Protein 6GG7 (pdb70)

Nearest PDB structures (foldseek):
  6gfq-assembly1_C  TM=9.672E-01  e=6.760E-03  Thermosynechococcus vestitus BP-1
  6gfo-assembly1_E  TM=9.287E-01  e=7.912E-03  Thermosynechococcus vestitus BP-1
  6ghr-assembly1_F  TM=9.544E-01  e=1.269E-02  Thermosynechococcus vestitus BP-1
  6ghl-assembly1_F  TM=9.229E-01  e=1.002E-02  Thermosynechococcus vestitus BP-1
  3rvd-assembly3_K  TM=7.220E-01  e=5.124E-01  Arabidopsis thaliana

Sequence (720 aa):
SMVRVAINGFGRIGRNFMMRCWLQRKANSKLEIVGINDTSSDPRTNAHLLKYDSMLGIFQDAEITADDDCIYAGGHAVKCVSSDRRNPENLPWSAWGIDLVIEATGVFTSREGASKKHLSAGAKKVLITAPGKGNIPTYVVGVNHHTYDPSEDIVSNASCTTNCLAPIVKVLHEAFGIQQGMMTTTHSSYTGDQRLLDASSHRDLRRARAAAMMNIVPTSTGAAKAVGLVIPELQGKLNGIALRVPTPNVSVVDFVAQVEKPTIAEQVNQVVIKEASETTMKGIIHYSELELVSSSDYRGHNASSSILDASSLTMVLGGNLVKVVAWYDNEWGYSQRVLDLAEHMAAHWAKTSFQQYCDDNPDAAECRRIYDDSMVRVAINGFGRIGRNFMMRCWLQRKANSKLEIVGINDTSDPRRTNAHLLKYDSMLGIFQDAEITADDDCIYAGGHAVKCVSSDRNPENLPWSAWGIDLVIEATGVFTSREGASKHLSAGAKKVLITAPGKGNIPTYVVGVNHHTYDPSEDIVSNASCTTNCLAPIVKVLHEAFGIQQGMMMTTTHSSYTGDQRLLDASSHRDLRRARAAAMMNIVPTSTGAAKAVGLVIPEELQGKLNGIALRVPTPNVSVVDFVAQVEKKPTIAEQVNQVVIKEASETTMKGIIHYSELELVSSSDYRGHNASSSILDASSLTMVLGGNLVKVVAWYDNEWGYSQRVLDLAEHMAAHWAKTSFQQYCDDNPDAAECRIYDD

Radius of gyration: 28.3 Å; Cα contacts (8 Å, |Δi|>4): 1845; chains: 4; bounding box: 78×69×73 Å

B-factor: mean 21.25, std 10.41, range [8.41, 71.53]

Structure (mmCIF, N/CA/C/O backbone):
data_6GG7
#
_entry.id   6GG7
#
_cell.length_a   141.052
_cell.length_b   141.052
_cell.length_c   75.931
_cell.angle_alpha   90.00
_cell.angle_beta   90.00
_cell.angle_gamma   90.00
#
_symmetry.space_group_name_H-M   'P 43 21 2'
#
loop_
_entity.id
_entity.type
_entity.pdbx_description
1 polymer 'Glyceraldehyde-3-phosphate dehydrogenase'
2 polymer 'CP12 polypeptide'
3 non-polymer NICOTINAMIDE-ADENINE-DINUCLEOTIDE
4 water water
#
loop_
_atom_site.group_PDB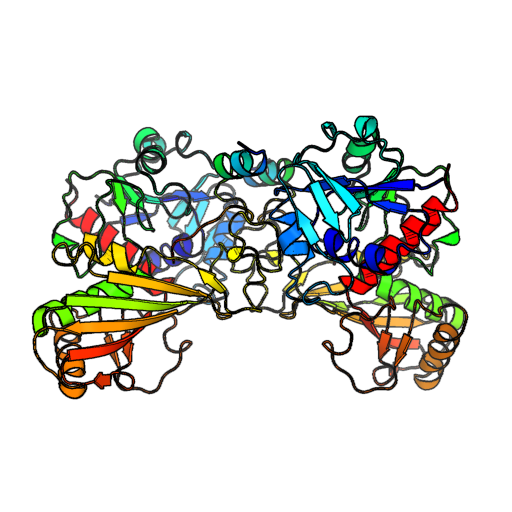
_atom_site.id
_atom_site.type_symbol
_atom_site.label_atom_id
_atom_site.label_alt_id
_atom_site.label_comp_id
_atom_site.label_asym_id
_atom_site.label_entity_id
_atom_site.label_seq_id
_atom_site.pdbx_PDB_ins_code
_atom_site.Cartn_x
_atom_site.Cartn_y
_atom_site.Cartn_z
_atom_site.occupancy
_atom_site.B_iso_or_equiv
_atom_site.auth_seq_id
_atom_site.auth_comp_id
_atom_site.auth_asym_id
_atom_site.auth_atom_id
_atom_site.pdbx_PDB_model_num
ATOM 1 N N . SER A 1 2 ? 32.457 -10.076 -24.613 1.00 35.12 0 SER B N 1
ATOM 2 C CA . SER A 1 2 ? 33.669 -10.206 -23.814 1.00 35.72 0 SER B CA 1
ATOM 3 C C . SER A 1 2 ? 33.329 -10.575 -22.372 1.00 31.77 0 SER B C 1
ATOM 4 O O . SER A 1 2 ? 32.419 -9.999 -21.783 1.00 32.01 0 SER B O 1
ATOM 7 N N . MET A 1 3 ? 34.058 -11.532 -21.800 1.00 29.05 1 MET B N 1
ATOM 8 C CA . MET A 1 3 ? 33.822 -11.902 -20.412 1.00 26.00 1 MET B CA 1
ATOM 9 C C . MET A 1 3 ? 34.316 -10.805 -19.477 1.00 23.44 1 MET B C 1
ATOM 10 O O . MET A 1 3 ? 35.296 -10.108 -19.757 1.00 23.84 1 MET B O 1
ATOM 15 N N . VAL A 1 4 ? 33.612 -10.643 -18.362 1.00 19.83 2 VAL B N 1
ATOM 16 C CA . VAL A 1 4 ? 34.088 -9.798 -17.272 1.00 17.95 2 VAL B CA 1
ATOM 17 C C . VAL A 1 4 ? 35.137 -10.589 -16.497 1.00 16.20 2 VAL B C 1
ATOM 18 O O . VAL A 1 4 ? 34.855 -11.679 -15.989 1.00 16.51 2 VAL B O 1
ATOM 22 N N . ARG A 1 5 ? 36.351 -10.047 -16.406 1.00 15.53 3 ARG B N 1
ATOM 23 C CA . ARG A 1 5 ? 37.469 -10.741 -15.769 1.00 14.60 3 ARG B CA 1
ATOM 24 C C . ARG A 1 5 ? 37.453 -10.489 -14.263 1.00 14.10 3 ARG B C 1
ATOM 25 O O . ARG A 1 5 ? 37.504 -9.334 -13.816 1.00 15.37 3 ARG B O 1
ATOM 33 N N . VAL A 1 6 ? 37.407 -11.570 -13.486 1.00 13.83 4 VAL B N 1
ATOM 34 C CA . VAL A 1 6 ? 37.189 -11.505 -12.045 1.00 13.99 4 VAL B CA 1
ATOM 35 C C . VAL A 1 6 ? 38.443 -11.974 -11.316 1.00 14.18 4 VAL B C 1
ATOM 36 O O . VAL A 1 6 ? 39.057 -12.984 -11.689 1.00 15.27 4 VAL B O 1
ATOM 40 N N . ALA A 1 7 ? 38.803 -11.259 -10.254 1.00 13.18 5 ALA B N 1
ATOM 41 C CA . ALA A 1 7 ? 39.793 -11.731 -9.299 1.00 13.73 5 ALA B CA 1
ATOM 42 C C . ALA A 1 7 ? 39.121 -11.855 -7.938 1.00 13.17 5 ALA B C 1
ATOM 43 O O . ALA A 1 7 ? 38.284 -11.024 -7.577 1.00 14.86 5 ALA B O 1
ATOM 45 N N . ILE A 1 8 ? 39.468 -12.905 -7.193 1.00 13.05 6 ILE B N 1
ATOM 46 C CA . ILE A 1 8 ? 38.981 -13.096 -5.832 1.00 12.93 6 ILE B CA 1
ATOM 47 C C . ILE A 1 8 ? 40.079 -12.643 -4.885 1.00 12.71 6 ILE B C 1
ATOM 48 O O . ILE A 1 8 ? 41.213 -13.140 -4.957 1.00 14.39 6 ILE B O 1
ATOM 53 N N . ASN A 1 9 ? 39.757 -11.703 -4.003 1.00 12.60 7 ASN B N 1
ATOM 54 C CA . ASN A 1 9 ? 40.684 -11.287 -2.958 1.00 13.07 7 ASN B CA 1
ATOM 55 C C . ASN A 1 9 ? 40.230 -11.921 -1.654 1.00 13.01 7 ASN B C 1
ATOM 56 O O . ASN A 1 9 ? 39.197 -11.536 -1.092 1.00 13.50 7 ASN B O 1
ATOM 61 N N . GLY A 1 10 ? 40.998 -12.892 -1.176 1.00 13.29 8 GLY B N 1
ATOM 62 C CA . GLY A 1 10 ? 40.631 -13.618 0.021 1.00 12.95 8 GLY B CA 1
ATOM 63 C C . GLY A 1 10 ? 39.952 -14.926 -0.338 1.00 13.39 8 GLY B C 1
ATOM 64 O O . GLY A 1 10 ? 38.749 -14.960 -0.622 1.00 15.63 8 GLY B O 1
ATOM 65 N N . PHE A 1 11 ? 40.718 -16.013 -0.338 1.00 12.41 9 PHE B N 1
ATOM 66 C CA . PHE A 1 11 ? 40.236 -17.319 -0.786 1.00 12.71 9 PHE B CA 1
ATOM 67 C C . PHE A 1 11 ? 39.821 -18.161 0.419 1.00 12.96 9 PHE B C 1
ATOM 68 O O . PHE A 1 11 ? 40.326 -19.256 0.648 1.00 12.83 9 PHE B O 1
ATOM 76 N N . GLY A 1 12 ? 38.902 -17.613 1.207 1.00 12.42 10 GLY B N 1
ATOM 77 C CA . GLY A 1 12 ? 38.432 -18.214 2.441 1.00 12.09 10 GLY B CA 1
ATOM 78 C C . GLY A 1 12 ? 37.140 -18.971 2.233 1.00 11.24 10 GLY B C 1
ATOM 79 O O . GLY A 1 12 ? 36.867 -19.486 1.143 1.00 12.15 10 GLY B O 1
ATOM 80 N N . ARG A 1 13 ? 36.321 -19.046 3.286 1.00 11.88 11 ARG B N 1
ATOM 81 C CA . ARG A 1 13 ? 35.048 -19.755 3.140 1.00 10.82 11 ARG B CA 1
ATOM 82 C C . ARG A 1 13 ? 34.197 -19.147 2.030 1.00 10.60 11 ARG B C 1
ATOM 83 O O . ARG A 1 13 ? 33.687 -19.866 1.164 1.00 11.09 11 ARG B O 1
ATOM 91 N N . ILE A 1 14 ? 34.052 -17.821 2.013 1.00 11.59 12 ILE B N 1
ATOM 92 C CA . ILE A 1 14 ? 33.243 -17.213 0.960 1.00 11.65 12 ILE B CA 1
ATOM 93 C C . ILE A 1 14 ? 33.972 -17.241 -0.381 1.00 12.30 12 ILE B C 1
ATOM 94 O O . ILE A 1 14 ? 33.370 -17.560 -1.412 1.00 12.70 12 ILE B O 1
ATOM 99 N N . GLY A 1 15 ? 35.272 -16.926 -0.398 1.00 11.59 13 GLY B N 1
ATOM 100 C CA . GLY A 1 15 ? 35.995 -16.971 -1.657 1.00 12.28 13 GLY B CA 1
ATOM 101 C C . GLY A 1 15 ? 35.917 -18.336 -2.327 1.00 11.53 13 GLY B C 1
ATOM 102 O O . GLY A 1 15 ? 35.700 -18.432 -3.541 1.00 12.39 13 GLY B O 1
ATOM 103 N N . ARG A 1 16 ? 36.066 -19.412 -1.542 1.00 11.88 14 ARG B N 1
ATOM 104 C CA . ARG A 1 16 ? 36.050 -20.755 -2.116 1.00 11.56 14 ARG B CA 1
ATOM 105 C C . ARG A 1 16 ? 34.639 -21.249 -2.407 1.00 10.96 14 ARG B C 1
ATOM 106 O O . ARG A 1 16 ? 34.427 -21.935 -3.415 1.00 12.26 14 ARG B O 1
ATOM 114 N N . ASN A 1 17 ? 33.658 -20.922 -1.555 1.00 11.15 15 ASN B N 1
ATOM 115 C CA . ASN A 1 17 ? 32.270 -21.220 -1.912 1.00 11.75 15 ASN B CA 1
ATOM 116 C C . ASN A 1 17 ? 31.892 -20.518 -3.211 1.00 10.91 15 ASN B C 1
ATOM 117 O O . ASN A 1 17 ? 31.281 -21.123 -4.102 1.00 12.67 15 ASN B O 1
ATOM 122 N N . PHE A 1 18 ? 32.257 -19.236 -3.334 1.00 11.74 16 PHE B N 1
ATOM 123 C CA . PHE A 1 18 ? 31.988 -18.478 -4.552 1.00 10.86 16 PHE B CA 1
ATOM 124 C C . PHE A 1 18 ? 32.632 -19.142 -5.763 1.00 11.07 16 PHE B C 1
ATOM 125 O O . PHE A 1 18 ? 31.997 -19.300 -6.810 1.00 11.99 16 PHE B O 1
ATOM 133 N N . MET A 1 19 ? 33.898 -19.546 -5.640 1.00 12.46 17 MET B N 1
ATOM 134 C CA A MET A 1 19 ? 34.568 -20.219 -6.748 0.72 12.80 17 MET B CA 1
ATOM 135 C CA B MET A 1 19 ? 34.555 -20.209 -6.762 0.28 12.81 17 MET B CA 1
ATOM 136 C C . MET A 1 19 ? 33.819 -21.482 -7.164 1.00 12.61 17 MET B C 1
ATOM 137 O O . MET A 1 19 ? 33.621 -21.738 -8.357 1.00 13.95 17 MET B O 1
ATOM 146 N N . ARG A 1 20 ? 33.395 -22.291 -6.186 1.00 12.73 18 ARG B N 1
ATOM 147 C CA . ARG A 1 20 ? 32.638 -23.500 -6.508 1.00 13.41 18 ARG B CA 1
ATOM 148 C C . ARG A 1 20 ? 31.288 -23.174 -7.133 1.00 13.42 18 ARG B C 1
ATOM 149 O O . ARG A 1 20 ? 30.852 -23.863 -8.062 1.00 14.84 18 ARG B O 1
ATOM 157 N N . CYS A 1 21 ? 30.605 -22.140 -6.626 1.00 12.94 19 CYS B N 1
ATOM 158 C CA . CYS A 1 21 ? 29.342 -21.726 -7.233 1.00 13.23 19 CYS B CA 1
ATOM 159 C C . CYS A 1 21 ? 29.545 -21.372 -8.703 1.00 13.56 19 CYS B C 1
ATOM 160 O O . CYS A 1 21 ? 28.758 -21.776 -9.568 1.00 14.87 19 CYS B O 1
ATOM 163 N N . TRP A 1 22 ? 30.587 -20.584 -8.999 1.00 13.06 20 TRP B N 1
ATOM 164 C CA . TRP A 1 22 ? 30.866 -20.196 -10.376 1.00 13.42 20 TRP B CA 1
ATOM 165 C C . TRP A 1 22 ? 31.250 -21.399 -11.229 1.00 14.33 20 TRP B C 1
ATOM 166 O O . TRP A 1 22 ? 30.796 -21.519 -12.371 1.00 16.22 20 TRP B O 1
ATOM 177 N N . LEU A 1 23 ? 32.074 -22.309 -10.697 1.00 14.73 21 LEU B N 1
ATOM 178 C CA . LEU A 1 23 ? 32.463 -23.477 -11.486 1.00 15.15 21 LEU B CA 1
ATOM 179 C C . LEU A 1 23 ? 31.248 -24.306 -11.890 1.00 17.09 21 LEU B C 1
ATOM 180 O O . LEU A 1 23 ? 31.200 -24.852 -12.994 1.00 19.86 21 LEU B O 1
ATOM 185 N N . GLN A 1 24 ? 30.250 -24.400 -11.016 1.00 16.52 22 GLN B N 1
ATOM 186 C CA . GLN A 1 24 ? 29.050 -25.148 -11.370 1.00 19.23 22 GLN B CA 1
ATOM 187 C C . GLN A 1 24 ? 28.176 -24.397 -12.363 1.00 20.77 22 GLN B C 1
ATOM 188 O O . GLN A 1 24 ? 27.469 -25.029 -13.158 1.00 23.96 22 GLN B O 1
ATOM 194 N N . ARG A 1 25 ? 28.198 -23.062 -12.324 1.00 18.52 23 ARG B N 1
ATOM 195 C CA . ARG A 1 25 ? 27.367 -22.214 -13.169 1.00 19.39 23 ARG B CA 1
ATOM 196 C C . ARG A 1 25 ? 28.141 -21.616 -14.338 1.00 21.26 23 ARG B C 1
ATOM 197 O O . ARG A 1 25 ? 27.660 -20.672 -14.975 1.00 23.40 23 ARG B O 1
ATOM 205 N N . LYS A 1 26 ? 29.314 -22.172 -14.654 1.00 21.64 24 LYS B N 1
ATOM 206 C CA . LYS A 1 26 ? 30.238 -21.518 -15.577 1.00 23.07 24 LYS B CA 1
ATOM 207 C C . LYS A 1 26 ? 29.679 -21.413 -16.993 1.00 23.64 24 LYS B C 1
ATOM 208 O O . LYS A 1 26 ? 29.957 -20.432 -17.695 1.00 24.61 24 LYS B O 1
ATOM 214 N N . ALA A 1 27 ? 28.899 -22.402 -17.436 1.00 24.29 25 ALA B N 1
ATOM 215 C CA . ALA A 1 27 ? 28.443 -22.406 -18.825 1.00 25.53 25 ALA B CA 1
ATOM 216 C C . ALA A 1 27 ? 27.542 -21.218 -19.145 1.00 26.23 25 ALA B C 1
ATOM 217 O O . ALA A 1 27 ? 27.543 -20.735 -20.283 1.00 28.26 25 ALA B O 1
ATOM 219 N N . ASN A 1 28 ? 26.768 -20.741 -18.174 1.00 24.87 26 ASN B N 1
ATOM 220 C CA . ASN A 1 28 ? 25.842 -19.636 -18.388 1.00 26.06 26 ASN B CA 1
ATOM 221 C C . ASN A 1 28 ? 26.411 -18.300 -17.948 1.00 24.79 26 ASN B C 1
ATOM 222 O O . ASN A 1 28 ? 25.683 -17.303 -17.941 1.00 26.38 26 ASN B O 1
ATOM 227 N N . SER A 1 29 ? 27.686 -18.254 -17.583 1.00 22.45 27 SER B N 1
ATOM 228 C CA . SER A 1 29 ? 28.248 -17.095 -16.908 1.00 20.08 27 SER B CA 1
ATOM 229 C C . SER A 1 29 ? 28.780 -16.067 -17.904 1.00 20.46 27 SER B C 1
ATOM 230 O O . SER A 1 29 ? 29.295 -16.412 -18.968 1.00 21.89 27 SER B O 1
ATOM 233 N N . LYS A 1 30 ? 28.655 -14.792 -17.534 1.00 19.43 28 LYS B N 1
ATOM 234 C CA . LYS A 1 30 ? 29.340 -13.695 -18.205 1.00 19.37 28 LYS B CA 1
ATOM 235 C C . LYS A 1 30 ? 30.641 -13.330 -17.507 1.00 18.14 28 LYS B C 1
ATOM 236 O O . LYS A 1 30 ? 31.282 -12.339 -17.875 1.00 19.07 28 LYS B O 1
ATOM 242 N N . LEU A 1 31 ? 31.037 -14.110 -16.508 1.00 17.00 29 LEU B N 1
ATOM 243 C CA . LEU A 1 31 ? 32.237 -13.879 -15.723 1.00 16.05 29 LEU B CA 1
ATOM 244 C C . LEU A 1 31 ? 33.276 -14.946 -16.022 1.00 15.92 29 LEU B C 1
ATOM 245 O O . LEU A 1 31 ? 32.951 -16.110 -16.279 1.00 17.05 29 LEU B O 1
ATOM 250 N N . GLU A 1 32 ? 34.539 -14.542 -15.943 1.00 16.54 30 GLU B N 1
ATOM 251 C CA . GLU A 1 32 ? 35.656 -15.477 -16.007 1.00 16.36 30 GLU B CA 1
ATOM 252 C C . GLU A 1 32 ? 36.547 -15.195 -14.806 1.00 15.41 30 GLU B C 1
ATOM 253 O O . GLU A 1 32 ? 37.091 -14.093 -14.686 1.00 16.34 30 GLU B O 1
ATOM 259 N N . ILE A 1 33 ? 36.665 -16.156 -13.894 1.00 15.74 31 ILE B N 1
ATOM 260 C CA . ILE A 1 33 ? 37.563 -15.986 -12.755 1.00 16.81 31 ILE B CA 1
ATOM 261 C C . ILE A 1 33 ? 38.975 -16.289 -13.232 1.00 17.75 31 ILE B C 1
ATOM 262 O O . ILE A 1 33 ? 39.271 -17.411 -13.656 1.00 18.76 31 ILE B O 1
ATOM 267 N N . VAL A 1 34 ? 39.838 -15.277 -13.201 1.00 16.80 32 VAL B N 1
ATOM 268 C CA . VAL A 1 34 ? 41.184 -15.394 -13.751 1.00 17.71 32 VAL B CA 1
ATOM 269 C C . VAL A 1 34 ? 42.284 -15.219 -12.719 1.00 17.11 32 VAL B C 1
ATOM 270 O O . VAL A 1 34 ? 43.454 -15.497 -13.036 1.00 17.95 32 VAL B O 1
ATOM 274 N N . GLY A 1 35 ? 41.974 -14.776 -11.510 1.00 16.39 33 GLY B N 1
ATOM 275 C CA . GLY A 1 35 ? 43.012 -14.544 -10.521 1.00 15.99 33 GLY B CA 1
ATOM 276 C C . GLY A 1 35 ? 42.510 -14.706 -9.106 1.00 15.29 33 GLY B C 1
ATOM 277 O O . GLY A 1 35 ? 41.324 -14.510 -8.819 1.00 15.23 33 GLY B O 1
ATOM 278 N N . ILE A 1 36 ? 43.433 -15.059 -8.212 1.00 14.43 34 ILE B N 1
ATOM 279 C CA . ILE A 1 36 ? 43.186 -15.156 -6.780 1.00 15.71 34 ILE B CA 1
ATOM 280 C C . ILE A 1 36 ? 44.337 -14.482 -6.055 1.00 14.89 34 ILE B C 1
ATOM 281 O O . ILE A 1 36 ? 45.506 -14.748 -6.355 1.00 16.84 34 ILE B O 1
ATOM 286 N N . ASN A 1 37 ? 44.019 -13.634 -5.083 1.00 15.77 35 ASN B N 1
ATOM 287 C CA . ASN A 1 37 ? 45.008 -13.199 -4.106 1.00 16.61 35 ASN B CA 1
ATOM 288 C C . ASN A 1 37 ? 44.620 -13.759 -2.748 1.00 17.46 35 ASN B C 1
ATOM 289 O O . ASN A 1 37 ? 43.452 -13.686 -2.352 1.00 17.37 35 ASN B O 1
ATOM 294 N N . ASP A 1 38 ? 45.592 -14.328 -2.044 1.00 17.06 36 ASP B N 1
ATOM 295 C CA . ASP A 1 38 ? 45.318 -14.886 -0.728 1.00 16.90 36 ASP B CA 1
ATOM 296 C C . ASP A 1 38 ? 46.628 -14.981 0.034 1.00 18.89 36 ASP B C 1
ATOM 297 O O . ASP A 1 38 ? 47.704 -14.934 -0.555 1.00 20.50 36 ASP B O 1
ATOM 302 N N . THR A 1 39 ? 46.525 -15.136 1.353 1.00 19.56 37 THR B N 1
ATOM 303 C CA . THR A 1 39 ? 47.730 -15.246 2.169 1.00 21.96 37 THR B CA 1
ATOM 304 C C . THR A 1 39 ? 48.533 -16.503 1.846 1.00 23.97 37 THR B C 1
ATOM 305 O O . THR A 1 39 ? 49.759 -16.505 2.008 1.00 28.31 37 THR B O 1
ATOM 309 N N A SER A 1 40 ? 47.874 -17.554 1.364 0.44 22.99 38 SER B N 1
ATOM 310 N N B SER A 1 40 ? 47.881 -17.567 1.384 0.56 22.85 38 SER B N 1
ATOM 311 C CA A SER A 1 40 ? 48.509 -18.840 1.130 0.44 23.40 38 SER B CA 1
ATOM 312 C CA B SER A 1 40 ? 48.553 -18.835 1.144 0.56 23.61 38 SER B CA 1
ATOM 313 C C A SER A 1 40 ? 48.988 -18.965 -0.318 0.44 23.38 38 SER B C 1
ATOM 314 C C B SER A 1 40 ? 48.912 -19.000 -0.334 0.56 23.44 38 SER B C 1
ATOM 315 O O A SER A 1 40 ? 48.859 -18.046 -1.129 0.44 25.11 38 SER B O 1
ATOM 316 O O B SER A 1 40 ? 48.620 -18.150 -1.177 0.56 24.90 38 SER B O 1
ATOM 321 N N . ASP A 1 41 ? 49.536 -20.126 -0.642 1.00 21.32 39 ASP B N 1
ATOM 322 C CA . ASP A 1 41 ? 50.119 -20.432 -1.940 1.00 20.87 39 ASP B CA 1
ATOM 323 C C . ASP A 1 41 ? 49.150 -21.247 -2.792 1.00 19.19 39 ASP B C 1
ATOM 324 O O . ASP A 1 41 ? 48.142 -21.765 -2.296 1.00 18.43 39 ASP B O 1
ATOM 329 N N . PRO A 1 42 ? 49.438 -21.400 -4.096 1.00 18.19 40 PRO B N 1
ATOM 330 C CA . PRO A 1 42 ? 48.493 -22.126 -4.965 1.00 17.83 40 PRO B CA 1
ATOM 331 C C . PRO A 1 42 ? 48.233 -23.560 -4.552 1.00 17.84 40 PRO B C 1
ATOM 332 O O . PRO A 1 42 ? 47.092 -24.023 -4.651 1.00 17.28 40 PRO B O 1
ATOM 336 N N . ARG A 1 43 ? 49.257 -24.296 -4.120 1.00 18.64 41 ARG B N 1
ATOM 337 C CA . ARG A 1 43 ? 49.023 -25.692 -3.770 1.00 20.10 41 ARG B CA 1
ATOM 338 C C . ARG A 1 43 ? 48.071 -25.821 -2.578 1.00 18.58 41 ARG B C 1
ATOM 339 O O . ARG A 1 43 ? 47.192 -26.693 -2.563 1.00 18.23 41 ARG B O 1
ATOM 347 N N . THR A 1 44 ? 48.198 -24.934 -1.589 1.00 18.41 42 THR B N 1
ATOM 348 C CA . THR A 1 44 ? 47.259 -24.932 -0.472 1.00 18.56 42 THR B CA 1
ATOM 349 C C . THR A 1 44 ? 45.858 -24.526 -0.924 1.00 18.24 42 THR B C 1
ATOM 350 O O . THR A 1 44 ? 44.865 -25.147 -0.516 1.00 18.37 42 THR B O 1
ATOM 354 N N . ASN A 1 45 ? 45.762 -23.496 -1.775 1.00 17.20 43 ASN B N 1
ATOM 355 C CA . ASN A 1 45 ? 44.464 -23.052 -2.281 1.00 18.03 43 ASN B CA 1
ATOM 356 C C . ASN A 1 45 ? 43.776 -24.161 -3.061 1.00 15.62 43 ASN B C 1
ATOM 357 O O . ASN A 1 45 ? 42.564 -24.365 -2.926 1.00 15.68 43 ASN B O 1
ATOM 362 N N . ALA A 1 46 ? 44.527 -24.872 -3.911 1.00 14.80 44 ALA B N 1
ATOM 363 C CA . ALA A 1 46 ? 43.923 -25.953 -4.684 1.00 13.99 44 ALA B CA 1
ATOM 364 C C . ALA A 1 46 ? 43.450 -27.078 -3.775 1.00 13.43 44 ALA B C 1
ATOM 365 O O . ALA A 1 46 ? 42.378 -27.652 -3.990 1.00 15.41 44 ALA B O 1
ATOM 367 N N . HIS A 1 47 ? 44.243 -27.408 -2.754 1.00 12.62 45 HIS B N 1
ATOM 368 C CA . HIS A 1 47 ? 43.856 -28.456 -1.822 1.00 12.67 45 HIS B CA 1
ATOM 369 C C . HIS A 1 47 ? 42.564 -28.092 -1.102 1.00 12.18 45 HIS B C 1
ATOM 370 O O . HIS A 1 47 ? 41.639 -28.906 -1.005 1.00 12.31 45 HIS B O 1
ATOM 377 N N . LEU A 1 48 ? 42.479 -26.860 -0.598 1.00 12.58 46 LEU B N 1
ATOM 378 C CA . LEU A 1 48 ? 41.289 -26.460 0.141 1.00 12.56 46 LEU B CA 1
ATOM 379 C C . LEU A 1 48 ? 40.082 -26.267 -0.763 1.00 12.63 46 LEU B C 1
ATOM 380 O O . LEU A 1 48 ? 38.948 -26.475 -0.317 1.00 14.01 46 LEU B O 1
ATOM 385 N N . LEU A 1 49 ? 40.289 -25.863 -2.021 1.00 11.87 47 LEU B N 1
ATOM 386 C CA . LEU A 1 49 ? 39.170 -25.793 -2.955 1.00 11.43 47 LEU B CA 1
ATOM 387 C C . LEU A 1 49 ? 38.593 -27.177 -3.215 1.00 12.08 47 LEU B C 1
ATOM 388 O O . LEU A 1 49 ? 37.371 -27.346 -3.304 1.00 12.63 47 LEU B O 1
ATOM 393 N N . LYS A 1 50 ? 39.457 -28.183 -3.317 1.00 11.59 48 LYS B N 1
ATOM 394 C CA . LYS A 1 50 ? 39.001 -29.534 -3.629 1.00 12.04 48 LYS B CA 1
ATOM 395 C C . LYS A 1 50 ? 38.405 -30.233 -2.412 1.00 12.20 48 LYS B C 1
ATOM 396 O O . LYS A 1 50 ? 37.349 -30.873 -2.513 1.00 13.80 48 LYS B O 1
ATOM 402 N N . TYR A 1 51 ? 39.080 -30.145 -1.264 1.00 10.99 49 TYR B N 1
ATOM 403 C CA . TYR A 1 51 ? 38.703 -30.887 -0.063 1.00 11.27 49 TYR B CA 1
ATOM 404 C C . TYR A 1 51 ? 38.090 -29.927 0.942 1.00 12.46 49 TYR B C 1
ATOM 405 O O . TYR A 1 51 ? 38.800 -29.127 1.558 1.00 16.75 49 TYR B O 1
ATOM 414 N N . ASP A 1 52 ? 36.782 -30.033 1.132 1.00 10.31 50 ASP B N 1
ATOM 415 C CA . ASP A 1 52 ? 36.035 -29.093 1.951 1.00 10.52 50 ASP B CA 1
ATOM 416 C C . ASP A 1 52 ? 35.244 -29.874 2.995 1.00 10.26 50 ASP B C 1
ATOM 417 O O . ASP A 1 52 ? 34.458 -30.764 2.647 1.00 11.08 50 ASP B O 1
ATOM 422 N N . SER A 1 53 ? 35.438 -29.533 4.273 1.00 10.70 51 SER B N 1
ATOM 423 C CA . SER A 1 53 ? 34.744 -30.244 5.350 1.00 10.84 51 SER B CA 1
ATOM 424 C C . SER A 1 53 ? 33.231 -30.083 5.276 1.00 10.78 51 SER B C 1
ATOM 425 O O . SER A 1 53 ? 32.498 -30.938 5.778 1.00 12.86 51 SER B O 1
ATOM 428 N N . MET A 1 54 ? 32.744 -28.988 4.695 1.00 9.94 52 MET B N 1
ATOM 429 C CA . MET A 1 54 ? 31.316 -28.723 4.612 1.00 10.79 52 MET B CA 1
ATOM 430 C C . MET A 1 54 ? 30.716 -29.155 3.281 1.00 11.59 52 MET B C 1
ATOM 431 O O . MET A 1 54 ? 29.654 -29.794 3.260 1.00 12.92 52 MET B O 1
ATOM 436 N N . LEU A 1 55 ? 31.400 -28.875 2.172 1.00 12.92 53 LEU B N 1
ATOM 437 C CA . LEU A 1 55 ? 30.863 -29.131 0.841 1.00 12.07 53 LEU B CA 1
ATOM 438 C C . LEU A 1 55 ? 31.241 -30.492 0.282 1.00 12.79 53 LEU B C 1
ATOM 439 O O . LEU A 1 55 ? 30.649 -30.909 -0.718 1.00 15.86 53 LEU B O 1
ATOM 444 N N . GLY A 1 56 ? 32.205 -31.189 0.883 1.00 11.91 54 GLY B N 1
ATOM 445 C CA . GLY A 1 56 ? 32.679 -32.433 0.315 1.00 12.08 54 GLY B CA 1
ATOM 446 C C . GLY A 1 56 ? 33.714 -32.204 -0.765 1.00 13.11 54 GLY B C 1
ATOM 447 O O . GLY A 1 56 ? 34.117 -31.080 -1.066 1.00 13.83 54 GLY B O 1
ATOM 448 N N . ILE A 1 57 ? 34.153 -33.311 -1.359 1.00 13.36 55 ILE B N 1
ATOM 449 C CA . ILE A 1 57 ? 35.164 -33.260 -2.407 1.00 12.97 55 ILE B CA 1
ATOM 450 C C . ILE A 1 57 ? 34.530 -32.699 -3.669 1.00 13.71 55 ILE B C 1
ATOM 451 O O . ILE A 1 57 ? 33.446 -33.133 -4.080 1.00 17.15 55 ILE B O 1
ATOM 456 N N . PHE A 1 58 ? 35.197 -31.728 -4.293 1.00 14.37 56 PHE B N 1
ATOM 457 C CA . PHE A 1 58 ? 34.631 -31.125 -5.491 1.00 18.39 56 PHE B CA 1
ATOM 458 C C . PHE A 1 58 ? 34.549 -32.163 -6.602 1.00 23.46 56 PHE B C 1
ATOM 459 O O . PHE A 1 58 ? 35.551 -32.787 -6.955 1.00 23.27 56 PHE B O 1
ATOM 467 N N . GLN A 1 59 ? 33.350 -32.331 -7.167 1.00 28.22 57 GLN B N 1
ATOM 468 C CA . GLN A 1 59 ? 33.065 -33.432 -8.079 1.00 32.94 57 GLN B CA 1
ATOM 469 C C . GLN A 1 59 ? 33.146 -33.059 -9.552 1.00 35.74 57 GLN B C 1
ATOM 470 O O . GLN A 1 59 ? 33.338 -33.949 -10.388 1.00 37.43 57 GLN B O 1
ATOM 476 N N . ASP A 1 60 ? 32.992 -31.785 -9.896 1.00 36.10 58 ASP B N 1
ATOM 477 C CA . ASP A 1 60 ? 32.653 -31.457 -11.277 1.00 39.18 58 ASP B CA 1
ATOM 478 C C . ASP A 1 60 ? 33.865 -31.397 -12.199 1.00 39.49 58 ASP B C 1
ATOM 479 O O . ASP A 1 60 ? 33.737 -31.689 -13.395 1.00 40.58 58 ASP B O 1
ATOM 484 N N . ALA A 1 61 ? 35.035 -31.032 -11.683 1.00 38.23 59 ALA B N 1
ATOM 485 C CA . ALA A 1 61 ? 36.220 -30.923 -12.520 1.00 37.48 59 ALA B CA 1
ATOM 486 C C . ALA A 1 61 ? 37.458 -31.211 -11.686 1.00 34.75 59 ALA B C 1
ATOM 487 O O . ALA A 1 61 ? 37.440 -31.123 -10.455 1.00 33.81 59 ALA B O 1
ATOM 489 N N . GLU A 1 62 ? 38.536 -31.562 -12.380 1.00 33.48 60 GLU B N 1
ATOM 490 C CA . GLU A 1 62 ? 39.810 -31.795 -11.721 1.00 32.82 60 GLU B CA 1
ATOM 491 C C . GLU A 1 62 ? 40.405 -30.472 -11.264 1.00 27.08 60 GLU B C 1
ATOM 492 O O . GLU A 1 62 ? 40.347 -29.465 -11.976 1.00 27.96 60 GLU B O 1
ATOM 498 N N . ILE A 1 63 ? 40.972 -30.476 -10.063 1.00 22.46 61 ILE B N 1
ATOM 499 C CA . ILE A 1 63 ? 41.627 -29.306 -9.489 1.00 20.85 61 ILE B CA 1
ATOM 500 C C . ILE A 1 63 ? 43.085 -29.662 -9.260 1.00 21.63 61 ILE B C 1
ATOM 501 O O . ILE A 1 63 ? 43.385 -30.641 -8.562 1.00 23.34 61 ILE B O 1
ATOM 506 N N . THR A 1 64 ? 43.986 -28.881 -9.860 1.00 21.57 62 THR B N 1
ATOM 507 C CA . THR A 1 64 ? 45.420 -29.070 -9.711 1.00 21.10 62 THR B CA 1
ATOM 508 C C . THR A 1 64 ? 46.068 -27.705 -9.513 1.00 20.08 62 THR B C 1
ATOM 509 O O . THR A 1 64 ? 45.405 -26.660 -9.564 1.00 18.89 62 THR B O 1
ATOM 513 N N . ALA A 1 65 ? 47.378 -27.712 -9.283 1.00 21.14 63 ALA B N 1
ATOM 514 C CA . ALA A 1 65 ? 48.097 -26.474 -9.029 1.00 21.11 63 ALA B CA 1
ATOM 515 C C . ALA A 1 65 ? 49.555 -26.639 -9.419 1.00 21.00 63 ALA B C 1
ATOM 516 O O . ALA A 1 65 ? 50.082 -27.754 -9.480 1.00 23.13 63 ALA B O 1
ATOM 518 N N . ASP A 1 66 ? 50.197 -25.507 -9.694 1.00 22.55 64 ASP B N 1
ATOM 519 C CA . ASP A 1 66 ? 51.648 -25.444 -9.830 1.00 25.14 64 ASP B CA 1
ATOM 520 C C . ASP A 1 66 ? 52.136 -24.264 -8.991 1.00 26.54 64 ASP B C 1
ATOM 521 O O . ASP A 1 66 ? 51.442 -23.771 -8.094 1.00 27.06 64 ASP B O 1
ATOM 526 N N . ASP A 1 67 ? 53.348 -23.783 -9.271 1.00 29.08 65 ASP B N 1
ATOM 527 C CA . ASP A 1 67 ? 53.885 -22.687 -8.471 1.00 32.40 65 ASP B CA 1
ATOM 528 C C . ASP A 1 67 ? 53.117 -21.388 -8.671 1.00 31.84 65 ASP B C 1
ATOM 529 O O . ASP A 1 67 ? 53.126 -20.533 -7.779 1.00 32.56 65 ASP B O 1
ATOM 534 N N . ASP A 1 68 ? 52.449 -21.223 -9.812 1.00 30.49 66 ASP B N 1
ATOM 535 C CA . ASP A 1 68 ? 51.907 -19.931 -10.201 1.00 31.96 66 ASP B CA 1
ATOM 536 C C . ASP A 1 68 ? 50.391 -19.892 -10.274 1.00 27.19 66 ASP B C 1
ATOM 537 O O . ASP A 1 68 ? 49.818 -18.805 -10.167 1.00 27.39 66 ASP B O 1
ATOM 542 N N . CYS A 1 69 ? 49.731 -21.033 -10.455 1.00 24.07 67 CYS B N 1
ATOM 543 C CA . CYS A 1 69 ? 48.313 -21.049 -10.771 1.00 22.45 67 CYS B CA 1
ATOM 544 C C . CYS A 1 69 ? 47.647 -22.241 -10.109 1.00 20.29 67 CYS B C 1
ATOM 545 O O . CYS A 1 69 ? 48.296 -23.226 -9.748 1.00 20.95 67 CYS B O 1
ATOM 548 N N . ILE A 1 70 ? 46.332 -22.145 -9.976 1.00 18.65 68 ILE B N 1
ATOM 549 C CA . ILE A 1 70 ? 45.493 -23.323 -9.806 1.00 18.63 68 ILE B CA 1
ATOM 550 C C . ILE A 1 70 ? 44.743 -23.553 -11.108 1.00 18.56 68 ILE B C 1
ATOM 551 O O . ILE A 1 70 ? 44.515 -22.626 -11.893 1.00 19.42 68 ILE B O 1
ATOM 556 N N . TYR A 1 71 ? 44.396 -24.810 -11.361 1.00 18.55 69 TYR B N 1
ATOM 557 C CA . TYR A 1 71 ? 43.682 -25.185 -12.572 1.00 19.45 69 TYR B CA 1
ATOM 558 C C . TYR A 1 71 ? 42.406 -25.910 -12.181 1.00 20.13 69 TYR B C 1
ATOM 559 O O . TYR A 1 71 ? 42.442 -26.838 -11.369 1.00 20.80 69 TYR B O 1
ATOM 568 N N . ALA A 1 72 ? 41.284 -25.482 -12.751 1.00 22.36 70 ALA B N 1
ATOM 569 C CA . ALA A 1 72 ? 39.999 -26.143 -12.554 1.00 26.63 70 ALA B CA 1
ATOM 570 C C . ALA A 1 72 ? 39.516 -26.589 -13.926 1.00 30.45 70 ALA B C 1
ATOM 571 O O . ALA A 1 72 ? 39.102 -25.759 -14.744 1.00 32.74 70 ALA B O 1
ATOM 573 N N . GLY A 1 73 ? 39.588 -27.891 -14.184 1.00 32.74 71 GLY B N 1
ATOM 574 C CA . GLY A 1 73 ? 39.297 -28.400 -15.515 1.00 35.55 71 GLY B CA 1
ATOM 575 C C . GLY A 1 73 ? 40.215 -27.831 -16.575 1.00 37.90 71 GLY B C 1
ATOM 576 O O . GLY A 1 73 ? 39.750 -27.447 -17.655 1.00 40.29 71 GLY B O 1
ATOM 577 N N . GLY A 1 74 ? 41.514 -27.753 -16.285 1.00 37.61 72 GLY B N 1
ATOM 578 C CA . GLY A 1 74 ? 42.474 -27.180 -17.207 1.00 38.83 72 GLY B CA 1
ATOM 579 C C . GLY A 1 74 ? 42.413 -25.676 -17.363 1.00 38.69 72 GLY B C 1
ATOM 580 O O . GLY A 1 74 ? 43.296 -25.104 -18.016 1.00 39.13 72 GLY B O 1
ATOM 581 N N . HIS A 1 75 ? 41.407 -25.013 -16.794 1.00 36.93 73 HIS B N 1
ATOM 582 C CA . HIS A 1 75 ? 41.296 -23.562 -16.862 1.00 36.75 73 HIS B CA 1
ATOM 583 C C . HIS A 1 75 ? 42.140 -22.938 -15.755 1.00 30.43 73 HIS B C 1
ATOM 584 O O . HIS A 1 75 ? 41.947 -23.236 -14.571 1.00 27.90 73 HIS B O 1
ATOM 591 N N . ALA A 1 76 ? 43.065 -22.065 -16.143 1.00 28.21 74 ALA B N 1
ATOM 592 C CA . ALA A 1 76 ? 44.078 -21.532 -15.244 1.00 25.97 74 ALA B CA 1
ATOM 593 C C . ALA A 1 76 ? 43.566 -20.305 -14.499 1.00 23.25 74 ALA B C 1
ATOM 594 O O . ALA A 1 76 ? 42.939 -19.415 -15.085 1.00 24.47 74 ALA B O 1
ATOM 596 N N . VAL A 1 77 ? 43.853 -20.263 -13.202 1.00 19.53 75 VAL B N 1
ATOM 597 C CA . VAL A 1 77 ? 43.569 -19.116 -12.350 1.00 17.70 75 VAL B CA 1
ATOM 598 C C . VAL A 1 77 ? 44.895 -18.698 -11.738 1.00 17.32 75 VAL B C 1
ATOM 599 O O . VAL A 1 77 ? 45.478 -19.449 -10.944 1.00 18.44 75 VAL B O 1
ATOM 603 N N . LYS A 1 78 ? 45.388 -17.522 -12.124 1.00 18.06 76 LYS B N 1
ATOM 604 C CA . LYS A 1 78 ? 46.675 -17.054 -11.624 1.00 18.57 76 LYS B CA 1
ATOM 605 C C . LYS A 1 78 ? 46.558 -16.692 -10.151 1.00 17.90 76 LYS B C 1
ATOM 606 O O . LYS A 1 78 ? 45.537 -16.167 -9.708 1.00 18.46 76 LYS B O 1
ATOM 612 N N . CYS A 1 79 ? 47.615 -16.956 -9.389 1.00 18.05 77 CYS B N 1
ATOM 613 C CA . CYS A 1 79 ? 47.612 -16.723 -7.953 1.00 18.53 77 CYS B CA 1
ATOM 614 C C . CYS A 1 79 ? 48.723 -15.761 -7.561 1.00 19.23 77 CYS B C 1
ATOM 615 O O . CYS A 1 79 ? 49.818 -15.785 -8.134 1.00 22.38 77 CYS B O 1
ATOM 618 N N . VAL A 1 80 ? 48.432 -14.928 -6.563 1.00 18.43 78 VAL B N 1
ATOM 619 C CA . VAL A 1 80 ? 49.403 -14.023 -5.961 1.00 19.64 78 VAL B CA 1
ATOM 620 C C . VAL A 1 80 ? 49.126 -14.017 -4.460 1.00 18.62 78 VAL B C 1
ATOM 621 O O . VAL A 1 80 ? 48.071 -14.467 -4.000 1.00 17.97 78 VAL B O 1
ATOM 625 N N . SER A 1 81 ? 50.090 -13.520 -3.681 1.00 19.15 79 SER B N 1
ATOM 626 C CA A SER A 1 81 ? 49.974 -13.506 -2.220 0.53 20.19 79 SER B CA 1
ATOM 627 C CA B SER A 1 81 ? 49.985 -13.513 -2.217 0.47 20.08 79 SER B CA 1
ATOM 628 C C . SER A 1 81 ? 50.562 -12.203 -1.681 1.00 20.94 79 SER B C 1
ATOM 629 O O . SER A 1 81 ? 51.750 -12.129 -1.356 1.00 23.44 79 SER B O 1
ATOM 634 N N . ASP A 1 82 ? 49.715 -11.182 -1.565 1.00 19.85 80 ASP B N 1
ATOM 635 C CA . ASP A 1 82 ? 50.140 -9.900 -1.007 1.00 21.20 80 ASP B CA 1
ATOM 636 C C . ASP A 1 82 ? 48.989 -9.312 -0.207 1.00 20.54 80 ASP B C 1
ATOM 637 O O . ASP A 1 82 ? 47.909 -9.070 -0.757 1.00 19.15 80 ASP B O 1
ATOM 642 N N A ARG A 1 83 ? 49.228 -9.072 1.085 0.45 21.67 81 ARG B N 1
ATOM 643 N N B ARG A 1 83 ? 49.220 -9.073 1.085 0.55 20.99 81 ARG B N 1
ATOM 644 C CA A ARG A 1 83 ? 48.185 -8.556 1.963 0.45 22.13 81 ARG B CA 1
ATOM 645 C CA B ARG A 1 83 ? 48.164 -8.569 1.954 0.55 20.66 81 ARG B CA 1
ATOM 646 C C A ARG A 1 83 ? 47.806 -7.118 1.640 0.45 20.94 81 ARG B C 1
ATOM 647 C C B ARG A 1 83 ? 47.879 -7.085 1.755 0.55 20.54 81 ARG B C 1
ATOM 648 O O A ARG A 1 83 ? 46.731 -6.669 2.049 0.45 20.95 81 ARG B O 1
ATOM 649 O O B ARG A 1 83 ? 46.934 -6.571 2.362 0.55 21.72 81 ARG B O 1
ATOM 664 N N . ASN A 1 84 ? 48.656 -6.393 0.918 1.00 20.28 82 ASN B N 1
ATOM 665 C CA . ASN A 1 84 ? 48.403 -4.992 0.610 1.00 21.39 82 ASN B CA 1
ATOM 666 C C . ASN A 1 84 ? 47.791 -4.885 -0.780 1.00 20.89 82 ASN B C 1
ATOM 667 O O . ASN A 1 84 ? 48.512 -5.041 -1.777 1.00 20.21 82 ASN B O 1
ATOM 672 N N . PRO A 1 85 ? 46.494 -4.597 -0.905 1.00 20.48 83 PRO B N 1
ATOM 673 C CA . PRO A 1 85 ? 45.876 -4.578 -2.241 1.00 20.88 83 PRO B CA 1
ATOM 674 C C . PRO A 1 85 ? 46.479 -3.578 -3.202 1.00 20.12 83 PRO B C 1
ATOM 675 O O . PRO A 1 85 ? 46.378 -3.782 -4.418 1.00 20.05 83 PRO B O 1
ATOM 679 N N . GLU A 1 86 ? 47.091 -2.499 -2.706 1.00 20.83 84 GLU B N 1
ATOM 680 C CA . GLU A 1 86 ? 47.684 -1.524 -3.614 1.00 23.56 84 GLU B CA 1
ATOM 681 C C . GLU A 1 86 ? 48.780 -2.134 -4.480 1.00 23.36 84 GLU B C 1
ATOM 682 O O . GLU A 1 86 ? 49.074 -1.596 -5.553 1.00 23.79 84 GLU B O 1
ATOM 688 N N . ASN A 1 87 ? 49.373 -3.247 -4.051 1.00 22.51 85 ASN B N 1
ATOM 689 C CA . ASN A 1 87 ? 50.448 -3.901 -4.788 1.00 23.10 85 ASN B CA 1
ATOM 690 C C . ASN A 1 87 ? 49.948 -4.944 -5.779 1.00 21.07 85 ASN B C 1
ATOM 691 O O . ASN A 1 87 ? 50.767 -5.556 -6.474 1.00 22.73 85 ASN B O 1
ATOM 696 N N . LEU A 1 88 ? 48.644 -5.178 -5.855 1.00 17.94 86 LEU B N 1
ATOM 697 C CA . LEU A 1 88 ? 48.166 -6.335 -6.600 1.00 17.28 86 LEU B CA 1
ATOM 698 C C . LEU A 1 88 ? 48.212 -6.090 -8.112 1.00 17.89 86 LEU B C 1
ATOM 699 O O . LEU A 1 88 ? 48.115 -4.951 -8.572 1.00 19.41 86 LEU B O 1
ATOM 704 N N . PRO A 1 89 ? 48.363 -7.156 -8.908 1.00 18.33 87 PRO B N 1
ATOM 705 C CA . PRO A 1 89 ? 48.610 -6.992 -10.349 1.00 18.26 87 PRO B CA 1
ATOM 706 C C . PRO A 1 89 ? 47.332 -6.817 -11.157 1.00 18.50 87 PRO B C 1
ATOM 707 O O . PRO A 1 89 ? 47.176 -7.436 -12.212 1.00 18.78 87 PRO B O 1
ATOM 711 N N . TRP A 1 90 ? 46.410 -5.972 -10.694 1.00 17.34 88 TRP B N 1
ATOM 712 C CA . TRP A 1 90 ? 45.094 -5.940 -11.324 1.00 16.55 88 TRP B CA 1
ATOM 713 C C . TRP A 1 90 ? 45.140 -5.365 -12.739 1.00 17.15 88 TRP B C 1
ATOM 714 O O . TRP A 1 90 ? 44.466 -5.883 -13.637 1.00 17.99 88 TRP B O 1
ATOM 725 N N . SER A 1 91 ? 45.915 -4.297 -12.966 1.00 17.09 89 SER B N 1
ATOM 726 C CA . SER A 1 91 ? 46.066 -3.808 -14.335 1.00 18.31 89 SER B CA 1
ATOM 727 C C . SER A 1 91 ? 46.802 -4.819 -15.200 1.00 17.62 89 SER B C 1
ATOM 728 O O . SER A 1 91 ? 46.430 -5.043 -16.358 1.00 19.15 89 SER B O 1
ATOM 731 N N . ALA A 1 92 ? 47.849 -5.443 -14.652 1.00 18.52 90 ALA B N 1
ATOM 732 C CA . ALA A 1 92 ? 48.623 -6.402 -15.429 1.00 19.66 90 ALA B CA 1
ATOM 733 C C . ALA A 1 92 ? 47.783 -7.601 -15.839 1.00 19.83 90 ALA B C 1
ATOM 734 O O . ALA A 1 92 ? 48.019 -8.191 -16.900 1.00 20.82 90 ALA B O 1
ATOM 736 N N . TRP A 1 93 ? 46.802 -7.975 -15.023 1.00 18.61 91 TRP B N 1
ATOM 737 C CA . TRP A 1 93 ? 45.934 -9.103 -15.324 1.00 18.71 91 TRP B CA 1
ATOM 738 C C . TRP A 1 93 ? 44.628 -8.678 -15.982 1.00 18.45 91 TRP B C 1
ATOM 739 O O . TRP A 1 93 ? 43.772 -9.530 -16.243 1.00 18.99 91 TRP B O 1
ATOM 750 N N . GLY A 1 94 ? 44.451 -7.387 -16.247 1.00 17.86 92 GLY B N 1
ATOM 751 C CA . GLY A 1 94 ? 43.227 -6.910 -16.872 1.00 18.33 92 GLY B CA 1
ATOM 752 C C . GLY A 1 94 ? 41.970 -7.183 -16.073 1.00 18.25 92 GLY B C 1
ATOM 753 O O . GLY A 1 94 ? 40.938 -7.543 -16.652 1.00 19.76 92 GLY B O 1
ATOM 754 N N . ILE A 1 95 ? 42.028 -7.012 -14.755 1.00 17.38 93 ILE B N 1
ATOM 755 C CA . ILE A 1 95 ? 40.906 -7.359 -13.886 1.00 16.18 93 ILE B CA 1
ATOM 756 C C . ILE A 1 95 ? 39.814 -6.305 -14.003 1.00 16.46 93 ILE B C 1
ATOM 757 O O . ILE A 1 95 ? 40.063 -5.104 -13.826 1.00 18.01 93 ILE B O 1
ATOM 762 N N . ASP A 1 96 ? 38.589 -6.759 -14.283 1.00 15.35 94 ASP B N 1
ATOM 763 C CA . ASP A 1 96 ? 37.419 -5.889 -14.297 1.00 16.49 94 ASP B CA 1
ATOM 764 C C . ASP A 1 96 ? 36.773 -5.785 -12.920 1.00 15.71 94 ASP B C 1
ATOM 765 O O . ASP A 1 96 ? 36.463 -4.680 -12.464 1.00 17.23 94 ASP B O 1
ATOM 770 N N . LEU A 1 97 ? 36.570 -6.919 -12.248 1.00 14.37 95 LEU B N 1
ATOM 771 C CA . LEU A 1 97 ? 35.817 -6.970 -11.002 1.00 13.82 95 LEU B CA 1
ATOM 772 C C . LEU A 1 97 ? 36.600 -7.756 -9.963 1.00 13.56 95 LEU B C 1
ATOM 773 O O . LEU A 1 97 ? 37.035 -8.883 -10.232 1.00 13.93 95 LEU B O 1
ATOM 778 N N . VAL A 1 98 ? 36.778 -7.170 -8.778 1.00 14.00 96 VAL B N 1
ATOM 779 C CA . VAL A 1 98 ? 37.360 -7.870 -7.632 1.00 13.51 96 VAL B CA 1
ATOM 780 C C . VAL A 1 98 ? 36.236 -8.280 -6.694 1.00 13.38 96 VAL B C 1
ATOM 781 O O . VAL A 1 98 ? 35.396 -7.448 -6.314 1.00 14.54 96 VAL B O 1
ATOM 785 N N . ILE A 1 99 ? 36.206 -9.562 -6.334 1.00 12.64 97 ILE B N 1
ATOM 786 C CA . ILE A 1 99 ? 35.353 -10.059 -5.262 1.00 12.86 97 ILE B CA 1
ATOM 787 C C . ILE A 1 99 ? 36.165 -9.919 -3.980 1.00 13.52 97 ILE B C 1
ATOM 788 O O . ILE A 1 99 ? 37.127 -10.661 -3.762 1.00 14.39 97 ILE B O 1
ATOM 793 N N . GLU A 1 100 ? 35.793 -8.956 -3.141 1.00 13.28 98 GLU B N 1
ATOM 794 C CA . GLU A 1 100 ? 36.567 -8.610 -1.953 1.00 13.96 98 GLU B CA 1
ATOM 795 C C . GLU A 1 100 ? 36.018 -9.424 -0.785 1.00 13.63 98 GLU B C 1
ATOM 796 O O . GLU A 1 100 ? 35.014 -9.058 -0.165 1.00 14.54 98 GLU B O 1
ATOM 802 N N . ALA A 1 101 ? 36.693 -10.541 -0.490 1.00 12.43 99 ALA B N 1
ATOM 803 C CA . ALA A 1 101 ? 36.213 -11.561 0.435 1.00 13.15 99 ALA B CA 1
ATOM 804 C C . ALA A 1 101 ? 37.178 -11.785 1.592 1.00 13.29 99 ALA B C 1
ATOM 805 O O . ALA A 1 101 ? 37.173 -12.860 2.196 1.00 14.02 99 ALA B O 1
ATOM 807 N N . THR A 1 102 ? 38.021 -10.800 1.913 1.00 13.78 100 THR B N 1
ATOM 808 C CA . THR A 1 102 ? 38.965 -10.962 3.017 1.00 14.47 100 THR B CA 1
ATOM 809 C C . THR A 1 102 ? 38.372 -10.617 4.369 1.00 15.98 100 THR B C 1
ATOM 810 O O . THR A 1 102 ? 38.952 -10.990 5.395 1.00 17.83 100 THR B O 1
ATOM 814 N N . GLY A 1 103 ? 37.271 -9.868 4.400 1.00 15.83 101 GLY B N 1
ATOM 815 C CA . GLY A 1 103 ? 36.742 -9.346 5.638 1.00 16.76 101 GLY B CA 1
ATOM 816 C C . GLY A 1 103 ? 37.384 -8.074 6.145 1.00 18.96 101 GLY B C 1
ATOM 817 O O . GLY A 1 103 ? 36.911 -7.524 7.148 1.00 21.41 101 GLY B O 1
ATOM 818 N N . VAL A 1 104 ? 38.430 -7.566 5.497 1.00 18.67 102 VAL B N 1
ATOM 819 C CA . VAL A 1 104 ? 39.183 -6.446 6.054 1.00 20.31 102 VAL B CA 1
ATOM 820 C C . VAL A 1 104 ? 39.214 -5.205 5.174 1.00 20.18 102 VAL B C 1
ATOM 821 O O . VAL A 1 104 ? 39.731 -4.174 5.622 1.00 23.25 102 VAL B O 1
ATO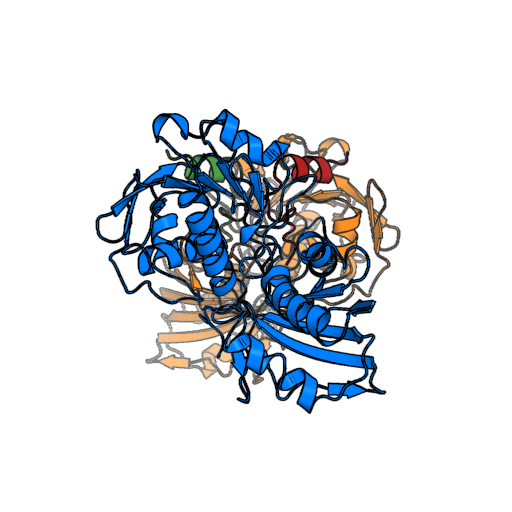M 825 N N . PHE A 1 105 ? 38.694 -5.249 3.948 1.00 18.87 103 PHE B N 1
ATOM 826 C CA . PHE A 1 105 ? 38.657 -4.042 3.121 1.00 18.20 103 PHE B CA 1
ATOM 827 C C . PHE A 1 105 ? 37.221 -3.643 2.828 1.00 19.41 103 PHE B C 1
ATOM 828 O O . PHE A 1 105 ? 36.814 -3.552 1.665 1.00 19.98 103 PHE B O 1
ATOM 836 N N . THR A 1 106 ? 36.449 -3.403 3.884 1.00 20.47 104 THR B N 1
ATOM 837 C CA . THR A 1 106 ? 35.019 -3.159 3.762 1.00 20.98 104 THR B CA 1
ATOM 838 C C . THR A 1 106 ? 34.661 -1.680 3.784 1.00 21.55 104 THR B C 1
ATOM 839 O O . THR A 1 106 ? 33.485 -1.343 3.630 1.00 21.76 104 THR B O 1
ATOM 843 N N . SER A 1 107 ? 35.633 -0.794 3.978 1.00 20.96 105 SER B N 1
ATOM 844 C CA . SER A 1 107 ? 35.400 0.639 3.868 1.00 22.22 105 SER B CA 1
ATOM 845 C C . SER A 1 107 ? 35.725 1.102 2.453 1.00 21.26 105 SER B C 1
ATOM 846 O O . SER A 1 107 ? 36.394 0.407 1.689 1.00 20.16 105 SER B O 1
ATOM 849 N N . ARG A 1 108 ? 35.247 2.299 2.103 1.00 22.56 106 ARG B N 1
ATOM 850 C CA . ARG A 1 108 ? 35.559 2.813 0.774 1.00 23.59 106 ARG B CA 1
ATOM 851 C C . ARG A 1 108 ? 37.060 3.002 0.605 1.00 23.80 106 ARG B C 1
ATOM 852 O O . ARG A 1 108 ? 37.620 2.682 -0.449 1.00 23.07 106 ARG B O 1
ATOM 860 N N . GLU A 1 109 ? 37.733 3.503 1.642 1.00 25.34 107 GLU B N 1
ATOM 861 C CA . GLU A 1 109 ? 39.178 3.686 1.568 1.00 29.13 107 GLU B CA 1
ATOM 862 C C . GLU A 1 109 ? 39.889 2.352 1.369 1.00 25.96 107 GLU B C 1
ATOM 863 O O . GLU A 1 109 ? 40.814 2.247 0.554 1.00 25.86 107 GLU B O 1
ATOM 869 N N . GLY A 1 110 ? 39.460 1.317 2.096 1.00 21.89 108 GLY B N 1
ATOM 870 C CA . GLY A 1 110 ? 40.094 0.017 1.952 1.00 19.99 108 GLY B CA 1
ATOM 871 C C . GLY A 1 110 ? 39.814 -0.614 0.602 1.00 18.90 108 GLY B C 1
ATOM 872 O O . GLY A 1 110 ? 40.734 -1.047 -0.096 1.00 20.30 108 GLY B O 1
ATOM 873 N N . ALA A 1 111 ? 38.536 -0.684 0.219 1.00 17.80 109 ALA B N 1
ATOM 874 C CA . ALA A 1 111 ? 38.186 -1.312 -1.053 1.00 17.50 109 ALA B CA 1
ATOM 875 C C . ALA A 1 111 ? 38.783 -0.559 -2.238 1.00 19.00 109 ALA B C 1
ATOM 876 O O . ALA A 1 111 ? 39.131 -1.175 -3.254 1.00 19.62 109 ALA B O 1
ATOM 878 N N . SER A 1 112 ? 38.931 0.767 -2.118 1.00 19.34 110 SER B N 1
ATOM 879 C CA . SER A 1 112 ? 39.483 1.566 -3.209 1.00 20.02 110 SER B CA 1
ATOM 880 C C . SER A 1 112 ? 40.933 1.224 -3.509 1.00 19.42 110 SER B C 1
ATOM 881 O O . SER A 1 112 ? 41.419 1.569 -4.589 1.00 20.00 110 SER B O 1
ATOM 884 N N A LYS A 1 113 ? 41.636 0.563 -2.585 0.38 19.42 111 LYS B N 1
ATOM 885 N N B LYS A 1 113 ? 41.637 0.566 -2.583 0.62 19.37 111 LYS B N 1
ATOM 886 C CA A LYS A 1 113 ? 42.993 0.119 -2.884 0.38 19.12 111 LYS B CA 1
ATOM 887 C CA B LYS A 1 113 ? 42.992 0.122 -2.886 0.62 18.82 111 LYS B CA 1
ATOM 888 C C A LYS A 1 113 ? 43.017 -0.819 -4.085 0.38 18.57 111 LYS B C 1
ATOM 889 C C B LYS A 1 113 ? 43.015 -0.814 -4.087 0.62 18.70 111 LYS B C 1
ATOM 890 O O A LYS A 1 113 ? 43.997 -0.835 -4.840 0.38 19.12 111 LYS B O 1
ATOM 891 O O B LYS A 1 113 ? 43.990 -0.821 -4.849 0.62 19.32 111 LYS B O 1
ATOM 902 N N . HIS A 1 114 ? 41.947 -1.594 -4.285 1.00 16.81 112 HIS B N 1
ATOM 903 C CA . HIS A 1 114 ? 41.852 -2.436 -5.473 1.00 15.51 112 HIS B CA 1
ATOM 904 C C . HIS A 1 114 ? 41.709 -1.599 -6.733 1.00 16.69 112 HIS B C 1
ATOM 905 O O . HIS A 1 114 ? 42.236 -1.964 -7.790 1.00 16.87 112 HIS B O 1
ATOM 912 N N . LEU A 1 115 ? 40.968 -0.489 -6.649 1.00 17.10 113 LEU B N 1
ATOM 913 C CA . LEU A 1 115 ? 40.855 0.405 -7.793 1.00 16.78 113 LEU B CA 1
ATOM 914 C C . LEU A 1 115 ? 42.201 1.034 -8.119 1.00 18.21 113 LEU B C 1
ATOM 915 O O . LEU A 1 115 ? 42.573 1.141 -9.294 1.00 19.21 113 LEU B O 1
ATOM 920 N N . SER A 1 116 ? 42.952 1.435 -7.087 1.00 18.31 114 SER B N 1
ATOM 921 C CA . SER A 1 116 ? 44.286 1.985 -7.301 1.00 20.78 114 SER B CA 1
ATOM 922 C C . SER A 1 116 ? 45.180 0.983 -8.011 1.00 19.66 114 SER B C 1
ATOM 923 O O . SER A 1 116 ? 45.966 1.353 -8.892 1.00 21.31 114 SER B O 1
ATOM 926 N N . ALA A 1 117 ? 45.069 -0.294 -7.643 1.00 19.10 115 ALA B N 1
ATOM 927 C CA . ALA A 1 117 ? 45.870 -1.339 -8.263 1.00 19.17 115 ALA B CA 1
ATOM 928 C C . ALA A 1 117 ? 45.413 -1.669 -9.676 1.00 19.10 115 ALA B C 1
ATOM 929 O O . ALA A 1 117 ? 46.110 -2.421 -10.367 1.00 19.92 115 ALA B O 1
ATOM 931 N N . GLY A 1 118 ? 44.264 -1.151 -10.115 1.00 18.45 116 GLY B N 1
ATOM 932 C CA . GLY A 1 118 ? 43.864 -1.224 -11.511 1.00 18.56 116 GLY B CA 1
ATOM 933 C C . GLY A 1 118 ? 42.522 -1.867 -11.778 1.00 17.97 116 GLY B C 1
ATOM 934 O O . GLY A 1 118 ? 42.049 -1.818 -12.925 1.00 19.26 116 GLY B O 1
ATOM 935 N N . ALA A 1 119 ? 41.877 -2.471 -10.788 1.00 17.30 117 ALA B N 1
ATOM 936 C CA . ALA A 1 119 ? 40.573 -3.067 -11.036 1.00 16.93 117 ALA B CA 1
ATOM 937 C C . ALA A 1 119 ? 39.548 -1.978 -11.324 1.00 16.67 117 ALA B C 1
ATOM 938 O O . ALA A 1 119 ? 39.672 -0.839 -10.869 1.00 18.01 117 ALA B O 1
ATOM 940 N N . LYS A 1 120 ? 38.521 -2.336 -12.092 1.00 16.12 118 LYS B N 1
ATOM 941 C CA . LYS A 1 120 ? 37.502 -1.362 -12.460 1.00 16.24 118 LYS B CA 1
ATOM 942 C C . LYS A 1 120 ? 36.386 -1.257 -11.431 1.00 16.55 118 LYS B C 1
ATOM 943 O O . LYS A 1 120 ? 35.828 -0.168 -11.242 1.00 17.97 118 LYS B O 1
ATOM 949 N N . LYS A 1 121 ? 36.059 -2.352 -10.746 1.00 16.31 119 LYS B N 1
ATOM 950 C CA . LYS A 1 121 ? 34.979 -2.364 -9.770 1.00 16.00 119 LYS B CA 1
ATOM 951 C C . LYS A 1 121 ? 35.321 -3.350 -8.658 1.00 15.88 119 LYS B C 1
ATOM 952 O O . LYS A 1 121 ? 36.090 -4.298 -8.857 1.00 15.53 119 LYS B O 1
ATOM 958 N N . VAL A 1 122 ? 34.715 -3.139 -7.486 1.00 15.28 120 VAL B N 1
ATOM 959 C CA . VAL A 1 122 ? 34.877 -4.025 -6.333 1.00 14.42 120 VAL B CA 1
ATOM 960 C C . VAL A 1 122 ? 33.500 -4.382 -5.794 1.00 14.03 120 VAL B C 1
ATOM 961 O O . VAL A 1 122 ? 32.658 -3.494 -5.602 1.00 15.19 120 VAL B O 1
ATOM 965 N N . LEU A 1 123 ? 33.281 -5.676 -5.541 1.00 13.55 121 LEU B N 1
ATOM 966 C CA . LEU A 1 123 ? 32.086 -6.186 -4.877 1.00 12.87 121 LEU B CA 1
ATOM 967 C C . LEU A 1 123 ? 32.544 -6.740 -3.536 1.00 12.75 121 LEU B C 1
ATOM 968 O O . LEU A 1 123 ? 33.266 -7.741 -3.492 1.00 13.80 121 LEU B O 1
ATOM 973 N N . ILE A 1 124 ? 32.120 -6.095 -2.447 1.00 12.91 122 ILE B N 1
ATOM 974 C CA . ILE A 1 124 ? 32.513 -6.492 -1.097 1.00 12.63 122 ILE B CA 1
ATOM 975 C C . ILE A 1 124 ? 31.531 -7.546 -0.603 1.00 12.35 122 ILE B C 1
ATOM 976 O O . ILE A 1 124 ? 30.312 -7.317 -0.618 1.00 13.39 122 ILE B O 1
ATOM 981 N N . THR A 1 125 ? 32.049 -8.694 -0.164 1.00 12.80 123 THR B N 1
ATOM 982 C CA . THR A 1 125 ? 31.189 -9.789 0.302 1.00 13.00 123 THR B CA 1
ATOM 983 C C . THR A 1 125 ? 30.840 -9.633 1.775 1.00 13.51 123 THR B C 1
ATOM 984 O O . THR A 1 125 ? 30.953 -10.573 2.561 1.00 14.91 123 THR B O 1
ATOM 988 N N . ALA A 1 126 ? 30.384 -8.445 2.149 1.00 15.29 124 ALA B N 1
ATOM 989 C CA . ALA A 1 126 ? 30.150 -8.083 3.539 1.00 15.10 124 ALA B CA 1
ATOM 990 C C . ALA A 1 126 ? 29.477 -6.720 3.554 1.00 16.08 124 ALA B C 1
ATOM 991 O O . ALA A 1 126 ? 29.528 -6.002 2.552 1.00 15.23 124 ALA B O 1
ATOM 993 N N . PRO A 1 127 ? 28.863 -6.340 4.673 1.00 17.14 125 PRO B N 1
ATOM 994 C CA . PRO A 1 127 ? 28.372 -4.965 4.800 1.00 18.10 125 PRO B CA 1
ATOM 995 C C . PRO A 1 127 ? 29.503 -3.978 4.553 1.00 19.24 125 PRO B C 1
ATOM 996 O O . PRO A 1 127 ? 30.642 -4.189 4.979 1.00 19.95 125 PRO B O 1
ATOM 1000 N N . GLY A 1 128 ? 29.186 -2.901 3.842 1.00 19.79 126 GLY B N 1
ATOM 1001 C CA . GLY A 1 128 ? 30.141 -1.829 3.678 1.00 21.64 126 GLY B CA 1
ATOM 1002 C C . GLY A 1 128 ? 30.173 -0.929 4.898 1.00 25.03 126 GLY B C 1
ATOM 1003 O O . GLY A 1 128 ? 29.215 -0.838 5.664 1.00 26.64 126 GLY B O 1
ATOM 1004 N N . LYS A 1 129 ? 31.308 -0.275 5.094 1.00 26.97 127 LYS B N 1
ATOM 1005 C CA . LYS A 1 129 ? 31.439 0.767 6.100 1.00 32.98 127 LYS B CA 1
ATOM 1006 C C . LYS A 1 129 ? 31.378 2.106 5.383 1.00 37.37 127 LYS B C 1
ATOM 1007 O O . LYS A 1 129 ? 32.181 2.367 4.481 1.00 38.96 127 LYS B O 1
ATOM 1013 N N . GLY A 1 130 ? 30.413 2.938 5.764 1.00 39.12 128 GLY B N 1
ATOM 1014 C CA . GLY A 1 130 ? 30.302 4.260 5.182 1.00 39.76 128 GLY B CA 1
ATOM 1015 C C . GLY A 1 130 ? 29.304 4.363 4.047 1.00 41.12 128 GLY B C 1
ATOM 1016 O O . GLY A 1 130 ? 28.231 3.755 4.096 1.00 42.87 128 GLY B O 1
ATOM 1017 N N . ASN A 1 131 ? 29.651 5.128 3.017 1.00 41.02 129 ASN B N 1
ATOM 1018 C CA . ASN A 1 131 ? 28.738 5.414 1.912 1.00 40.27 129 ASN B CA 1
ATOM 1019 C C . ASN A 1 131 ? 29.000 4.479 0.733 1.00 35.78 129 ASN B C 1
ATOM 1020 O O . ASN A 1 131 ? 29.383 4.882 -0.366 1.00 37.34 129 ASN B O 1
ATOM 1025 N N . ILE A 1 132 ? 28.789 3.196 0.977 1.00 28.85 130 ILE B N 1
ATOM 1026 C CA . ILE A 1 132 ? 28.936 2.185 -0.063 1.00 24.11 130 ILE B CA 1
ATOM 1027 C C . ILE A 1 132 ? 27.550 1.680 -0.426 1.00 21.72 130 ILE B C 1
ATOM 1028 O O . ILE A 1 132 ? 26.803 1.233 0.461 1.00 22.52 130 ILE B O 1
ATOM 1033 N N . PRO A 1 133 ? 27.155 1.737 -1.696 1.00 20.24 131 PRO B N 1
ATOM 1034 C CA . PRO A 1 133 ? 25.849 1.211 -2.097 1.00 20.34 131 PRO B CA 1
ATOM 1035 C C . PRO A 1 133 ? 25.755 -0.269 -1.765 1.00 18.02 131 PRO B C 1
ATOM 1036 O O . PRO A 1 133 ? 26.684 -1.042 -2.005 1.00 18.06 131 PRO B O 1
ATOM 1040 N N . THR A 1 134 ? 24.614 -0.660 -1.216 1.00 17.11 132 THR B N 1
ATOM 1041 C CA . THR A 1 134 ? 24.418 -2.006 -0.702 1.00 17.22 132 THR B CA 1
ATOM 1042 C C . THR A 1 134 ? 23.230 -2.645 -1.402 1.00 17.15 132 THR B C 1
ATOM 1043 O O . THR A 1 134 ? 22.181 -2.010 -1.557 1.00 17.24 132 THR B O 1
ATOM 1047 N N . TYR A 1 135 ? 23.396 -3.901 -1.822 1.00 15.79 133 TYR B N 1
ATOM 1048 C CA . TYR A 1 135 ? 22.384 -4.599 -2.598 1.00 16.21 133 TYR B CA 1
ATOM 1049 C C . TYR A 1 135 ? 22.063 -5.952 -1.987 1.00 16.38 133 TYR B C 1
ATOM 1050 O O . TYR A 1 135 ? 22.950 -6.664 -1.497 1.00 18.99 133 TYR B O 1
ATOM 1059 N N . VAL A 1 136 ? 20.782 -6.293 -2.018 1.00 15.97 134 VAL B N 1
ATOM 1060 C CA . VAL A 1 136 ? 20.311 -7.645 -1.751 1.00 15.82 134 VAL B CA 1
ATOM 1061 C C . VAL A 1 136 ? 19.562 -8.106 -2.993 1.00 14.80 134 VAL B C 1
ATOM 1062 O O . VAL A 1 136 ? 18.555 -7.495 -3.381 1.00 15.61 134 VAL B O 1
ATOM 1066 N N . VAL A 1 137 ? 20.071 -9.162 -3.635 1.00 14.21 135 VAL B N 1
ATOM 1067 C CA . VAL A 1 137 ? 19.434 -9.679 -4.838 1.00 14.35 135 VAL B CA 1
ATOM 1068 C C . VAL A 1 137 ? 18.021 -10.135 -4.501 1.00 15.09 135 VAL B C 1
ATOM 1069 O O . VAL A 1 137 ? 17.794 -10.865 -3.527 1.00 15.82 135 VAL B O 1
ATOM 1073 N N . GLY A 1 138 ? 17.057 -9.678 -5.296 1.00 16.16 136 GLY B N 1
ATOM 1074 C CA . GLY A 1 138 ? 15.662 -9.960 -5.054 1.00 17.22 136 GLY B CA 1
ATOM 1075 C C . GLY A 1 138 ? 14.944 -8.910 -4.244 1.00 17.23 136 GLY B C 1
ATOM 1076 O O . GLY A 1 138 ? 13.710 -8.960 -4.147 1.00 18.32 136 GLY B O 1
ATOM 1077 N N . VAL A 1 139 ? 15.670 -7.966 -3.658 1.00 15.81 137 VAL B N 1
ATOM 1078 C CA . VAL A 1 139 ? 15.087 -6.873 -2.897 1.00 16.69 137 VAL B CA 1
ATOM 1079 C C . VAL A 1 139 ? 15.315 -5.532 -3.585 1.00 17.10 137 VAL B C 1
ATOM 1080 O O . VAL A 1 139 ? 14.365 -4.794 -3.843 1.00 19.96 137 VAL B O 1
ATOM 1084 N N . ASN A 1 140 ? 16.574 -5.202 -3.903 1.00 15.99 138 ASN B N 1
ATOM 1085 C CA . ASN A 1 140 ? 16.855 -3.913 -4.527 1.00 16.34 138 ASN B CA 1
ATOM 1086 C C . ASN A 1 140 ? 17.954 -3.973 -5.589 1.00 17.00 138 ASN B C 1
ATOM 1087 O O . ASN A 1 140 ? 18.466 -2.918 -5.978 1.00 17.84 138 ASN B O 1
ATOM 1092 N N . HIS A 1 141 ? 18.332 -5.156 -6.084 1.00 16.28 139 HIS B N 1
ATOM 1093 C CA . HIS A 1 141 ? 19.477 -5.210 -6.996 1.00 17.12 139 HIS B CA 1
ATOM 1094 C C . HIS A 1 141 ? 19.192 -4.533 -8.330 1.00 19.48 139 HIS B C 1
ATOM 1095 O O . HIS A 1 141 ? 20.136 -4.145 -9.028 1.00 19.76 139 HIS B O 1
ATOM 1102 N N . HIS A 1 142 ? 17.920 -4.355 -8.691 1.00 20.51 140 HIS B N 1
ATOM 1103 C CA . HIS A 1 142 ? 17.608 -3.622 -9.912 1.00 21.60 140 HIS B CA 1
ATOM 1104 C C . HIS A 1 142 ? 17.863 -2.125 -9.790 1.00 22.36 140 HIS B C 1
ATOM 1105 O O . HIS A 1 142 ? 17.806 -1.425 -10.806 1.00 23.74 140 HIS B O 1
ATOM 1112 N N . THR A 1 143 ? 18.154 -1.622 -8.591 1.00 21.74 141 THR B N 1
ATOM 1113 C CA . THR A 1 143 ? 18.551 -0.228 -8.428 1.00 22.05 141 THR B CA 1
ATOM 1114 C C . THR A 1 143 ? 20.044 -0.023 -8.645 1.00 22.13 141 THR B C 1
ATOM 1115 O O . THR A 1 143 ? 20.515 1.122 -8.597 1.00 23.20 141 THR B O 1
ATOM 1119 N N . TYR A 1 144 ? 20.787 -1.102 -8.887 1.00 20.99 142 TYR B N 1
ATOM 1120 C CA . TYR A 1 144 ? 22.218 -0.995 -9.135 1.00 20.30 142 TYR B CA 1
ATOM 1121 C C . TYR A 1 144 ? 22.491 -0.045 -10.291 1.00 20.12 142 TYR B C 1
ATOM 1122 O O . TYR A 1 144 ? 21.845 -0.111 -11.340 1.00 21.34 142 TYR B O 1
ATOM 1131 N N . ASP A 1 145 ? 23.456 0.839 -10.087 1.00 21.45 143 ASP B N 1
ATOM 1132 C CA . ASP A 1 145 ? 23.862 1.808 -11.086 1.00 22.50 143 ASP B CA 1
ATOM 1133 C C . ASP A 1 145 ? 25.206 1.377 -11.653 1.00 22.06 143 ASP B C 1
ATOM 1134 O O . ASP A 1 145 ? 26.187 1.297 -10.896 1.00 21.73 143 ASP B O 1
ATOM 1139 N N . PRO A 1 146 ? 25.304 1.096 -12.957 1.00 23.05 144 PRO B N 1
ATOM 1140 C CA . PRO A 1 146 ? 26.567 0.581 -13.518 1.00 23.78 144 PRO B CA 1
ATOM 1141 C C . PRO A 1 146 ? 27.742 1.546 -13.429 1.00 24.39 144 PRO B C 1
ATOM 1142 O O . PRO A 1 146 ? 28.869 1.147 -13.756 1.00 26.04 144 PRO B O 1
ATOM 1146 N N . SER A 1 147 ? 27.523 2.794 -13.014 1.00 23.34 145 SER B N 1
ATOM 1147 C CA . SER A 1 147 ? 28.633 3.712 -12.789 1.00 24.15 145 SER B CA 1
ATOM 1148 C C . SER A 1 147 ? 29.273 3.545 -11.416 1.00 24.13 145 SER B C 1
ATOM 1149 O O . SER A 1 147 ? 30.331 4.134 -11.170 1.00 25.94 145 SER B O 1
ATOM 1152 N N . GLU A 1 148 ? 28.664 2.772 -10.519 1.00 22.13 146 GLU B N 1
ATOM 1153 C CA . GLU A 1 148 ? 29.220 2.603 -9.182 1.00 21.40 146 GLU B CA 1
ATOM 1154 C C . GLU A 1 148 ? 30.471 1.737 -9.240 1.00 21.22 146 GLU B C 1
ATOM 1155 O O . GLU A 1 148 ? 30.487 0.697 -9.905 1.00 23.51 146 GLU B O 1
ATOM 1161 N N . ASP A 1 149 ? 31.526 2.163 -8.543 1.00 18.90 147 ASP B N 1
ATOM 1162 C CA . ASP A 1 149 ? 32.778 1.416 -8.577 1.00 19.49 147 ASP B CA 1
ATOM 1163 C C . ASP A 1 149 ? 32.987 0.498 -7.380 1.00 17.41 147 ASP B C 1
ATOM 1164 O O . ASP A 1 149 ? 33.808 -0.421 -7.465 1.00 17.77 147 ASP B O 1
ATOM 1169 N N . ILE A 1 150 ? 32.286 0.725 -6.274 1.00 16.88 148 ILE B N 1
ATOM 1170 C CA . ILE A 1 150 ? 32.372 -0.130 -5.096 1.00 16.36 148 ILE B CA 1
ATOM 1171 C C . ILE A 1 150 ? 30.958 -0.419 -4.624 1.00 15.93 148 ILE B C 1
ATOM 1172 O O . ILE A 1 150 ? 30.177 0.509 -4.395 1.00 16.30 148 ILE B O 1
ATOM 1177 N N . VAL A 1 151 ? 30.625 -1.699 -4.480 1.00 14.74 149 VAL B N 1
ATOM 1178 C CA . VAL A 1 151 ? 29.315 -2.098 -3.982 1.00 14.92 149 VAL B CA 1
ATOM 1179 C C . VAL A 1 151 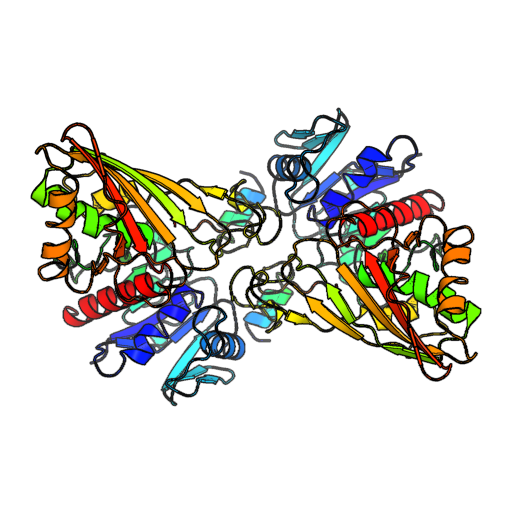? 29.496 -3.143 -2.892 1.00 15.05 149 VAL B C 1
ATOM 1180 O O . VAL A 1 151 ? 30.540 -3.788 -2.781 1.00 14.66 149 VAL B O 1
ATOM 1184 N N . SER A 1 152 ? 28.450 -3.305 -2.087 1.00 14.29 150 SER B N 1
ATOM 1185 C CA . SER A 1 152 ? 28.388 -4.315 -1.038 1.00 13.97 150 SER B CA 1
ATOM 1186 C C . SER A 1 152 ? 27.203 -5.237 -1.287 1.00 13.64 150 SER B C 1
ATOM 1187 O O . SER A 1 152 ? 26.120 -4.778 -1.668 1.00 14.53 150 SER B O 1
ATOM 1190 N N . ASN A 1 153 ? 27.417 -6.537 -1.083 1.00 12.75 151 ASN B N 1
ATOM 1191 C CA . ASN A 1 153 ? 26.343 -7.524 -1.132 1.00 12.63 151 ASN B CA 1
ATOM 1192 C C . ASN A 1 153 ? 25.741 -7.806 0.243 1.00 13.57 151 ASN B C 1
ATOM 1193 O O . ASN A 1 153 ? 25.060 -8.827 0.416 1.00 15.22 151 ASN B O 1
ATOM 1198 N N . ALA A 1 154 ? 26.002 -6.937 1.222 1.00 14.27 152 ALA B N 1
ATOM 1199 C CA . ALA A 1 154 ? 25.508 -7.082 2.590 1.00 15.47 152 ALA B CA 1
ATOM 1200 C C . ALA A 1 154 ? 26.025 -8.368 3.224 1.00 15.42 152 ALA B C 1
ATOM 1201 O O . ALA A 1 154 ? 27.019 -8.933 2.770 1.00 16.49 152 ALA B O 1
ATOM 1203 N N . SER A 1 155 ? 25.367 -8.832 4.272 1.00 16.16 153 SER B N 1
ATOM 1204 C CA . SER A 1 155 ? 25.775 -10.036 4.976 1.00 15.89 153 SER B CA 1
ATOM 1205 C C . SER A 1 155 ? 24.828 -11.180 4.637 1.00 15.38 153 SER B C 1
ATOM 1206 O O . SER A 1 155 ? 23.772 -10.992 4.032 1.00 15.49 153 SER B O 1
ATOM 1209 N N . CYS A 1 156 ? 25.222 -12.386 5.049 1.00 14.36 154 CYS B N 1
ATOM 1210 C CA . CYS A 1 156 ? 24.336 -13.542 4.932 1.00 14.57 154 CYS B CA 1
ATOM 1211 C C . CYS A 1 156 ? 23.011 -13.275 5.640 1.00 13.24 154 CYS B C 1
ATOM 1212 O O . CYS A 1 156 ? 21.929 -13.503 5.081 1.00 14.08 154 CYS B O 1
ATOM 1215 N N . THR A 1 157 ? 23.082 -12.745 6.861 1.00 13.65 155 THR B N 1
ATOM 1216 C CA . THR A 1 157 ? 21.872 -12.503 7.637 1.00 13.62 155 THR B CA 1
ATOM 1217 C C . THR A 1 157 ? 20.978 -11.459 6.982 1.00 14.03 155 THR B C 1
ATOM 1218 O O . THR A 1 157 ? 19.756 -11.619 6.948 1.00 14.76 155 THR B O 1
ATOM 1222 N N . THR A 1 158 ? 21.562 -10.384 6.447 1.00 13.82 156 THR B N 1
ATOM 1223 C CA . THR A 1 158 ? 20.734 -9.390 5.774 1.00 14.18 156 THR B CA 1
ATOM 1224 C C . THR A 1 158 ? 20.077 -9.985 4.529 1.00 13.16 156 THR B C 1
ATOM 1225 O O . THR A 1 158 ? 18.920 -9.672 4.213 1.00 14.52 156 THR B O 1
ATOM 1229 N N . ASN A 1 159 ? 20.791 -10.864 3.822 1.00 13.62 157 ASN B N 1
ATOM 1230 C CA . ASN A 1 159 ? 20.214 -11.507 2.648 1.00 13.00 157 ASN B CA 1
ATOM 1231 C C . ASN A 1 159 ? 19.087 -12.458 3.010 1.00 14.11 157 ASN B C 1
ATOM 1232 O O . ASN A 1 159 ? 18.168 -12.644 2.209 1.00 14.68 157 ASN B O 1
ATOM 1237 N N . CYS A 1 160 ? 19.129 -13.062 4.202 1.00 13.45 158 CYS B N 1
ATOM 1238 C CA . CYS A 1 160 ? 18.013 -13.890 4.651 1.00 13.49 158 CYS B CA 1
ATOM 1239 C C . CYS A 1 160 ? 16.834 -13.033 5.102 1.00 13.87 158 CYS B C 1
ATOM 1240 O O . CYS A 1 160 ? 15.675 -13.308 4.750 1.00 14.62 158 CYS B O 1
ATOM 1243 N N . LEU A 1 161 ? 17.111 -11.992 5.881 1.00 13.50 159 LEU B N 1
ATOM 1244 C CA . LEU A 1 161 ? 16.049 -11.204 6.497 1.00 13.89 159 LEU B CA 1
ATOM 1245 C C . LEU A 1 161 ? 15.355 -10.276 5.502 1.00 14.93 159 LEU B C 1
ATOM 1246 O O . LEU A 1 161 ? 14.127 -10.163 5.517 1.00 14.77 159 LEU B O 1
ATOM 1251 N N . ALA A 1 162 ? 16.112 -9.599 4.638 1.00 13.76 160 ALA B N 1
ATOM 1252 C CA . ALA A 1 162 ? 15.518 -8.547 3.811 1.00 13.47 160 ALA B CA 1
ATOM 1253 C C . ALA A 1 162 ? 14.411 -9.036 2.885 1.00 13.53 160 ALA B C 1
ATOM 1254 O O . ALA A 1 162 ? 13.391 -8.334 2.768 1.00 14.56 160 ALA B O 1
ATOM 1256 N N . PRO A 1 163 ? 14.530 -10.180 2.203 1.00 13.45 161 PRO B N 1
ATOM 1257 C CA . PRO A 1 163 ? 13.405 -10.637 1.370 1.00 14.82 161 PRO B CA 1
ATOM 1258 C C . PRO A 1 163 ? 12.143 -10.884 2.167 1.00 15.14 161 PRO B C 1
ATOM 1259 O O . PRO A 1 163 ? 11.047 -10.526 1.716 1.00 15.34 161 PRO B O 1
ATOM 1263 N N . ILE A 1 164 ? 12.274 -11.486 3.351 1.00 15.97 162 ILE B N 1
ATOM 1264 C CA . ILE A 1 164 ? 11.123 -11.721 4.215 1.00 15.79 162 ILE B CA 1
ATOM 1265 C C . ILE A 1 164 ? 10.509 -10.397 4.646 1.00 14.31 162 ILE B C 1
ATOM 1266 O O . ILE A 1 164 ? 9.284 -10.221 4.626 1.00 15.18 162 ILE B O 1
ATOM 1271 N N . VAL A 1 165 ? 11.355 -9.457 5.079 1.00 14.71 163 VAL B N 1
ATOM 1272 C CA . VAL A 1 165 ? 10.861 -8.149 5.503 1.00 15.04 163 VAL B CA 1
ATOM 1273 C C . VAL A 1 165 ? 10.135 -7.447 4.363 1.00 15.54 163 VAL B C 1
ATOM 1274 O O . VAL A 1 165 ? 9.076 -6.842 4.570 1.00 16.48 163 VAL B O 1
ATOM 1278 N N . LYS A 1 166 ? 10.683 -7.511 3.145 1.00 15.38 164 LYS B N 1
ATOM 1279 C CA . LYS A 1 166 ? 10.025 -6.849 2.021 1.00 16.19 164 LYS B CA 1
ATOM 1280 C C . LYS A 1 166 ? 8.627 -7.409 1.796 1.00 15.86 164 LYS B C 1
ATOM 1281 O O . LYS A 1 166 ? 7.667 -6.654 1.611 1.00 17.26 164 LYS B O 1
ATOM 1287 N N . VAL A 1 167 ? 8.490 -8.735 1.829 1.00 16.22 165 VAL B N 1
ATOM 1288 C CA . VAL A 1 167 ? 7.185 -9.350 1.605 1.00 16.24 165 VAL B CA 1
ATOM 1289 C C . VAL A 1 167 ? 6.215 -8.972 2.722 1.00 15.68 165 VAL B C 1
ATOM 1290 O O . VAL A 1 167 ? 5.063 -8.607 2.466 1.00 16.99 165 VAL B O 1
ATOM 1294 N N . LEU A 1 168 ? 6.670 -9.050 3.980 1.00 15.39 166 LEU B N 1
ATOM 1295 C CA . LEU A 1 168 ? 5.791 -8.733 5.104 1.00 15.52 166 LEU B CA 1
ATOM 1296 C C . LEU A 1 168 ? 5.422 -7.258 5.120 1.00 15.22 166 LEU B C 1
ATOM 1297 O O . LEU A 1 168 ? 4.292 -6.896 5.477 1.00 15.22 166 LEU B O 1
ATOM 1302 N N . HIS A 1 169 ? 6.366 -6.389 4.761 1.00 15.11 167 HIS B N 1
ATOM 1303 C CA . HIS A 1 169 ? 6.080 -4.961 4.765 1.00 15.78 167 HIS B CA 1
ATOM 1304 C C . HIS A 1 169 ? 5.046 -4.614 3.706 1.00 17.02 167 HIS B C 1
ATOM 1305 O O . HIS A 1 169 ? 4.115 -3.841 3.964 1.00 18.18 167 HIS B O 1
ATOM 1312 N N . GLU A 1 170 ? 5.177 -5.192 2.514 1.00 18.89 168 GLU B N 1
ATOM 1313 C CA . GLU A 1 170 ? 4.237 -4.875 1.446 1.00 19.58 168 GLU B CA 1
ATOM 1314 C C . GLU A 1 170 ? 2.851 -5.445 1.726 1.00 18.48 168 GLU B C 1
ATOM 1315 O O . GLU A 1 170 ? 1.843 -4.860 1.307 1.00 21.89 168 GLU B O 1
ATOM 1321 N N . ALA A 1 171 ? 2.773 -6.547 2.475 1.00 17.47 169 ALA B N 1
ATOM 1322 C CA . ALA A 1 171 ? 1.481 -7.152 2.781 1.00 17.94 169 ALA B CA 1
ATOM 1323 C C . ALA A 1 171 ? 0.816 -6.546 4.016 1.00 17.35 169 ALA B C 1
ATOM 1324 O O . ALA A 1 171 ? -0.409 -6.356 4.022 1.00 18.79 169 ALA B O 1
ATOM 1326 N N . PHE A 1 172 ? 1.593 -6.236 5.060 1.00 17.25 170 PHE B N 1
ATOM 1327 C CA . PHE A 1 172 ? 1.037 -5.860 6.358 1.00 16.21 170 PHE B CA 1
ATOM 1328 C C . PHE A 1 172 ? 1.516 -4.519 6.899 1.00 16.76 170 PHE B C 1
ATOM 1329 O O . PHE A 1 172 ? 0.890 -4.000 7.833 1.00 17.70 170 PHE B O 1
ATOM 1337 N N . GLY A 1 173 ? 2.592 -3.947 6.364 1.00 17.07 171 GLY B N 1
ATOM 1338 C CA . GLY A 1 173 ? 3.132 -2.700 6.871 1.00 18.83 171 GLY B CA 1
ATOM 1339 C C . GLY A 1 173 ? 3.937 -2.897 8.141 1.00 19.08 171 GLY B C 1
ATOM 1340 O O . GLY A 1 173 ? 3.378 -2.957 9.240 1.00 19.96 171 GLY B O 1
ATOM 1341 N N . ILE A 1 174 ? 5.250 -3.008 8.017 1.00 17.62 172 ILE B N 1
ATOM 1342 C CA . ILE A 1 174 ? 6.083 -3.183 9.198 1.00 17.44 172 ILE B CA 1
ATOM 1343 C C . ILE A 1 174 ? 6.295 -1.829 9.856 1.00 17.32 172 ILE B C 1
ATOM 1344 O O . ILE A 1 174 ? 6.728 -0.868 9.209 1.00 19.63 172 ILE B O 1
ATOM 1349 N N . GLN A 1 175 ? 5.977 -1.750 11.144 1.00 16.76 173 GLN B N 1
ATOM 1350 C CA . GLN A 1 175 ? 6.209 -0.544 11.926 1.00 17.37 173 GLN B CA 1
ATOM 1351 C C . GLN A 1 175 ? 7.552 -0.576 12.657 1.00 18.01 173 GLN B C 1
ATOM 1352 O O . GLN A 1 175 ? 8.288 0.417 12.647 1.00 19.37 173 GLN B O 1
ATOM 1358 N N . GLN A 1 176 ? 7.862 -1.691 13.318 1.00 17.59 174 GLN B N 1
ATOM 1359 C CA . GLN A 1 176 ? 9.145 -1.913 13.979 1.00 17.55 174 GLN B CA 1
ATOM 1360 C C . GLN A 1 176 ? 9.401 -3.406 13.951 1.00 15.15 174 GLN B C 1
ATOM 1361 O O . GLN A 1 176 ? 8.465 -4.199 13.863 1.00 16.85 174 GLN B O 1
ATOM 1367 N N . GLY A 1 177 ? 10.669 -3.800 14.037 1.00 13.75 175 GLY B N 1
ATOM 1368 C CA . GLY A 1 177 ? 10.966 -5.221 14.074 1.00 14.10 175 GLY B CA 1
ATOM 1369 C C . GLY A 1 177 ? 12.283 -5.528 14.748 1.00 12.75 175 GLY B C 1
ATOM 1370 O O . GLY A 1 177 ? 13.253 -4.775 14.622 1.00 14.67 175 GLY B O 1
ATOM 1371 N N . MET A 1 178 ? 12.321 -6.664 15.452 1.00 12.27 176 MET B N 1
ATOM 1372 C CA . MET A 1 178 ? 13.506 -7.151 16.152 1.00 12.01 176 MET B CA 1
ATOM 1373 C C . MET A 1 178 ? 13.898 -8.511 15.593 1.00 12.00 176 MET B C 1
ATOM 1374 O O . MET A 1 178 ? 13.038 -9.352 15.323 1.00 14.39 176 MET B O 1
ATOM 1379 N N . MET A 1 179 ? 15.205 -8.752 15.481 1.00 12.24 177 MET B N 1
ATOM 1380 C CA . MET A 1 179 ? 15.731 -9.997 14.938 1.00 12.55 177 MET B CA 1
ATOM 1381 C C . MET A 1 179 ? 16.734 -10.619 15.900 1.00 11.80 177 MET B C 1
ATOM 1382 O O . MET A 1 179 ? 17.486 -9.918 16.578 1.00 12.80 177 MET B O 1
ATOM 1387 N N . THR A 1 180 ? 16.760 -11.950 15.946 1.00 11.47 178 THR B N 1
ATOM 1388 C CA . THR A 1 180 ? 17.920 -12.665 16.461 1.00 12.12 178 THR B CA 1
ATOM 1389 C C . THR A 1 180 ? 18.298 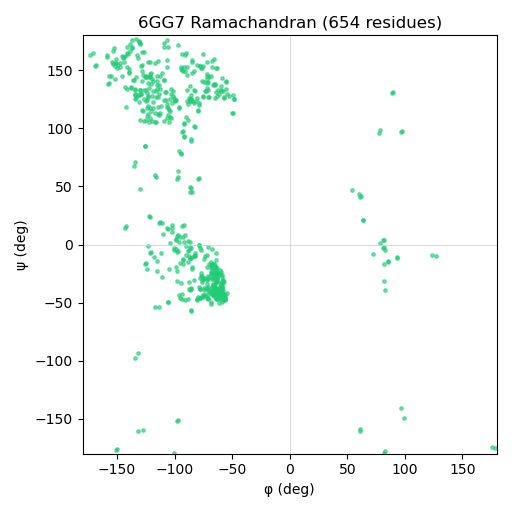-13.710 15.435 1.00 11.87 178 THR B C 1
ATOM 1390 O O . THR A 1 180 ? 17.439 -14.475 14.992 1.00 14.40 178 THR B O 1
ATOM 1394 N N . THR A 1 181 ? 19.570 -13.754 15.058 1.00 11.07 179 THR B N 1
ATOM 1395 C CA . THR A 1 181 ? 20.061 -14.862 14.257 1.00 11.98 179 THR B CA 1
ATOM 1396 C C . THR A 1 181 ? 20.778 -15.848 15.165 1.00 11.75 179 THR B C 1
ATOM 1397 O O . THR A 1 181 ? 21.674 -15.461 15.922 1.00 12.47 179 THR B O 1
ATOM 1401 N N . THR A 1 182 ? 20.336 -17.104 15.132 1.00 11.46 180 THR B N 1
ATOM 1402 C CA . THR A 1 182 ? 21.062 -18.214 15.751 1.00 11.21 180 THR B CA 1
ATOM 1403 C C . THR A 1 182 ? 21.948 -18.754 14.644 1.00 11.01 180 THR B C 1
ATOM 1404 O O . THR A 1 182 ? 21.474 -19.404 13.710 1.00 11.91 180 THR B O 1
ATOM 1408 N N . HIS A 1 183 ? 23.241 -18.437 14.733 1.00 10.62 181 HIS B N 1
ATOM 1409 C CA . HIS A 1 183 ? 24.141 -18.479 13.590 1.00 10.79 181 HIS B CA 1
ATOM 1410 C C . HIS A 1 183 ? 25.256 -19.477 13.845 1.00 9.61 181 HIS B C 1
ATOM 1411 O O . HIS A 1 183 ? 25.783 -19.563 14.955 1.00 10.93 181 HIS B O 1
ATOM 1418 N N A SER A 1 184 ? 25.630 -20.217 12.804 0.81 9.51 182 SER B N 1
ATOM 1419 N N B SER A 1 184 ? 25.630 -20.218 12.807 0.19 9.87 182 SER B N 1
ATOM 1420 C CA A SER A 1 184 ? 26.799 -21.079 12.922 0.81 9.36 182 SER B CA 1
ATOM 1421 C CA B SER A 1 184 ? 26.803 -21.074 12.904 0.19 10.10 182 SER B CA 1
ATOM 1422 C C A SER A 1 184 ? 28.036 -20.239 13.225 0.81 8.79 182 SER B C 1
ATOM 1423 C C B SER A 1 184 ? 28.032 -20.233 13.229 0.19 9.81 182 SER B C 1
ATOM 1424 O O A SER A 1 184 ? 28.117 -19.058 12.869 0.81 10.32 182 SER B O 1
ATOM 1425 O O B SER A 1 184 ? 28.103 -19.046 12.897 0.19 10.19 182 SER B O 1
ATOM 1430 N N . TYR A 1 185 ? 29.011 -20.850 13.889 1.00 9.88 183 TYR B N 1
ATOM 1431 C CA . TYR A 1 185 ? 30.233 -20.117 14.171 1.00 9.55 183 TYR B CA 1
ATOM 1432 C C . TYR A 1 185 ? 30.958 -19.804 12.871 1.00 9.82 183 TYR B C 1
ATOM 1433 O O . TYR A 1 185 ? 30.793 -20.493 11.857 1.00 10.10 183 TYR B O 1
ATOM 1442 N N . THR A 1 186 ? 31.735 -18.718 12.892 1.00 10.00 184 THR B N 1
ATOM 1443 C CA . THR A 1 186 ? 32.493 -18.307 11.721 1.00 10.22 184 THR B CA 1
ATOM 1444 C C . THR A 1 186 ? 33.944 -18.049 12.117 1.00 10.54 184 THR B C 1
ATOM 1445 O O . THR A 1 186 ? 34.312 -18.070 13.304 1.00 10.82 184 THR B O 1
ATOM 1449 N N . GLY A 1 187 ? 34.775 -17.804 11.100 1.00 10.79 185 GLY B N 1
ATOM 1450 C CA . GLY A 1 187 ? 36.218 -17.767 11.265 1.00 11.93 185 GLY B CA 1
ATOM 1451 C C . GLY A 1 187 ? 36.764 -16.584 12.029 1.00 11.83 185 GLY B C 1
ATOM 1452 O O . GLY A 1 187 ? 37.984 -16.510 12.211 1.00 14.78 185 GLY B O 1
ATOM 1453 N N . ASP A 1 188 ? 35.915 -15.651 12.463 1.00 11.72 186 ASP B N 1
ATOM 1454 C CA . ASP A 1 188 ? 36.350 -14.575 13.343 1.00 12.53 186 ASP B CA 1
ATOM 1455 C C . ASP A 1 188 ? 36.378 -14.984 14.814 1.00 10.80 186 ASP B C 1
ATOM 1456 O O . ASP A 1 188 ? 36.908 -14.231 15.641 1.00 13.36 186 ASP B O 1
ATOM 1461 N N . GLN A 1 189 ? 35.840 -16.152 15.160 1.00 10.03 187 GLN B N 1
ATOM 1462 C CA . GLN A 1 189 ? 35.861 -16.639 16.534 1.00 9.62 187 GLN B CA 1
ATOM 1463 C C . GLN A 1 189 ? 37.060 -17.551 16.760 1.00 9.82 187 GLN B C 1
ATOM 1464 O O . GLN A 1 189 ? 37.513 -18.249 15.850 1.00 11.42 187 GLN B O 1
ATOM 1470 N N . ARG A 1 190 ? 37.542 -17.580 17.997 1.00 10.31 188 ARG B N 1
ATOM 1471 C CA . ARG A 1 190 ? 38.682 -18.423 18.338 1.00 9.98 188 ARG B CA 1
ATOM 1472 C C . ARG A 1 190 ? 38.234 -19.857 18.615 1.00 9.47 188 ARG B C 1
ATOM 1473 O O . ARG A 1 190 ? 37.126 -20.104 19.099 1.00 10.48 188 ARG B O 1
ATOM 1481 N N . LEU A 1 191 ? 39.121 -20.814 18.310 1.00 9.97 189 LEU B N 1
ATOM 1482 C CA . LEU A 1 191 ? 38.825 -22.233 18.532 1.00 9.49 189 LEU B CA 1
ATOM 1483 C C . LEU A 1 191 ? 38.834 -22.571 20.021 1.00 9.48 189 LEU B C 1
ATOM 1484 O O . LEU A 1 191 ? 37.936 -23.264 20.519 1.00 10.98 189 LEU B O 1
ATOM 1489 N N . LEU A 1 192 ? 39.850 -22.111 20.745 1.00 10.18 190 LEU B N 1
ATOM 1490 C CA . LEU A 1 192 ? 39.894 -22.178 22.201 1.00 8.98 190 LEU B CA 1
ATOM 1491 C C . LEU A 1 192 ? 40.031 -20.753 22.718 1.00 8.73 190 LEU B C 1
ATOM 1492 O O . LEU A 1 192 ? 40.484 -19.871 21.985 1.00 11.06 190 LEU B O 1
ATOM 1497 N N . ASP A 1 193 ? 39.630 -20.522 23.973 1.00 9.35 191 ASP B N 1
ATOM 1498 C CA . ASP A 1 193 ? 39.667 -19.164 24.517 1.00 9.15 191 ASP B CA 1
ATOM 1499 C C . ASP A 1 193 ? 41.025 -18.543 24.233 1.00 8.54 191 ASP B C 1
ATOM 1500 O O . ASP A 1 193 ? 42.062 -19.092 24.627 1.00 10.08 191 ASP B O 1
ATOM 1505 N N . ALA A 1 194 ? 41.026 -17.373 23.598 1.00 9.59 192 ALA B N 1
ATOM 1506 C CA . ALA A 1 194 ? 42.289 -16.767 23.195 1.00 10.39 192 ALA B CA 1
ATOM 1507 C C . ALA A 1 194 ? 42.079 -15.286 22.923 1.00 11.99 192 ALA B C 1
ATOM 1508 O O . ALA A 1 194 ? 40.957 -14.828 22.706 1.00 11.99 192 ALA B O 1
ATOM 1510 N N A SER A 1 195 ? 43.194 -14.555 22.912 0.32 12.68 193 SER B N 1
ATOM 1511 N N B SER A 1 195 ? 43.185 -14.549 22.932 0.68 13.31 193 SER B N 1
ATOM 1512 C CA A SER A 1 195 ? 43.197 -13.107 22.730 0.32 13.88 193 SER B CA 1
ATOM 1513 C CA B SER A 1 195 ? 43.135 -13.100 22.811 0.68 16.11 193 SER B CA 1
ATOM 1514 C C A SER A 1 195 ? 42.288 -12.670 21.585 0.32 13.85 193 SER B C 1
ATOM 1515 C C B SER A 1 195 ? 42.299 -12.662 21.616 0.68 14.93 193 SER B C 1
ATOM 1516 O O A SER A 1 195 ? 42.328 -13.235 20.489 0.32 13.35 193 SER B O 1
ATOM 1517 O O B SER A 1 195 ? 42.401 -13.209 20.516 0.68 14.59 193 SER B O 1
ATOM 1522 N N . HIS A 1 196 ? 41.465 -11.655 21.849 1.00 14.08 194 HIS B N 1
ATOM 1523 C CA . HIS A 1 196 ? 40.650 -11.055 20.804 1.00 13.60 194 HIS B CA 1
ATOM 1524 C C . HIS A 1 196 ? 40.209 -9.696 21.311 1.00 14.86 194 HIS B C 1
ATOM 1525 O O . HIS A 1 196 ? 39.947 -9.541 22.504 1.00 16.06 194 HIS B O 1
ATOM 1532 N N . ARG A 1 197 ? 40.153 -8.713 20.412 1.00 15.22 195 ARG B N 1
ATOM 1533 C CA . ARG A 1 197 ? 39.686 -7.393 20.826 1.00 15.66 195 ARG B CA 1
ATOM 1534 C C . ARG A 1 197 ? 38.207 -7.398 21.187 1.00 16.32 195 ARG B C 1
ATOM 1535 O O . ARG A 1 197 ? 37.748 -6.474 21.864 1.00 20.65 195 ARG B O 1
ATOM 1543 N N . ASP A 1 198 ? 37.457 -8.403 20.737 1.00 14.67 196 ASP B N 1
ATOM 1544 C CA . ASP A 1 198 ? 36.071 -8.619 21.135 1.00 14.95 196 ASP B CA 1
ATOM 1545 C C . ASP A 1 198 ? 36.054 -9.783 22.124 1.00 13.01 196 ASP B C 1
ATOM 1546 O O . ASP A 1 198 ? 36.394 -10.920 21.764 1.00 13.24 196 ASP B O 1
ATOM 1551 N N . LEU A 1 199 ? 35.667 -9.497 23.372 1.00 12.47 197 LEU B N 1
ATOM 1552 C CA . LEU A 1 199 ? 35.780 -10.493 24.436 1.00 12.30 197 LEU B CA 1
ATOM 1553 C C . LEU A 1 199 ? 34.877 -11.703 24.225 1.00 12.07 197 LEU B C 1
ATOM 1554 O O . LEU A 1 199 ? 35.128 -12.763 24.819 1.00 13.63 197 LEU B O 1
ATOM 1559 N N . ARG A 1 200 ? 33.827 -11.575 23.422 1.00 12.76 198 ARG B N 1
ATOM 1560 C CA . ARG A 1 200 ? 33.010 -12.754 23.161 1.00 13.07 198 ARG B CA 1
ATOM 1561 C C . ARG A 1 200 ? 33.549 -13.606 22.018 1.00 11.15 198 ARG B C 1
ATOM 1562 O O . ARG A 1 200 ? 33.534 -14.843 22.113 1.00 11.28 198 ARG B O 1
ATOM 1570 N N . ARG A 1 201 ? 34.067 -12.977 20.955 1.00 11.31 199 ARG B N 1
ATOM 1571 C CA . ARG A 1 201 ? 34.742 -13.721 19.893 1.00 11.51 199 ARG B CA 1
ATOM 1572 C C . ARG A 1 201 ? 36.007 -14.405 20.393 1.00 10.37 199 ARG B C 1
ATOM 1573 O O . ARG A 1 201 ? 36.500 -15.334 19.737 1.00 11.25 199 ARG B O 1
ATOM 1581 N N . ALA A 1 202 ? 36.543 -13.957 21.533 1.00 10.65 200 ALA B N 1
ATOM 1582 C CA . ALA A 1 202 ? 37.691 -14.604 22.159 1.00 10.54 200 ALA B CA 1
ATOM 1583 C C . ALA A 1 202 ? 37.394 -16.026 22.610 1.00 9.79 200 ALA B C 1
ATOM 1584 O O . ALA A 1 202 ? 38.331 -16.800 22.827 1.00 11.00 200 ALA B O 1
ATOM 1586 N N . ARG A 1 203 ? 36.130 -16.376 22.813 1.00 9.27 201 ARG B N 1
ATOM 1587 C CA . ARG A 1 203 ? 35.789 -17.600 23.532 1.00 9.35 201 ARG B CA 1
ATOM 1588 C C . ARG A 1 203 ? 35.634 -18.806 22.604 1.00 10.21 201 ARG B C 1
ATOM 1589 O O . ARG A 1 203 ? 35.237 -18.685 21.438 1.00 11.40 201 ARG B O 1
ATOM 1597 N N . ALA A 1 204 ? 35.955 -19.983 23.141 1.00 10.31 202 ALA B N 1
ATOM 1598 C CA . ALA A 1 204 ? 35.962 -21.237 22.392 1.00 10.37 202 ALA B CA 1
ATOM 1599 C C . ALA A 1 204 ? 34.664 -21.439 21.610 1.00 9.80 202 ALA B C 1
ATOM 1600 O O . ALA A 1 204 ? 33.599 -21.633 22.206 1.00 11.26 202 ALA B O 1
ATOM 1602 N N . ALA A 1 205 ? 34.747 -21.413 20.277 1.00 9.08 203 ALA B N 1
ATOM 1603 C CA . ALA A 1 205 ? 33.545 -21.275 19.454 1.00 10.03 203 ALA B CA 1
ATOM 1604 C C . ALA A 1 205 ? 32.670 -22.525 19.469 1.00 9.06 203 ALA B C 1
ATOM 1605 O O . ALA A 1 205 ? 31.437 -22.419 19.397 1.00 10.89 203 ALA B O 1
ATOM 1607 N N . ALA A 1 206 ? 33.279 -23.715 19.509 1.00 9.59 204 ALA B N 1
ATOM 1608 C CA . ALA A 1 206 ? 32.512 -24.958 19.434 1.00 10.51 204 ALA B CA 1
ATOM 1609 C C . ALA A 1 206 ? 32.016 -25.433 20.795 1.00 11.01 204 ALA B C 1
ATOM 1610 O O . ALA A 1 206 ? 31.360 -26.487 20.878 1.00 12.86 204 ALA B O 1
ATOM 1612 N N . MET A 1 207 ? 32.287 -24.663 21.848 1.00 9.79 205 MET B N 1
ATOM 1613 C CA A MET A 1 207 ? 31.874 -25.017 23.196 0.48 11.22 205 MET B CA 1
ATOM 1614 C CA B MET A 1 207 ? 31.912 -24.981 23.218 0.52 11.56 205 MET B CA 1
ATOM 1615 C C . MET A 1 207 ? 30.840 -24.065 23.777 1.00 11.70 205 MET B C 1
ATOM 1616 O O . MET A 1 207 ? 30.389 -24.284 24.910 1.00 13.98 205 MET B O 1
ATOM 1625 N N . ASN A 1 208 ? 30.457 -23.023 23.050 1.00 9.73 206 ASN B N 1
ATOM 1626 C CA . ASN A 1 208 ? 29.679 -21.957 23.661 1.00 10.04 206 ASN B CA 1
ATOM 1627 C C . ASN A 1 208 ? 28.605 -21.428 22.728 1.00 10.06 206 ASN B C 1
ATOM 1628 O O . ASN A 1 208 ? 28.755 -21.449 21.507 1.00 10.22 206 ASN B O 1
ATOM 1633 N N . ILE A 1 209 ? 27.543 -20.904 23.344 1.00 10.56 207 ILE B N 1
ATOM 1634 C CA . ILE A 1 209 ? 26.639 -19.947 22.713 1.00 9.73 207 ILE B CA 1
ATOM 1635 C C . ILE A 1 209 ? 27.254 -18.576 22.960 1.00 8.65 207 ILE B C 1
ATOM 1636 O O . ILE A 1 209 ? 27.535 -18.222 24.111 1.00 10.09 207 ILE B O 1
ATOM 1641 N N . VAL A 1 210 ? 27.513 -17.835 21.883 1.00 9.88 208 VAL B N 1
ATOM 1642 C CA . VAL A 1 210 ? 28.310 -16.607 21.924 1.00 10.42 208 VAL B CA 1
ATOM 1643 C C . VAL A 1 210 ? 27.513 -15.447 21.333 1.00 10.60 208 VAL B C 1
ATOM 1644 O O . VAL A 1 210 ? 27.345 -15.373 20.108 1.00 10.56 208 VAL B O 1
ATOM 1648 N N . PRO A 1 211 ? 27.034 -14.507 22.141 1.00 11.03 209 PRO B N 1
ATOM 1649 C CA . PRO A 1 211 ? 26.350 -13.338 21.571 1.00 11.73 209 PRO B CA 1
ATOM 1650 C C . PRO A 1 211 ? 27.326 -12.403 20.879 1.00 13.18 209 PRO B C 1
ATOM 1651 O O . PRO A 1 211 ? 28.463 -12.228 21.320 1.00 14.72 209 PRO B O 1
ATOM 1655 N N . THR A 1 212 ? 26.862 -11.785 19.793 1.00 14.53 210 THR B N 1
ATOM 1656 C CA . THR A 1 212 ? 27.578 -10.675 19.172 1.00 16.96 210 THR B CA 1
ATOM 1657 C C . THR A 1 212 ? 26.567 -9.618 18.745 1.00 17.43 210 THR B C 1
ATOM 1658 O O . THR A 1 212 ? 25.419 -9.931 18.425 1.00 17.88 210 THR B O 1
ATOM 1662 N N . SER A 1 213 ? 26.980 -8.353 18.783 1.00 20.14 211 SER B N 1
ATOM 1663 C CA . SER A 1 213 ? 26.177 -7.342 18.118 1.00 22.23 211 SER B CA 1
ATOM 1664 C C . SER A 1 213 ? 26.200 -7.604 16.615 1.00 21.72 211 SER B C 1
ATOM 1665 O O . SER A 1 213 ? 27.073 -8.310 16.096 1.00 23.84 211 SER B O 1
ATOM 1668 N N . THR A 1 214 ? 25.212 -7.060 15.914 1.00 19.42 212 THR B N 1
ATOM 1669 C CA . THR A 1 214 ? 25.179 -7.191 14.466 1.00 20.21 212 THR B CA 1
ATOM 1670 C C . THR A 1 214 ? 24.457 -5.994 13.876 1.00 20.26 212 THR B C 1
ATOM 1671 O O . THR A 1 214 ? 23.480 -5.504 14.445 1.00 20.35 212 THR B O 1
ATOM 1675 N N . GLY A 1 215 ? 24.946 -5.531 12.739 1.00 20.69 213 GLY B N 1
ATOM 1676 C CA . GLY A 1 215 ? 24.242 -4.510 12.001 1.00 19.12 213 GLY B CA 1
ATOM 1677 C C . GLY A 1 215 ? 23.264 -5.052 10.983 1.00 16.77 213 GLY B C 1
ATOM 1678 O O . GLY A 1 215 ? 22.701 -4.267 10.213 1.00 17.36 213 GLY B O 1
ATOM 1679 N N . ALA A 1 216 ? 23.025 -6.369 10.975 1.00 17.34 214 ALA B N 1
ATOM 1680 C CA . ALA A 1 216 ? 22.281 -6.994 9.886 1.00 17.68 214 ALA B CA 1
ATOM 1681 C C . ALA A 1 216 ? 20.846 -6.484 9.797 1.00 16.84 214 ALA B C 1
ATOM 1682 O O . ALA A 1 216 ? 20.310 -6.332 8.695 1.00 18.69 214 ALA B O 1
ATOM 1684 N N . ALA A 1 217 ? 20.193 -6.253 10.943 1.00 17.45 215 ALA B N 1
ATOM 1685 C CA . ALA A 1 217 ? 18.808 -5.787 10.913 1.00 18.32 215 ALA B CA 1
ATOM 1686 C C . ALA A 1 217 ? 18.733 -4.321 10.508 1.00 19.31 215 ALA B C 1
ATOM 1687 O O . ALA A 1 217 ? 17.902 -3.939 9.673 1.00 19.39 215 ALA B O 1
ATOM 1689 N N . LYS A 1 218 ? 19.614 -3.486 11.064 1.00 19.61 216 LYS B N 1
ATOM 1690 C CA . LYS A 1 218 ? 19.653 -2.088 10.643 1.00 20.00 216 LYS B CA 1
ATOM 1691 C C . LYS A 1 218 ? 19.930 -1.981 9.148 1.00 20.49 216 LYS B C 1
ATOM 1692 O O . LYS A 1 218 ? 19.383 -1.104 8.465 1.00 21.48 216 LYS B O 1
ATOM 1698 N N . ALA A 1 219 ? 20.771 -2.879 8.623 1.00 20.31 217 ALA B N 1
ATOM 1699 C CA . ALA A 1 219 ? 21.140 -2.850 7.213 1.00 19.77 217 ALA B CA 1
ATOM 1700 C C . ALA A 1 219 ? 19.958 -3.117 6.295 1.00 19.22 217 ALA B C 1
ATOM 1701 O O . ALA A 1 219 ? 19.986 -2.694 5.137 1.00 20.75 217 ALA B O 1
ATOM 1703 N N . VAL A 1 220 ? 18.926 -3.815 6.774 1.00 17.38 218 VAL B N 1
ATOM 1704 C CA . VAL A 1 220 ? 17.738 -3.997 5.945 1.00 18.05 218 VAL B CA 1
ATOM 1705 C C . VAL A 1 220 ? 17.153 -2.647 5.560 1.00 20.39 218 VAL B C 1
ATOM 1706 O O . VAL A 1 220 ? 16.562 -2.502 4.485 1.00 20.71 218 VAL B O 1
ATOM 1710 N N . GLY A 1 221 ? 17.353 -1.628 6.403 1.00 21.04 219 GLY B N 1
ATOM 1711 C CA . GLY A 1 221 ? 16.926 -0.278 6.071 1.00 23.29 219 GLY B CA 1
ATOM 1712 C C . GLY A 1 221 ? 17.707 0.371 4.944 1.00 25.20 219 GLY B C 1
ATOM 1713 O O . GLY A 1 221 ? 17.237 1.360 4.373 1.00 28.08 219 GLY B O 1
ATOM 1714 N N . LEU A 1 222 ? 18.887 -0.155 4.608 1.00 25.38 220 LEU B N 1
ATOM 1715 C CA . LEU A 1 222 ? 19.605 0.348 3.438 1.00 24.91 220 LEU B CA 1
ATOM 1716 C C . LEU A 1 222 ? 18.960 -0.146 2.150 1.00 24.94 220 LEU B C 1
ATOM 1717 O O . LEU A 1 222 ? 18.908 0.584 1.151 1.00 26.74 220 LEU B O 1
ATOM 1722 N N . VAL A 1 223 ? 18.473 -1.387 2.152 1.00 23.27 221 VAL B N 1
ATOM 1723 C CA . VAL A 1 223 ? 17.906 -1.984 0.947 1.00 21.97 221 VAL B CA 1
ATOM 1724 C C . VAL A 1 223 ? 16.390 -1.841 0.868 1.00 21.89 221 VAL B C 1
ATOM 1725 O O . VAL A 1 223 ? 15.818 -2.047 -0.212 1.00 22.41 221 VAL B O 1
ATOM 1729 N N . ILE A 1 224 ? 15.729 -1.519 1.978 1.00 20.12 222 ILE B N 1
ATOM 1730 C CA . ILE A 1 224 ? 14.315 -1.141 2.007 1.00 19.49 222 ILE B CA 1
ATOM 1731 C C . ILE A 1 224 ? 14.268 0.206 2.718 1.00 20.54 222 ILE B C 1
ATOM 1732 O O . ILE A 1 224 ? 14.057 0.256 3.940 1.00 19.70 222 ILE B O 1
ATOM 1737 N N . PRO A 1 225 ? 14.480 1.313 2.001 1.00 22.74 223 PRO B N 1
ATOM 1738 C CA . PRO A 1 225 ? 14.684 2.606 2.678 1.00 24.36 223 PRO B CA 1
ATOM 1739 C C . PRO A 1 225 ? 13.521 3.063 3.547 1.00 24.76 223 PRO B C 1
ATOM 1740 O O . PRO A 1 225 ? 13.748 3.828 4.493 1.00 25.33 223 PRO B O 1
ATOM 1744 N N . GLU A 1 226 ? 12.294 2.613 3.271 1.00 24.48 224 GLU B N 1
ATOM 1745 C CA . GLU A 1 226 ? 11.155 2.961 4.116 1.00 26.65 224 GLU B CA 1
ATOM 1746 C C . GLU A 1 226 ? 11.347 2.518 5.560 1.00 23.78 224 GLU B C 1
ATOM 1747 O O . GLU A 1 226 ? 10.762 3.117 6.469 1.00 24.36 224 GLU B O 1
ATOM 1753 N N . LEU A 1 227 ? 12.150 1.486 5.793 1.00 20.93 225 LEU B N 1
ATOM 1754 C CA . LEU A 1 227 ? 12.316 0.915 7.120 1.00 19.46 225 LEU B CA 1
ATOM 1755 C C . LEU A 1 227 ? 13.606 1.343 7.803 1.00 19.76 225 LEU B C 1
ATOM 1756 O O . LEU A 1 227 ? 13.996 0.731 8.803 1.00 19.39 225 LEU B O 1
ATOM 1761 N N . GLN A 1 228 ? 14.272 2.374 7.290 1.00 21.59 226 GLN B N 1
ATOM 1762 C CA . GLN A 1 228 ? 15.448 2.925 7.949 1.00 23.21 226 GLN B CA 1
ATOM 1763 C C . GLN A 1 228 ? 15.135 3.252 9.403 1.00 21.47 226 GLN B C 1
ATOM 1764 O O . GLN A 1 228 ? 14.149 3.930 9.703 1.00 21.45 226 GLN B O 1
ATOM 1770 N N . GLY A 1 229 ? 15.963 2.742 10.312 1.00 19.09 227 GLY B N 1
ATOM 1771 C CA . GLY A 1 229 ? 15.789 3.030 11.722 1.00 18.79 227 GLY B CA 1
ATOM 1772 C C . GLY A 1 229 ? 14.700 2.247 12.429 1.00 19.10 227 GLY B C 1
ATOM 1773 O O . GLY A 1 229 ? 14.503 2.451 13.633 1.00 20.48 227 GLY B O 1
ATOM 1774 N N . LYS A 1 230 ? 13.999 1.347 11.737 1.00 17.12 228 LYS B N 1
ATOM 1775 C CA . LYS A 1 230 ? 12.859 0.645 12.314 1.00 16.89 228 LYS B CA 1
ATOM 1776 C C . LYS A 1 230 ? 13.160 -0.796 12.702 1.00 15.48 228 LYS B C 1
ATOM 1777 O O . LYS A 1 230 ? 12.255 -1.492 13.187 1.00 16.69 228 LYS B O 1
ATOM 1783 N N . LEU A 1 231 ? 14.398 -1.255 12.518 1.00 14.14 229 LEU B N 1
ATOM 1784 C CA . LEU A 1 231 ? 14.765 -2.649 12.733 1.00 14.42 229 LEU B CA 1
ATOM 1785 C C . LEU A 1 231 ? 16.053 -2.720 13.540 1.00 13.13 229 LEU B C 1
ATOM 1786 O O . LEU A 1 231 ? 16.958 -1.903 13.347 1.00 14.90 229 LEU B O 1
ATOM 1791 N N . ASN A 1 232 ? 16.149 -3.715 14.422 1.00 12.79 230 ASN B N 1
ATOM 1792 C CA . ASN A 1 232 ? 17.383 -3.941 15.163 1.00 12.68 230 ASN B CA 1
ATOM 1793 C C . ASN A 1 232 ? 17.450 -5.416 15.515 1.00 11.98 230 ASN B C 1
ATOM 1794 O O . ASN A 1 232 ? 16.479 -6.149 15.334 1.00 13.36 230 ASN B O 1
ATOM 1799 N N . GLY A 1 233 ? 18.606 -5.863 15.996 1.00 11.68 231 GLY B N 1
ATOM 1800 C CA . GLY A 1 233 ? 18.702 -7.251 16.405 1.00 12.49 231 GLY B CA 1
ATOM 1801 C C . GLY A 1 233 ? 20.092 -7.601 16.884 1.00 12.37 231 GLY B C 1
ATOM 1802 O O . GLY A 1 233 ? 20.976 -6.746 16.996 1.00 13.67 231 GLY B O 1
ATOM 1803 N N . ILE A 1 234 ? 20.261 -8.893 17.180 1.00 12.47 232 ILE B N 1
ATOM 1804 C CA . ILE A 1 234 ? 21.498 -9.451 17.716 1.00 13.13 232 ILE B CA 1
ATOM 1805 C C . ILE A 1 234 ? 21.775 -10.790 17.043 1.00 12.16 232 ILE B C 1
ATOM 1806 O O . ILE A 1 234 ? 20.941 -11.336 16.319 1.00 12.81 232 ILE B O 1
ATOM 1811 N N . ALA A 1 235 ? 22.954 -11.334 17.337 1.00 12.80 233 ALA B N 1
ATOM 1812 C CA . ALA A 1 235 ? 23.377 -12.644 16.863 1.00 11.98 233 ALA B CA 1
ATOM 1813 C C . ALA A 1 235 ? 23.765 -13.507 18.055 1.00 11.90 233 ALA B C 1
ATOM 1814 O O . ALA A 1 235 ? 24.338 -13.011 19.032 1.00 12.53 233 ALA B O 1
ATOM 1816 N N . LEU A 1 236 ? 23.458 -14.799 17.963 1.00 11.12 234 LEU B N 1
ATOM 1817 C CA . LEU A 1 236 ? 23.944 -15.802 18.906 1.00 10.96 234 LEU B CA 1
ATOM 1818 C C . LEU A 1 236 ? 24.665 -16.851 18.072 1.00 10.92 234 LEU B C 1
ATOM 1819 O O . LEU A 1 236 ? 24.023 -17.583 17.305 1.00 12.81 234 LEU B O 1
ATOM 1824 N N . ARG A 1 237 ? 25.994 -16.910 18.198 1.00 10.35 235 ARG B N 1
ATOM 1825 C CA . ARG A 1 237 ? 26.769 -17.920 17.490 1.00 9.90 235 ARG B CA 1
ATOM 1826 C C . ARG A 1 237 ? 26.738 -19.214 18.284 1.00 9.66 235 ARG B C 1
ATOM 1827 O O . ARG A 1 237 ? 26.957 -19.202 19.495 1.00 10.61 235 ARG B O 1
ATOM 1835 N N . VAL A 1 238 ? 26.475 -20.328 17.602 1.00 9.37 236 VAL B N 1
ATOM 1836 C CA . VAL A 1 238 ? 26.309 -21.616 18.283 1.00 9.75 236 VAL B CA 1
ATOM 1837 C C . VAL A 1 238 ? 27.207 -22.677 17.654 1.00 9.20 236 VAL B C 1
ATOM 1838 O O . VAL A 1 238 ? 27.714 -22.473 16.546 1.00 10.12 236 VAL B O 1
ATOM 1842 N N . PRO A 1 239 ? 27.419 -23.836 18.308 1.00 10.02 237 PRO B N 1
ATOM 1843 C CA . PRO A 1 239 ? 28.429 -24.804 17.818 1.00 9.56 237 PRO B CA 1
ATOM 1844 C C . PRO A 1 239 ? 27.971 -25.685 16.659 1.00 10.06 237 PRO B C 1
ATOM 1845 O O . PRO A 1 239 ? 28.030 -26.919 16.725 1.00 12.42 237 PRO B O 1
ATOM 1849 N N . THR A 1 240 ? 27.545 -25.057 15.566 1.00 10.12 238 THR B N 1
ATOM 1850 C CA . THR A 1 240 ? 27.438 -25.729 14.285 1.00 9.85 238 THR B CA 1
ATOM 1851 C C . THR A 1 240 ? 28.334 -25.004 13.294 1.00 9.38 238 THR B C 1
ATOM 1852 O O . THR A 1 240 ? 28.508 -23.792 13.401 1.00 10.16 238 THR B O 1
ATOM 1856 N N . PRO A 1 241 ? 28.921 -25.710 12.325 1.00 9.74 239 PRO B N 1
ATOM 1857 C CA . PRO A 1 241 ? 29.903 -25.082 11.432 1.00 10.65 239 PRO B CA 1
ATOM 1858 C C . PRO A 1 241 ? 29.319 -24.369 10.225 1.00 9.69 239 PRO B C 1
ATOM 1859 O O . PRO A 1 241 ? 30.062 -23.642 9.553 1.00 10.88 239 PRO B O 1
ATOM 1863 N N . ASN A 1 242 ? 28.036 -24.555 9.921 1.00 9.56 240 ASN B N 1
ATOM 1864 C CA . ASN A 1 242 ? 27.388 -23.879 8.804 1.00 9.38 240 ASN B CA 1
ATOM 1865 C C . ASN A 1 242 ? 25.892 -24.112 8.922 1.00 10.49 240 ASN B C 1
ATOM 1866 O O . ASN A 1 242 ? 25.450 -25.130 9.480 1.00 10.68 240 ASN B O 1
ATOM 1871 N N . VAL A 1 243 ? 25.137 -23.167 8.356 1.00 9.09 241 VAL B N 1
ATOM 1872 C CA . VAL A 1 243 ? 23.674 -23.073 8.347 1.00 10.04 241 VAL B CA 1
ATOM 1873 C C . VAL A 1 243 ? 23.202 -22.294 9.566 1.00 9.73 241 VAL B C 1
ATOM 1874 O O . VAL A 1 243 ? 23.634 -22.553 10.693 1.00 10.38 241 VAL B O 1
ATOM 1878 N N . SER A 1 244 ? 22.331 -21.319 9.337 1.00 9.17 242 SER B N 1
ATOM 1879 C CA . SER A 1 244 ? 21.915 -20.389 10.366 1.00 9.01 242 SER B CA 1
ATOM 1880 C C . SER A 1 244 ? 20.408 -20.185 10.270 1.00 9.49 242 SER B C 1
ATOM 1881 O O . SER A 1 244 ? 19.762 -20.610 9.309 1.00 10.37 242 SER B O 1
ATOM 1884 N N . VAL A 1 245 ? 19.839 -19.517 11.270 1.00 9.52 243 VAL B N 1
ATOM 1885 C CA . VAL A 1 245 ? 18.399 -19.275 11.263 1.00 11.29 243 VAL B CA 1
ATOM 1886 C C . VAL A 1 245 ? 18.110 -17.893 11.832 1.00 12.29 243 VAL B C 1
ATOM 1887 O O . VAL A 1 245 ? 18.698 -17.493 12.841 1.00 16.18 243 VAL B O 1
ATOM 1891 N N . VAL A 1 246 ? 17.216 -17.158 11.162 1.00 11.78 244 VAL B N 1
ATOM 1892 C CA . VAL A 1 246 ? 16.767 -15.827 11.578 1.00 13.18 244 VAL B CA 1
ATOM 1893 C C . VAL A 1 246 ? 15.401 -15.968 12.234 1.00 12.59 244 VAL B C 1
ATOM 1894 O O . VAL A 1 246 ? 14.502 -16.609 11.679 1.00 13.53 244 VAL B O 1
ATOM 1898 N N . ASP A 1 247 ? 15.236 -15.349 13.396 1.00 11.88 245 ASP B N 1
ATOM 1899 C CA . ASP A 1 247 ? 13.961 -15.243 14.096 1.00 12.75 245 ASP B CA 1
ATOM 1900 C C . ASP A 1 247 ? 13.605 -13.762 14.094 1.00 12.15 245 ASP B C 1
ATOM 1901 O O . ASP A 1 247 ? 14.364 -12.944 14.620 1.00 14.90 245 ASP B O 1
ATOM 1906 N N . PHE A 1 248 ? 12.484 -13.405 13.465 1.00 11.52 246 PHE B N 1
ATOM 1907 C CA . PHE A 1 248 ? 12.115 -12.008 13.280 1.00 11.98 246 PHE B CA 1
ATOM 1908 C C . PHE A 1 248 ? 10.747 -11.774 13.899 1.00 11.63 246 PHE B C 1
ATOM 1909 O O . PHE A 1 248 ? 9.788 -12.478 13.561 1.00 12.91 246 PHE B O 1
ATOM 1917 N N . VAL A 1 249 ? 10.656 -10.770 14.777 1.00 11.30 247 VAL B N 1
ATOM 1918 C CA . VAL A 1 249 ? 9.417 -10.393 15.456 1.00 11.80 247 VAL B CA 1
ATOM 1919 C C . VAL A 1 249 ? 9.088 -8.957 15.065 1.00 12.93 247 VAL B C 1
ATOM 1920 O O . VAL A 1 249 ? 9.859 -8.033 15.362 1.00 14.66 247 VAL B O 1
ATOM 1924 N N . ALA A 1 250 ? 7.948 -8.764 14.406 1.00 13.46 248 ALA B N 1
ATOM 1925 C CA . ALA A 1 250 ? 7.586 -7.456 13.881 1.00 14.13 248 ALA B CA 1
ATOM 1926 C C . ALA A 1 250 ? 6.240 -6.991 14.417 1.00 14.32 248 ALA B C 1
ATOM 1927 O O . ALA A 1 250 ? 5.313 -7.791 14.596 1.00 14.30 248 ALA B O 1
ATOM 1929 N N . GLN A 1 251 ? 6.139 -5.686 14.649 1.00 14.74 249 GLN B N 1
ATOM 1930 C CA . GLN A 1 251 ? 4.858 -5.017 14.839 1.00 16.40 249 GLN B CA 1
ATOM 1931 C C . GLN A 1 251 ? 4.375 -4.570 13.465 1.00 15.73 249 GLN B C 1
ATOM 1932 O O . GLN A 1 251 ? 5.089 -3.839 12.769 1.00 16.67 249 GLN B O 1
ATOM 1938 N N . VAL A 1 252 ? 3.173 -5.007 13.074 1.00 15.31 250 VAL B N 1
ATOM 1939 C CA . VAL A 1 252 ? 2.622 -4.704 11.760 1.00 16.01 250 VAL B CA 1
ATOM 1940 C C . VAL A 1 252 ? 1.351 -3.871 11.896 1.00 16.68 250 VAL B C 1
ATOM 1941 O O . VAL A 1 252 ? 0.656 -3.897 12.915 1.00 17.94 250 VAL B O 1
ATOM 1945 N N . GLU A 1 253 ? 1.046 -3.132 10.832 1.00 17.73 251 GLU B N 1
ATOM 1946 C CA . GLU A 1 253 ? -0.109 -2.238 10.852 1.00 19.08 251 GLU B CA 1
ATOM 1947 C C . GLU A 1 253 ? -1.412 -2.997 10.610 1.00 19.21 251 GLU B C 1
ATOM 1948 O O . GLU A 1 253 ? -2.406 -2.779 11.313 1.00 20.83 251 GLU B O 1
ATOM 1954 N N . LYS A 1 254 ? -1.427 -3.887 9.620 1.00 18.56 252 LYS B N 1
ATOM 1955 C CA . LYS A 1 254 ? -2.647 -4.583 9.228 1.00 18.39 252 LYS B CA 1
ATOM 1956 C C . LYS A 1 254 ? -2.796 -5.850 10.060 1.00 18.69 252 LYS B C 1
ATOM 1957 O O . LYS A 1 254 ? -1.902 -6.710 10.019 1.00 18.50 252 LYS B O 1
ATOM 1963 N N . PRO A 1 255 ? -3.880 -6.009 10.822 1.00 18.69 253 PRO B N 1
ATOM 1964 C CA . PRO A 1 255 ? -4.034 -7.226 11.637 1.00 19.48 253 PRO B CA 1
ATOM 1965 C C . PRO A 1 255 ? -4.016 -8.481 10.780 1.00 18.37 253 PRO B C 1
ATOM 1966 O O . PRO A 1 255 ? -4.553 -8.508 9.669 1.00 19.11 253 PRO B O 1
ATOM 1970 N N . THR A 1 256 ? -3.412 -9.535 11.319 1.00 16.10 254 THR B N 1
ATOM 1971 C CA . THR A 1 256 ? -3.274 -10.770 10.568 1.00 14.67 254 THR B CA 1
ATOM 1972 C C . THR A 1 256 ? -3.249 -11.947 11.538 1.00 15.11 254 THR B C 1
ATOM 1973 O O . THR A 1 256 ? -3.427 -11.789 12.749 1.00 17.56 254 THR B O 1
ATOM 1977 N N . ILE A 1 257 ? -3.059 -13.142 10.980 1.00 14.15 255 ILE B N 1
ATOM 1978 C CA . ILE A 1 257 ? -2.956 -14.389 11.730 1.00 15.11 255 ILE B CA 1
ATOM 1979 C C . ILE A 1 257 ? -1.888 -15.235 11.052 1.00 14.28 255 ILE B C 1
ATOM 1980 O O . ILE A 1 257 ? -1.499 -14.975 9.911 1.00 15.22 255 ILE B O 1
ATOM 1985 N N . ALA A 1 258 ? -1.422 -16.270 11.765 1.00 13.71 256 ALA B N 1
ATOM 1986 C CA . ALA A 1 258 ? -0.305 -17.077 11.268 1.00 13.99 256 ALA B CA 1
ATOM 1987 C C . ALA A 1 258 ? -0.583 -17.628 9.875 1.00 14.98 256 ALA B C 1
ATOM 1988 O O . ALA A 1 258 ? 0.302 -17.619 9.011 1.00 15.95 256 ALA B O 1
ATOM 1990 N N . GLU A 1 259 ? -1.809 -18.096 9.634 1.00 15.77 257 GLU B N 1
ATOM 1991 C CA . GLU A 1 259 ? -2.128 -18.697 8.346 1.00 18.66 257 GLU B CA 1
ATOM 1992 C C . GLU A 1 259 ? -1.942 -17.705 7.206 1.00 17.70 257 GLU B C 1
ATOM 1993 O O . GLU A 1 259 ? -1.443 -18.068 6.136 1.00 18.82 257 GLU B O 1
ATOM 1999 N N . GLN A 1 260 ? -2.332 -16.448 7.418 1.00 16.20 258 GLN B N 1
ATOM 2000 C CA . GLN A 1 260 ? -2.196 -15.441 6.369 1.00 16.37 258 GLN B CA 1
ATOM 2001 C C . GLN A 1 260 ? -0.742 -15.074 6.146 1.00 16.77 258 GLN B C 1
ATOM 2002 O O . GLN A 1 260 ? -0.323 -14.843 5.005 1.00 17.98 258 GLN B O 1
ATOM 2008 N N . VAL A 1 261 ? 0.026 -14.959 7.232 1.00 15.53 259 VAL B N 1
ATOM 2009 C CA . VAL A 1 261 ? 1.447 -14.658 7.105 1.00 15.10 259 VAL B CA 1
ATOM 2010 C C . VAL A 1 261 ? 2.122 -15.725 6.259 1.00 14.42 259 VAL B C 1
ATOM 2011 O O . VAL A 1 261 ? 2.869 -15.423 5.320 1.00 14.93 259 VAL B O 1
ATOM 2015 N N . ASN A 1 262 ? 1.824 -16.994 6.550 1.00 14.72 260 ASN B N 1
ATOM 2016 C CA . ASN A 1 262 ? 2.422 -18.080 5.783 1.00 14.99 260 ASN B CA 1
ATOM 2017 C C . ASN A 1 262 ? 1.983 -18.027 4.326 1.00 15.46 260 ASN B C 1
ATOM 2018 O O . ASN A 1 262 ? 2.804 -18.195 3.418 1.00 16.58 260 ASN B O 1
ATOM 2023 N N . GLN A 1 263 ? 0.699 -17.752 4.078 1.00 16.14 261 GLN B N 1
ATOM 2024 C CA . GLN A 1 263 ? 0.206 -17.741 2.702 1.00 19.13 261 GLN B CA 1
ATOM 2025 C C . GLN A 1 263 ? 0.847 -16.630 1.879 1.00 18.36 261 GLN B C 1
ATOM 2026 O O . GLN A 1 263 ? 1.149 -16.822 0.697 1.00 19.38 261 GLN B O 1
ATOM 2032 N N A VAL A 1 264 ? 1.072 -15.458 2.481 0.33 18.00 262 VAL B N 1
ATOM 2033 N N B VAL A 1 264 ? 1.052 -15.461 2.489 0.67 17.59 262 VAL B N 1
ATOM 2034 C CA A VAL A 1 264 ? 1.667 -14.370 1.705 0.33 18.10 262 VAL B CA 1
ATOM 2035 C CA B VAL A 1 264 ? 1.675 -14.349 1.778 0.67 18.06 262 VAL B CA 1
ATOM 2036 C C A VAL A 1 264 ? 3.134 -14.651 1.393 0.33 17.03 262 VAL B C 1
ATOM 2037 C C B VAL A 1 264 ? 3.102 -14.709 1.381 0.67 17.05 262 VAL B C 1
ATOM 2038 O O A VAL A 1 264 ? 3.629 -14.283 0.320 0.33 17.42 262 VAL B O 1
ATOM 2039 O O B VAL A 1 264 ? 3.531 -14.468 0.245 0.67 18.14 262 VAL B O 1
ATOM 2046 N N . ILE A 1 265 ? 3.853 -15.312 2.302 1.00 16.29 263 ILE B N 1
ATOM 2047 C CA . ILE A 1 265 ? 5.229 -15.688 1.997 1.00 14.81 263 ILE B CA 1
ATOM 2048 C C . ILE A 1 265 ? 5.264 -16.824 0.982 1.00 14.73 263 ILE B C 1
ATOM 2049 O O . ILE A 1 265 ? 6.081 -16.816 0.054 1.00 16.00 263 ILE B O 1
ATOM 2054 N N . LYS A 1 266 ? 4.359 -17.799 1.120 1.00 14.76 264 LYS B N 1
ATOM 2055 C CA . LYS A 1 266 ? 4.266 -18.871 0.132 1.00 15.74 264 LYS B CA 1
ATOM 2056 C C . LYS A 1 266 ? 3.993 -18.309 -1.261 1.00 16.94 264 LYS B C 1
ATOM 2057 O O . LYS A 1 266 ? 4.638 -18.696 -2.244 1.00 16.98 264 LYS B O 1
ATOM 2063 N N . GLU A 1 267 ? 3.036 -17.384 -1.364 1.00 18.01 265 GLU B N 1
ATOM 2064 C CA . GLU A 1 267 ? 2.710 -16.803 -2.664 1.00 20.33 265 GLU B CA 1
ATOM 2065 C C . GLU A 1 267 ? 3.914 -16.076 -3.260 1.00 19.35 265 GLU B C 1
ATOM 2066 O O . GLU A 1 267 ? 4.231 -16.242 -4.443 1.00 19.11 265 GLU B O 1
ATOM 2072 N N . ALA A 1 268 ? 4.615 -15.280 -2.446 1.00 18.59 266 ALA B N 1
ATOM 2073 C CA . ALA A 1 268 ? 5.805 -14.599 -2.948 1.00 17.42 266 ALA B CA 1
ATOM 2074 C C . ALA A 1 268 ? 6.871 -15.594 -3.393 1.00 17.09 266 ALA B C 1
ATOM 2075 O O . ALA A 1 268 ? 7.534 -15.383 -4.417 1.00 17.93 266 ALA B O 1
ATOM 2077 N N . SER A 1 269 ? 7.050 -16.686 -2.641 1.00 16.38 267 SER B N 1
ATOM 2078 C CA . SER A 1 269 ? 8.071 -17.669 -2.992 1.00 16.53 267 SER B CA 1
ATOM 2079 C C . SER A 1 269 ? 7.783 -18.352 -4.324 1.00 18.43 267 SER B C 1
ATOM 2080 O O . SER A 1 269 ? 8.711 -18.877 -4.952 1.00 19.87 267 SER B O 1
ATOM 2083 N N . GLU A 1 270 ? 6.523 -18.374 -4.754 1.00 18.57 268 GLU B N 1
ATOM 2084 C CA . GLU A 1 270 ? 6.133 -18.968 -6.025 1.00 19.66 268 GLU B CA 1
ATOM 2085 C C . GLU A 1 270 ? 6.160 -17.973 -7.173 1.00 20.62 268 GLU B C 1
ATOM 2086 O O . GLU A 1 270 ? 6.008 -18.379 -8.330 1.00 23.60 268 GLU B O 1
ATOM 2092 N N . THR A 1 271 ? 6.337 -16.684 -6.882 1.00 21.15 269 THR B N 1
ATOM 2093 C CA . THR A 1 271 ? 6.205 -15.651 -7.901 1.00 21.23 269 THR B CA 1
ATOM 2094 C C . THR A 1 271 ? 7.356 -14.653 -7.807 1.00 21.36 269 THR B C 1
ATOM 2095 O O . THR A 1 271 ? 8.458 -14.921 -8.300 1.00 20.85 269 THR B O 1
ATOM 2099 N N . THR A 1 272 ? 7.126 -13.521 -7.138 1.00 20.55 270 THR B N 1
ATOM 2100 C CA . THR A 1 272 ? 8.076 -12.413 -7.176 1.00 20.12 270 THR B CA 1
ATOM 2101 C C . THR A 1 272 ? 9.388 -12.722 -6.470 1.00 19.75 270 THR B C 1
ATOM 2102 O O . THR A 1 272 ? 10.397 -12.075 -6.767 1.00 20.99 270 THR B O 1
ATOM 2106 N N . MET A 1 273 ? 9.395 -13.670 -5.533 1.00 17.36 271 MET B N 1
ATOM 2107 C CA . MET A 1 273 ? 10.597 -14.034 -4.795 1.00 16.38 271 MET B CA 1
ATOM 2108 C C . MET A 1 273 ? 11.084 -15.443 -5.130 1.00 15.74 271 MET B C 1
ATOM 2109 O O . MET A 1 273 ? 11.856 -16.024 -4.360 1.00 16.42 271 MET B O 1
ATOM 2114 N N . LYS A 1 274 ? 10.655 -15.999 -6.260 1.00 17.85 272 LYS B N 1
ATOM 2115 C CA . LYS A 1 274 ? 11.069 -17.347 -6.627 1.00 18.61 272 LYS B CA 1
ATOM 2116 C C . LYS A 1 274 ? 12.586 -17.412 -6.764 1.00 18.58 272 LYS B C 1
ATOM 2117 O O . LYS A 1 274 ? 13.203 -16.551 -7.398 1.00 19.61 272 LYS B O 1
ATOM 2123 N N . GLY A 1 275 ? 13.189 -18.430 -6.145 1.00 17.57 273 GLY B N 1
ATOM 2124 C CA . GLY A 1 275 ? 14.627 -18.569 -6.118 1.00 18.37 273 GLY B CA 1
ATOM 2125 C C . GLY A 1 275 ? 15.309 -17.807 -5.009 1.00 17.23 273 GLY B C 1
ATOM 2126 O O . GLY A 1 275 ? 16.489 -18.064 -4.735 1.00 20.42 273 GLY B O 1
ATOM 2127 N N . ILE A 1 276 ? 14.616 -16.874 -4.367 1.00 15.76 274 ILE B N 1
ATOM 2128 C CA . ILE A 1 276 ? 15.165 -16.093 -3.267 1.00 14.46 274 ILE B CA 1
ATOM 2129 C C . ILE A 1 276 ? 14.601 -16.550 -1.930 1.00 13.71 274 ILE B C 1
ATOM 2130 O O . ILE A 1 276 ? 15.351 -16.804 -0.984 1.00 13.67 274 ILE B O 1
ATOM 2135 N N . ILE A 1 277 ? 13.276 -16.669 -1.839 1.00 13.93 275 ILE B N 1
ATOM 2136 C CA . ILE A 1 277 ? 12.600 -17.258 -0.686 1.00 13.47 275 ILE B CA 1
ATOM 2137 C C . ILE A 1 277 ? 12.072 -18.624 -1.092 1.00 13.95 275 ILE B C 1
ATOM 2138 O O . ILE A 1 277 ? 11.417 -18.751 -2.133 1.00 15.39 275 ILE B O 1
ATOM 2143 N N . HIS A 1 278 ? 12.344 -19.635 -0.270 1.00 14.01 276 HIS B N 1
ATOM 2144 C CA . HIS A 1 278 ? 11.681 -20.926 -0.373 1.00 13.22 276 HIS B CA 1
ATOM 2145 C C . HIS A 1 278 ? 10.748 -21.083 0.822 1.00 12.55 276 HIS B C 1
ATOM 2146 O O . HIS A 1 278 ? 11.073 -20.656 1.929 1.00 14.54 276 HIS B O 1
ATOM 2153 N N . TYR A 1 279 ? 9.580 -21.670 0.594 1.00 13.53 277 TYR B N 1
ATOM 2154 C CA . TYR A 1 279 ? 8.575 -21.866 1.631 1.00 14.08 277 TYR B CA 1
ATOM 2155 C C . TYR A 1 279 ? 8.542 -23.347 1.984 1.00 16.11 277 TYR B C 1
ATOM 2156 O O . TYR A 1 279 ? 8.340 -24.189 1.104 1.00 16.88 277 TYR B O 1
ATOM 2165 N N . SER A 1 280 ? 8.731 -23.670 3.264 1.00 15.66 278 SER B N 1
ATOM 2166 C CA . SER A 1 280 ? 8.781 -25.061 3.700 1.00 17.17 278 SER B CA 1
ATOM 2167 C C . SER A 1 280 ? 7.736 -25.335 4.767 1.00 16.44 278 SER B C 1
ATOM 2168 O O . SER A 1 280 ? 7.684 -24.630 5.778 1.00 16.79 278 SER B O 1
ATOM 2171 N N . GLU A 1 281 ? 6.926 -26.371 4.560 1.00 16.98 279 GLU B N 1
ATOM 2172 C CA . GLU A 1 281 ? 6.061 -26.872 5.620 1.00 21.07 279 GLU B CA 1
ATOM 2173 C C . GLU A 1 281 ? 6.606 -28.140 6.256 1.00 20.17 279 GLU B C 1
ATOM 2174 O O . GLU A 1 281 ? 5.899 -28.796 7.024 1.00 26.21 279 GLU B O 1
ATOM 2180 N N . LEU A 1 282 ? 7.845 -28.493 5.956 1.00 14.55 280 LEU B N 1
ATOM 2181 C CA . LEU A 1 282 ? 8.440 -29.712 6.469 1.00 14.36 280 LEU B CA 1
ATOM 2182 C C . LEU A 1 282 ? 9.121 -29.454 7.804 1.00 14.53 280 LEU B C 1
ATOM 2183 O O . LEU A 1 282 ? 9.574 -28.344 8.092 1.00 16.99 280 LEU B O 1
ATOM 2188 N N . GLU A 1 283 ? 9.197 -30.500 8.621 1.00 14.92 281 GLU B N 1
ATOM 2189 C CA . GLU A 1 283 ? 9.816 -30.408 9.942 1.00 14.93 281 GLU B CA 1
ATOM 2190 C C . GLU A 1 283 ? 11.274 -30.830 9.828 1.00 13.86 281 GLU B C 1
ATOM 2191 O O . GLU A 1 283 ? 11.653 -31.948 10.179 1.00 15.64 281 GLU B O 1
ATOM 2197 N N 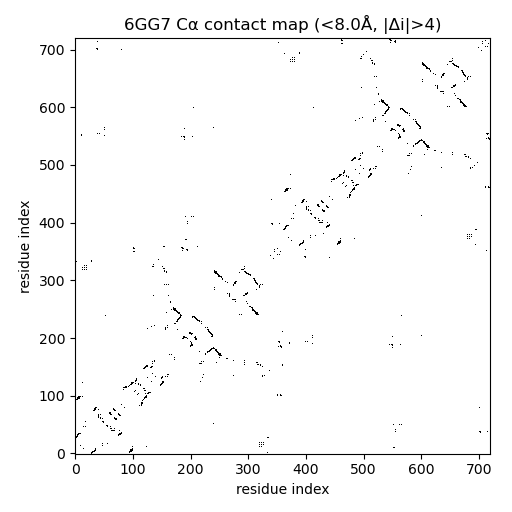. LEU A 1 284 ? 12.106 -29.913 9.340 1.00 12.09 282 LEU B N 1
ATOM 2198 C CA . LEU A 1 284 ? 13.513 -30.204 9.080 1.00 11.22 282 LEU B CA 1
ATOM 2199 C C . LEU A 1 284 ? 14.406 -29.541 10.126 1.00 10.76 282 LEU B C 1
ATOM 2200 O O . LEU A 1 284 ? 13.944 -28.821 11.017 1.00 12.07 282 LEU B O 1
ATOM 2205 N N . VAL A 1 285 ? 15.705 -29.817 10.029 1.00 10.87 283 VAL B N 1
ATOM 2206 C CA . VAL A 1 285 ? 16.695 -29.271 10.941 1.00 10.00 283 VAL B CA 1
ATOM 2207 C C . VAL A 1 285 ? 17.841 -28.689 10.118 1.00 9.60 283 VAL B C 1
ATOM 2208 O O . VAL A 1 285 ? 17.879 -28.818 8.899 1.00 10.24 283 VAL B O 1
ATOM 2212 N N . SER A 1 286 ? 18.795 -28.056 10.803 1.00 9.66 284 SER B N 1
ATOM 2213 C CA . SER A 1 286 ? 19.765 -27.226 10.084 1.00 10.53 284 SER B CA 1
ATOM 2214 C C . SER A 1 286 ? 20.532 -28.000 9.006 1.00 10.90 284 SER B C 1
ATOM 2215 O O . SER A 1 286 ? 20.749 -27.475 7.911 1.00 11.78 284 SER B O 1
ATOM 2218 N N A SER A 1 287 ? 20.952 -29.241 9.296 0.59 10.64 285 SER B N 1
ATOM 2219 N N B SER A 1 287 ? 20.961 -29.233 9.293 0.41 11.03 285 SER B N 1
ATOM 2220 C CA A SER A 1 287 ? 21.756 -29.979 8.321 0.59 10.88 285 SER B CA 1
ATOM 2221 C CA B SER A 1 287 ? 21.774 -29.950 8.312 0.41 11.36 285 SER B CA 1
ATOM 2222 C C A SER A 1 287 ? 21.033 -30.130 6.992 0.59 10.54 285 SER B C 1
ATOM 2223 C C B SER A 1 287 ? 21.035 -30.181 7.000 0.41 11.14 285 SER B C 1
ATOM 2224 O O A SER A 1 287 ? 21.674 -30.195 5.936 0.59 10.98 285 SER B O 1
ATOM 2225 O O B SER A 1 287 ? 21.678 -30.363 5.960 0.41 11.87 285 SER B O 1
ATOM 2230 N N . ASP A 1 288 ? 19.703 -30.157 7.020 1.00 10.50 286 ASP B N 1
ATOM 2231 C CA . ASP A 1 288 ? 18.933 -30.385 5.800 1.00 10.30 286 ASP B CA 1
ATOM 2232 C C . ASP A 1 288 ? 19.030 -29.220 4.831 1.00 10.50 286 ASP B C 1
ATOM 2233 O O . ASP A 1 288 ? 18.668 -29.381 3.661 1.00 12.08 286 ASP B O 1
ATOM 2238 N N . TYR A 1 289 ? 19.480 -28.058 5.294 1.00 10.91 287 TYR B N 1
ATOM 2239 C CA . TYR A 1 289 ? 19.569 -26.873 4.455 1.00 11.19 287 TYR B CA 1
ATOM 2240 C C . TYR A 1 289 ? 20.974 -26.624 3.920 1.00 10.87 287 TYR B C 1
ATOM 2241 O O . TYR A 1 289 ? 21.190 -25.628 3.223 1.00 11.93 287 TYR B O 1
ATOM 2250 N N . ARG A 1 290 ? 21.922 -27.528 4.180 1.00 10.48 288 ARG B N 1
ATOM 2251 C CA . ARG A 1 290 ? 23.230 -27.429 3.539 1.00 10.94 288 ARG B CA 1
ATOM 2252 C C . ARG A 1 290 ? 23.070 -27.426 2.025 1.00 11.37 288 ARG B C 1
ATOM 2253 O O . ARG A 1 290 ? 22.437 -28.320 1.452 1.00 12.67 288 ARG B O 1
ATOM 2261 N N . GLY A 1 291 ? 23.646 -26.413 1.375 1.00 11.60 289 GLY B N 1
ATOM 2262 C CA . GLY A 1 291 ? 23.621 -26.337 -0.067 1.00 11.91 289 GLY B CA 1
ATOM 2263 C C . GLY A 1 291 ? 22.344 -25.787 -0.652 1.00 11.47 289 GLY B C 1
ATOM 2264 O O . GLY A 1 291 ? 22.210 -25.754 -1.880 1.00 12.89 289 GLY B O 1
ATOM 2265 N N . HIS A 1 292 ? 21.401 -25.350 0.176 1.00 11.66 290 HIS B N 1
ATOM 2266 C CA . HIS A 1 292 ? 20.194 -24.753 -0.376 1.00 12.56 290 HIS B CA 1
ATOM 2267 C C . HIS A 1 292 ? 20.534 -23.446 -1.080 1.00 12.39 290 HIS B C 1
ATOM 2268 O O . HIS A 1 292 ? 21.337 -22.651 -0.593 1.00 13.03 290 HIS B O 1
ATOM 2275 N N . ASN A 1 293 ? 19.926 -23.223 -2.238 1.00 12.73 291 ASN B N 1
ATOM 2276 C CA . ASN A 1 293 ? 20.254 -22.055 -3.043 1.00 13.55 291 ASN B CA 1
ATOM 2277 C C . ASN A 1 293 ? 19.440 -20.813 -2.691 1.00 13.31 291 ASN B C 1
ATOM 2278 O O . ASN A 1 293 ? 19.759 -19.725 -3.185 1.00 14.78 291 ASN B O 1
ATOM 2283 N N . ALA A 1 294 ? 18.401 -20.937 -1.871 1.00 13.78 292 ALA B N 1
ATOM 2284 C CA . ALA A 1 294 ? 17.604 -19.769 -1.515 1.00 13.90 292 ALA B CA 1
ATOM 2285 C C . ALA A 1 294 ? 18.331 -18.885 -0.505 1.00 13.77 292 ALA B C 1
ATOM 2286 O O . ALA A 1 294 ? 19.168 -19.344 0.272 1.00 15.34 292 ALA B O 1
ATOM 2288 N N . SER A 1 295 ? 17.995 -17.591 -0.519 1.00 13.15 293 SER B N 1
ATOM 2289 C CA . SER A 1 295 ? 18.496 -16.694 0.521 1.00 13.07 293 SER B CA 1
ATOM 2290 C C . SER A 1 295 ? 17.788 -16.929 1.848 1.00 13.33 293 SER B C 1
ATOM 2291 O O . SER A 1 295 ? 18.365 -16.687 2.913 1.00 14.47 293 SER B O 1
ATOM 2294 N N . SER A 1 296 ? 16.543 -17.391 1.803 1.00 13.52 294 SER B N 1
ATOM 2295 C CA A SER A 1 296 ? 15.712 -17.523 2.994 0.66 13.83 294 SER B CA 1
ATOM 2296 C CA B SER A 1 296 ? 15.712 -17.516 2.988 0.34 13.47 294 SER B CA 1
ATOM 2297 C C . SER A 1 296 ? 14.787 -18.706 2.781 1.00 13.10 294 SER B C 1
ATOM 2298 O O . SER A 1 296 ? 14.117 -18.782 1.753 1.00 14.35 294 SER B O 1
ATOM 2303 N N . ILE A 1 297 ? 14.731 -19.615 3.754 1.00 12.10 295 ILE B N 1
ATOM 2304 C CA . ILE A 1 297 ? 13.772 -20.727 3.717 1.00 11.34 295 ILE B CA 1
ATOM 2305 C C . ILE A 1 297 ? 12.839 -20.569 4.904 1.00 10.78 295 ILE B C 1
ATOM 2306 O O . ILE A 1 297 ? 13.234 -20.827 6.051 1.00 11.53 295 ILE B O 1
ATOM 2311 N N . LEU A 1 298 ? 11.602 -20.142 4.643 1.00 11.33 296 LEU B N 1
ATOM 2312 C CA . LEU A 1 298 ? 10.663 -19.930 5.732 1.00 12.46 296 LEU B CA 1
ATOM 2313 C C . LEU A 1 298 ? 10.241 -21.267 6.322 1.00 12.78 296 LEU B C 1
ATOM 2314 O O . LEU A 1 298 ? 9.784 -22.161 5.600 1.00 14.75 296 LEU B O 1
ATOM 2319 N N . ASP A 1 299 ? 10.379 -21.394 7.643 1.00 11.35 297 ASP B N 1
ATOM 2320 C CA . ASP A 1 299 ? 9.926 -22.588 8.354 1.00 11.78 297 ASP B CA 1
ATOM 2321 C C . ASP A 1 299 ? 8.495 -22.323 8.805 1.00 11.77 297 ASP B C 1
ATOM 2322 O O . ASP A 1 299 ? 8.251 -21.750 9.870 1.00 11.95 297 ASP B O 1
ATOM 2327 N N . ALA A 1 300 ? 7.537 -22.746 7.974 1.00 13.41 298 ALA B N 1
ATOM 2328 C CA . ALA A 1 300 ? 6.147 -22.321 8.147 1.00 12.93 298 ALA B CA 1
ATOM 2329 C C . ALA A 1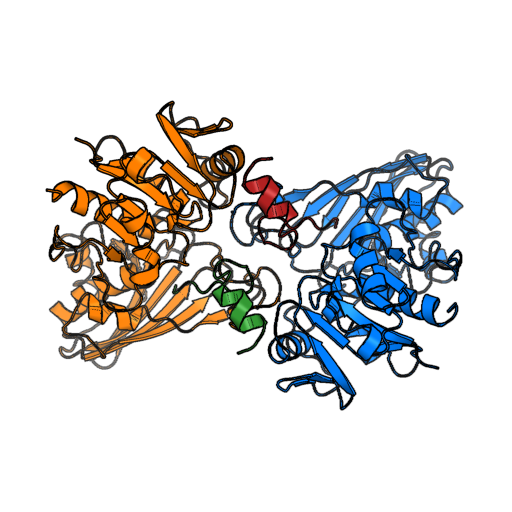 300 ? 5.557 -22.803 9.464 1.00 13.40 298 ALA B C 1
ATOM 2330 O O . ALA A 1 300 ? 4.672 -22.141 10.018 1.00 14.01 298 ALA B O 1
ATOM 2332 N N . SER A 1 301 ? 6.035 -23.942 9.977 1.00 12.95 299 SER B N 1
ATOM 2333 C CA A SER A 1 301 ? 5.505 -24.500 11.216 0.51 14.56 299 SER B CA 1
ATOM 2334 C CA B SER A 1 301 ? 5.499 -24.497 11.214 0.49 14.31 299 SER B CA 1
ATOM 2335 C C . SER A 1 301 ? 5.760 -23.605 12.418 1.00 13.83 299 SER B C 1
ATOM 2336 O O . SER A 1 301 ? 5.099 -23.770 13.448 1.00 16.36 299 SER B O 1
ATOM 2341 N N . LEU A 1 302 ? 6.711 -22.673 12.320 1.00 13.45 300 LEU B N 1
ATOM 2342 C CA . LEU A 1 302 ? 7.092 -21.843 13.455 1.00 13.32 300 LEU B CA 1
ATOM 2343 C C . LEU A 1 302 ? 6.420 -20.475 13.456 1.00 13.15 300 LEU B C 1
ATOM 2344 O O . LEU A 1 302 ? 6.542 -19.740 14.446 1.00 15.97 300 LEU B O 1
ATOM 2349 N N . THR A 1 303 ? 5.688 -20.126 12.400 1.00 12.57 301 THR B N 1
ATOM 2350 C CA . THR A 1 303 ? 5.059 -18.813 12.339 1.00 12.69 301 THR B CA 1
ATOM 2351 C C . THR A 1 303 ? 4.011 -18.676 13.438 1.00 11.90 301 THR B C 1
ATOM 2352 O O . THR A 1 303 ? 3.239 -19.602 13.699 1.00 13.46 301 THR B O 1
ATOM 2356 N N . MET A 1 304 ? 3.992 -17.518 14.098 1.00 12.47 302 MET B N 1
ATOM 2357 C CA . MET A 1 304 ? 2.954 -17.261 15.086 1.00 12.44 302 MET B CA 1
ATOM 2358 C C . MET A 1 304 ? 2.648 -15.771 15.121 1.00 13.15 302 MET B C 1
ATOM 2359 O O . MET A 1 304 ? 3.487 -14.939 14.759 1.00 14.25 302 MET B O 1
ATOM 2364 N N . VAL A 1 305 ? 1.425 -15.447 15.533 1.00 13.02 303 VAL B N 1
ATOM 2365 C CA . VAL A 1 305 ? 0.964 -14.066 15.624 1.00 13.45 303 VAL B CA 1
ATOM 2366 C C . VAL A 1 305 ? 0.214 -13.915 16.938 1.00 13.96 303 VAL B C 1
ATOM 2367 O O . VAL A 1 305 ? -0.507 -14.829 17.361 1.00 16.09 303 VAL B O 1
ATOM 2371 N N . LEU A 1 306 ? 0.393 -12.773 17.593 1.00 13.84 304 LEU B N 1
ATOM 2372 C CA . LEU A 1 306 ? -0.349 -12.442 18.805 1.00 14.90 304 LEU B CA 1
ATOM 2373 C C . LEU A 1 306 ? -1.064 -11.111 18.630 1.00 16.69 304 LEU B C 1
ATOM 2374 O O . LEU A 1 306 ? -0.460 -10.133 18.179 1.00 16.78 304 LEU B O 1
ATOM 2379 N N . GLY A 1 307 ? -2.343 -11.077 19.007 1.00 18.08 305 GLY B N 1
ATOM 2380 C CA . GLY A 1 307 ? -3.098 -9.837 19.024 1.00 18.28 305 GLY B CA 1
ATOM 2381 C C . GLY A 1 307 ? -3.289 -9.183 17.679 1.00 18.60 305 GLY B C 1
ATOM 2382 O O . GLY A 1 307 ? -3.540 -7.976 17.623 1.00 19.88 305 GLY B O 1
ATOM 2383 N N . GLY A 1 308 ? -3.165 -9.945 16.594 1.00 17.96 306 GLY B N 1
ATOM 2384 C CA . GLY A 1 308 ? -3.292 -9.420 15.251 1.00 18.32 306 GLY B CA 1
ATOM 2385 C C . GLY A 1 308 ? -2.048 -8.756 14.701 1.00 17.30 306 GLY B C 1
ATOM 2386 O O . GLY A 1 308 ? -1.803 -8.805 13.492 1.00 17.08 306 GLY B O 1
ATOM 2387 N N . ASN A 1 309 ? -1.238 -8.149 15.565 1.00 17.36 307 ASN B N 1
ATOM 2388 C CA . ASN A 1 309 ? -0.221 -7.221 15.098 1.00 17.90 307 ASN B CA 1
ATOM 2389 C C . ASN A 1 309 ? 1.209 -7.553 15.490 1.00 15.63 307 ASN B C 1
ATOM 2390 O O . ASN A 1 309 ? 2.116 -6.815 15.096 1.00 17.34 307 ASN B O 1
ATOM 2395 N N . LEU A 1 310 ? 1.454 -8.618 16.243 1.00 14.30 308 LEU B N 1
ATOM 2396 C CA . LEU A 1 310 ? 2.813 -8.994 16.621 1.00 14.67 308 LEU B CA 1
ATOM 2397 C C . LEU A 1 310 ? 3.103 -10.326 15.942 1.00 12.99 308 LEU B C 1
ATOM 2398 O O . LEU A 1 310 ? 2.500 -11.349 16.285 1.00 14.88 308 LEU B O 1
ATOM 2403 N N . VAL A 1 311 ? 4.018 -10.310 14.977 1.00 13.08 309 VAL B N 1
ATOM 2404 C CA . VAL A 1 311 ? 4.231 -11.426 14.058 1.00 12.52 309 VAL B CA 1
ATOM 2405 C C . VAL A 1 311 ? 5.629 -11.983 14.281 1.00 12.14 309 VAL B C 1
ATOM 2406 O O . VAL A 1 311 ? 6.602 -11.223 14.307 1.00 14.00 309 VAL B O 1
ATOM 2410 N N . LYS A 1 312 ? 5.736 -13.308 14.408 1.00 12.38 310 LYS B N 1
ATOM 2411 C CA . LYS A 1 312 ? 7.028 -13.987 14.459 1.00 12.12 310 LYS B CA 1
ATOM 2412 C C . LYS A 1 312 ? 7.155 -14.908 13.256 1.00 11.83 310 LYS B C 1
ATOM 2413 O O . LYS A 1 312 ? 6.263 -15.730 13.006 1.00 12.21 310 LYS B O 1
ATOM 2419 N N . VAL A 1 313 ? 8.254 -14.766 12.508 1.00 11.81 311 VAL B N 1
ATOM 2420 C CA . VAL A 1 313 ? 8.608 -15.700 11.444 1.00 11.17 311 VAL B CA 1
ATOM 2421 C C . VAL A 1 313 ? 10.043 -16.160 11.652 1.00 11.23 311 VAL B C 1
ATOM 2422 O O . VAL A 1 313 ? 10.860 -15.456 12.256 1.00 13.05 311 VAL B O 1
ATOM 2426 N N . VAL A 1 314 ? 10.348 -17.345 11.132 1.00 10.87 312 VAL B N 1
ATOM 2427 C CA . VAL A 1 314 ? 11.643 -17.989 11.323 1.00 10.85 312 VAL B CA 1
ATOM 2428 C C . VAL A 1 314 ? 12.094 -18.520 9.970 1.00 11.00 312 VAL B C 1
ATOM 2429 O O . VAL A 1 314 ? 11.330 -19.213 9.291 1.00 10.98 312 VAL B O 1
ATOM 2433 N 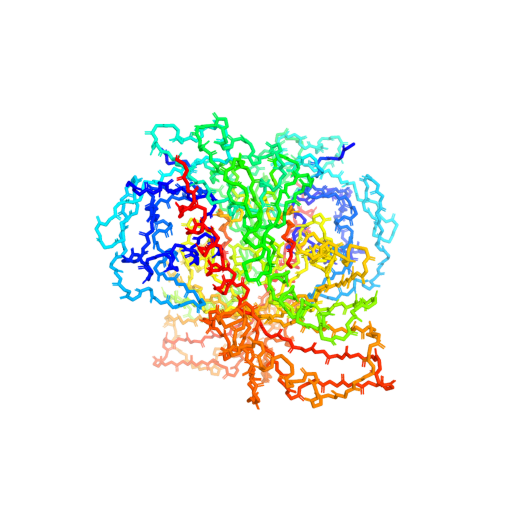N . ALA A 1 315 ? 13.328 -18.198 9.576 1.00 10.86 313 ALA B N 1
ATOM 2434 C CA . ALA A 1 315 ? 13.829 -18.589 8.265 1.00 11.04 313 ALA B CA 1
ATOM 2435 C C . ALA A 1 315 ? 15.263 -19.088 8.350 1.00 10.08 313 ALA B C 1
ATOM 2436 O O . ALA A 1 315 ? 16.122 -18.468 8.987 1.00 12.34 313 ALA B O 1
ATOM 2438 N N . TRP A 1 316 ? 15.512 -20.193 7.660 1.00 10.44 314 TRP B N 1
ATOM 2439 C CA . TRP A 1 316 ? 16.827 -20.798 7.541 1.00 9.74 314 TRP B CA 1
ATOM 2440 C C . TRP A 1 316 ? 17.632 -20.162 6.415 1.00 9.74 314 TRP B C 1
ATOM 2441 O O . TRP A 1 316 ? 17.086 -19.626 5.445 1.00 10.23 314 TRP B O 1
ATOM 2452 N N . TYR A 1 317 ? 18.953 -20.284 6.526 1.00 9.30 315 TYR B N 1
ATOM 2453 C CA . TYR A 1 317 ? 19.825 -19.904 5.426 1.00 9.67 315 TYR B CA 1
ATOM 2454 C C . TYR A 1 317 ? 21.157 -20.627 5.535 1.00 9.98 315 TYR B C 1
ATOM 2455 O O . TYR A 1 317 ? 21.716 -20.748 6.627 1.00 10.53 315 TYR B O 1
ATOM 2464 N N . ASP A 1 318 ? 21.671 -21.084 4.394 1.00 10.19 316 ASP B N 1
ATOM 2465 C CA . ASP A 1 318 ? 23.043 -21.587 4.347 1.00 9.60 316 ASP B CA 1
ATOM 2466 C C . ASP A 1 318 ? 23.940 -20.364 4.190 1.00 10.19 316 ASP B C 1
ATOM 2467 O O . ASP A 1 318 ? 24.041 -19.780 3.099 1.00 11.04 316 ASP B O 1
ATOM 2472 N N . ASN A 1 319 ? 24.564 -19.956 5.300 1.00 9.94 317 ASN B N 1
ATOM 2473 C CA . ASN A 1 319 ? 25.287 -18.685 5.322 1.00 10.66 317 ASN B CA 1
ATOM 2474 C C . ASN A 1 319 ? 26.524 -18.684 4.429 1.00 11.63 317 ASN B C 1
ATOM 2475 O O . ASN A 1 319 ? 26.967 -17.613 4.005 1.00 13.71 317 ASN B O 1
ATOM 2480 N N . GLU A 1 320 ? 27.112 -19.847 4.154 1.00 9.84 318 GLU B N 1
ATOM 2481 C CA . GLU A 1 320 ? 28.239 -19.906 3.221 1.00 10.96 318 GLU B CA 1
ATOM 2482 C C . GLU A 1 320 ? 27.764 -20.022 1.771 1.00 11.02 318 GLU B C 1
ATOM 2483 O O . GLU A 1 320 ? 28.114 -19.198 0.921 1.00 12.46 318 GLU B O 1
ATOM 2489 N N . TRP A 1 321 ? 26.970 -21.048 1.479 1.00 11.77 319 TRP B N 1
ATOM 2490 C CA . TRP A 1 321 ? 26.655 -21.387 0.097 1.00 11.76 319 TRP B CA 1
ATOM 2491 C C . TRP A 1 321 ? 25.548 -20.502 -0.468 1.00 12.26 319 TRP B C 1
ATOM 2492 O O . TRP A 1 321 ? 25.657 -20.008 -1.593 1.00 12.07 319 TRP B O 1
ATOM 2503 N N . GLY A 1 322 ? 24.453 -20.331 0.275 1.00 13.10 320 GLY B N 1
ATOM 2504 C CA . GLY A 1 322 ? 23.389 -19.462 -0.202 1.00 12.67 320 GLY B CA 1
ATOM 2505 C C . GLY A 1 322 ? 23.871 -18.040 -0.422 1.00 12.34 320 GLY B C 1
ATOM 2506 O O . GLY A 1 322 ? 23.559 -17.411 -1.441 1.00 13.33 320 GLY B O 1
ATOM 2507 N N . TYR A 1 323 ? 24.660 -17.522 0.518 1.00 12.13 321 TYR B N 1
ATOM 2508 C CA . TYR A 1 323 ? 25.196 -16.179 0.361 1.00 12.16 321 TYR B CA 1
ATOM 2509 C C . TYR A 1 323 ? 26.119 -16.095 -0.849 1.00 12.46 321 TYR B C 1
ATOM 2510 O O . TYR A 1 323 ? 26.079 -15.116 -1.605 1.00 12.12 321 TYR B O 1
ATOM 2519 N N . SER A 1 324 ? 26.947 -17.122 -1.061 1.00 11.42 322 SER B N 1
ATOM 2520 C CA . SER A 1 324 ? 27.846 -17.110 -2.211 1.00 11.97 322 SER B CA 1
ATOM 2521 C C . SER A 1 324 ? 27.084 -17.195 -3.529 1.00 12.26 322 SER B C 1
ATOM 2522 O O . SER A 1 324 ? 27.506 -16.582 -4.516 1.00 13.10 322 SER B O 1
ATOM 2525 N N . GLN A 1 325 ? 25.964 -17.928 -3.565 1.00 11.41 323 GLN B N 1
ATOM 2526 C CA . GLN A 1 325 ? 25.084 -17.886 -4.732 1.00 12.20 323 GLN B CA 1
ATOM 2527 C C . GLN A 1 325 ? 24.607 -16.465 -5.006 1.00 12.01 323 GLN B C 1
ATOM 2528 O O . GLN A 1 325 ? 24.505 -16.051 -6.168 1.00 13.14 323 GLN B O 1
ATOM 2534 N N . ARG A 1 326 ? 24.306 -15.701 -3.948 1.00 11.78 324 ARG B N 1
ATOM 2535 C CA . ARG A 1 326 ? 23.868 -14.318 -4.137 1.00 12.66 324 ARG B CA 1
ATOM 2536 C C . ARG A 1 326 ? 25.011 -13.419 -4.593 1.00 12.86 324 ARG B C 1
ATOM 2537 O O . ARG A 1 326 ? 24.796 -12.523 -5.417 1.00 13.67 324 ARG B O 1
ATOM 2545 N N . VAL A 1 327 ? 26.223 -13.626 -4.062 1.00 12.22 325 VAL B N 1
ATOM 2546 C CA . VAL A 1 327 ? 27.380 -12.877 -4.555 1.00 12.39 325 VAL B CA 1
ATOM 2547 C C . VAL A 1 327 ? 27.519 -13.082 -6.052 1.00 12.65 325 VAL B C 1
ATOM 2548 O O . VAL A 1 327 ? 27.717 -12.131 -6.817 1.00 13.33 325 VAL B O 1
ATOM 2552 N N . LEU A 1 328 ? 27.431 -14.341 -6.487 1.00 12.57 326 LEU B N 1
ATOM 2553 C CA . LEU A 1 328 ? 27.526 -14.651 -7.906 1.00 12.72 326 LEU B CA 1
ATOM 2554 C C . LEU A 1 328 ? 26.376 -14.025 -8.690 1.00 13.80 326 LEU B C 1
ATOM 2555 O O . LEU A 1 328 ? 26.597 -13.448 -9.761 1.00 14.48 326 LEU B O 1
ATOM 2560 N N . ASP A 1 329 ? 25.143 -14.106 -8.166 1.00 13.58 327 ASP B N 1
ATOM 2561 C CA . ASP A 1 329 ? 24.014 -13.444 -8.827 1.00 14.36 327 ASP B CA 1
ATOM 2562 C C . ASP A 1 329 ? 24.259 -11.949 -8.993 1.00 14.76 327 ASP B C 1
ATOM 2563 O O . ASP A 1 329 ? 23.975 -11.384 -10.058 1.00 15.85 327 ASP B O 1
ATOM 2568 N N . LEU A 1 330 ? 24.757 -11.281 -7.942 1.00 13.46 328 LEU B N 1
ATOM 2569 C CA . LEU A 1 330 ? 25.028 -9.849 -8.051 1.00 13.55 328 LEU B CA 1
ATOM 2570 C C . LEU A 1 330 ? 26.109 -9.579 -9.087 1.00 14.29 328 LEU B C 1
ATOM 2571 O O . LEU A 1 330 ? 25.970 -8.676 -9.917 1.00 15.07 328 LEU B O 1
ATOM 2576 N N . ALA A 1 331 ? 27.195 -10.359 -9.058 1.00 14.20 329 ALA B N 1
ATOM 2577 C CA . ALA A 1 331 ? 28.264 -10.173 -10.037 1.00 14.21 329 ALA B CA 1
ATOM 2578 C C . ALA A 1 331 ? 27.765 -10.399 -11.464 1.00 14.94 329 ALA B C 1
ATOM 2579 O O . ALA A 1 331 ? 28.138 -9.656 -12.381 1.00 15.25 329 ALA B O 1
ATOM 2581 N N . GLU A 1 332 ? 26.918 -11.415 -11.675 1.00 15.12 330 GLU B N 1
ATOM 2582 C CA . GLU A 1 332 ? 26.364 -11.636 -13.012 1.00 15.28 330 GLU B CA 1
ATOM 2583 C C . GLU A 1 332 ? 25.457 -10.486 -13.434 1.00 15.79 330 GLU B C 1
ATOM 2584 O O . GLU A 1 332 ? 25.409 -10.128 -14.619 1.00 17.05 330 GLU B O 1
ATOM 2590 N N . HIS A 1 333 ? 24.722 -9.906 -12.485 1.00 15.97 331 HIS B N 1
ATOM 2591 C CA . HIS A 1 333 ? 23.896 -8.740 -12.787 1.00 16.06 331 HIS B CA 1
ATOM 2592 C C . HIS A 1 333 ? 24.764 -7.554 -13.200 1.00 16.20 331 HIS B C 1
ATOM 2593 O O . HIS A 1 333 ? 24.468 -6.864 -14.181 1.00 17.06 331 HIS B O 1
ATOM 2600 N N . MET A 1 334 ? 25.841 -7.300 -12.450 1.00 16.30 332 MET B N 1
ATOM 2601 C CA . MET A 1 334 ? 26.776 -6.244 -12.824 1.00 16.52 332 MET B CA 1
ATOM 2602 C C . MET A 1 334 ? 27.359 -6.493 -14.212 1.00 16.82 332 MET B C 1
ATOM 2603 O O . MET A 1 334 ? 27.494 -5.561 -15.017 1.00 17.99 332 MET B O 1
ATOM 2608 N N . ALA A 1 335 ? 27.698 -7.748 -14.516 1.00 16.70 333 ALA B N 1
ATOM 2609 C CA . ALA A 1 335 ? 28.240 -8.069 -15.834 1.00 16.61 333 ALA B CA 1
ATOM 2610 C C . ALA A 1 335 ? 27.211 -7.834 -16.937 1.00 18.31 333 ALA B C 1
ATOM 2611 O O . ALA A 1 335 ? 27.555 -7.342 -18.018 1.00 20.30 333 ALA B O 1
ATOM 2613 N N . ALA A 1 336 ? 25.947 -8.185 -16.683 1.00 19.33 334 ALA B N 1
ATOM 2614 C CA . ALA A 1 336 ? 24.906 -8.010 -17.689 1.00 20.76 334 ALA B CA 1
ATOM 2615 C C . ALA A 1 336 ? 24.697 -6.543 -18.030 1.00 23.11 334 ALA B C 1
ATOM 2616 O O . ALA A 1 336 ? 24.277 -6.219 -19.145 1.00 24.78 334 ALA B O 1
ATOM 2618 N N . HIS A 1 337 ? 24.990 -5.646 -17.091 1.00 23.40 335 HIS B N 1
ATOM 2619 C CA . HIS A 1 337 ? 24.793 -4.217 -17.283 1.00 25.86 335 HIS B CA 1
ATOM 2620 C C . HIS A 1 337 ? 26.102 -3.466 -17.479 1.00 27.36 335 HIS B C 1
ATOM 2621 O O . HIS A 1 337 ? 26.120 -2.232 -17.442 1.00 29.87 335 HIS B O 1
ATOM 2628 N N . TRP A 1 338 ? 27.187 -4.186 -17.733 1.00 27.67 336 TRP B N 1
ATOM 2629 C CA . TRP A 1 338 ? 28.498 -3.567 -17.829 1.00 30.26 336 TRP B CA 1
ATOM 2630 C C . TRP A 1 338 ? 28.619 -2.793 -19.133 1.00 38.04 336 TRP B C 1
ATOM 2631 O O . TRP A 1 338 ? 28.294 -3.311 -20.206 1.00 37.97 336 TRP B O 1
ATOM 2642 N N . ALA A 1 339 ? 29.091 -1.554 -19.037 1.00 44.22 337 ALA B N 1
ATOM 2643 C CA . ALA A 1 339 ? 29.328 -0.718 -20.207 1.00 50.43 337 ALA B CA 1
ATOM 2644 C C . ALA A 1 339 ? 30.597 -1.163 -20.930 1.00 53.94 337 ALA B C 1
ATOM 2645 O O . ALA A 1 339 ? 31.706 -1.031 -20.410 1.00 54.53 337 ALA B O 1
ATOM 2648 N N . LYS B 2 56 ? 46.543 5.481 22.429 1.00 50.75 54 LYS C N 1
ATOM 2649 C CA . LYS B 2 56 ? 46.377 4.246 21.670 1.00 50.49 54 LYS C CA 1
ATOM 2650 C C . LYS B 2 56 ? 47.324 3.161 22.177 1.00 48.01 54 LYS C C 1
ATOM 2651 O O . LYS B 2 56 ? 48.508 3.415 22.401 1.00 49.12 54 LYS C O 1
ATOM 2657 N N . THR B 2 57 ? 46.802 1.951 22.350 1.00 43.47 55 THR C N 1
ATOM 2658 C CA . THR B 2 57 ? 47.585 0.851 22.889 1.00 39.45 55 THR C CA 1
ATOM 2659 C C . THR B 2 57 ? 48.280 0.076 21.774 1.00 36.29 55 THR C C 1
ATOM 2660 O O . THR B 2 57 ? 47.947 0.197 20.592 1.00 34.51 55 THR C O 1
ATOM 2664 N N . SER B 2 58 ? 49.258 -0.740 22.175 1.00 34.76 56 SER C N 1
ATOM 2665 C CA . SER B 2 58 ? 49.937 -1.613 21.221 1.00 34.00 56 SER C CA 1
ATOM 2666 C C . SER B 2 58 ? 48.965 -2.593 20.571 1.00 30.00 56 SER C C 1
ATOM 2667 O O . SER B 2 58 ? 49.065 -2.873 19.371 1.00 27.63 56 SER C O 1
ATOM 2670 N N . PHE B 2 59 ? 48.024 -3.132 21.351 1.00 27.50 57 PHE C N 1
ATOM 2671 C CA . PHE B 2 59 ? 47.032 -4.050 20.791 1.00 25.72 57 PHE C CA 1
ATOM 2672 C C . PHE B 2 59 ? 46.154 -3.345 19.766 1.00 25.69 57 PHE C C 1
ATOM 2673 O O . PHE B 2 59 ? 45.828 -3.919 18.721 1.00 24.86 57 PHE C O 1
ATOM 2681 N N . GLN B 2 60 ? 45.781 -2.089 20.032 1.00 26.74 58 GLN C N 1
ATOM 2682 C CA . GLN B 2 60 ? 44.986 -1.343 19.060 1.00 28.58 58 GLN C CA 1
ATOM 2683 C C . GLN B 2 60 ? 45.767 -1.106 17.772 1.00 28.45 58 GLN C C 1
ATOM 2684 O O . GLN B 2 60 ? 45.211 -1.223 16.673 1.00 28.00 58 GLN C O 1
ATOM 2690 N N . GLN B 2 61 ? 47.056 -0.782 17.884 1.00 29.44 59 GLN C N 1
ATOM 2691 C CA . GLN B 2 61 ? 47.876 -0.616 16.688 1.00 29.76 59 GLN C CA 1
ATOM 2692 C C . GLN B 2 61 ? 48.053 -1.939 15.949 1.00 28.15 59 GLN C C 1
ATOM 2693 O O . GLN B 2 61 ? 48.037 -1.974 14.713 1.00 28.45 59 GLN C O 1
ATOM 2699 N N . TYR B 2 62 ? 48.230 -3.036 16.688 1.00 27.08 60 TYR C N 1
ATOM 2700 C CA . TYR B 2 62 ? 48.374 -4.344 16.055 1.00 26.05 60 TYR C CA 1
ATOM 2701 C C . TYR B 2 62 ? 47.156 -4.682 15.201 1.00 24.80 60 TYR C C 1
ATOM 2702 O O . TYR B 2 62 ? 47.295 -5.192 14.081 1.00 23.84 60 TYR C O 1
ATOM 2711 N N . CYS B 2 63 ? 45.952 -4.387 15.700 1.00 22.07 61 CYS C N 1
ATOM 2712 C CA . CYS B 2 63 ? 44.755 -4.726 14.936 1.00 23.14 61 CYS C CA 1
ATOM 2713 C C . CYS B 2 63 ? 44.500 -3.756 13.791 1.00 24.78 61 CYS C C 1
ATOM 2714 O O . CYS B 2 63 ? 43.871 -4.132 12.794 1.00 25.11 61 CYS C O 1
ATOM 2717 N N . ASP B 2 64 ? 44.964 -2.512 13.911 1.00 27.60 62 ASP C N 1
ATOM 2718 C CA . ASP B 2 64 ? 44.936 -1.610 12.767 1.00 31.57 62 ASP C CA 1
ATOM 2719 C C . ASP B 2 64 ? 45.863 -2.104 11.665 1.00 32.02 62 ASP C C 1
ATOM 2720 O O . ASP B 2 64 ? 45.513 -2.050 10.480 1.00 31.90 62 ASP C O 1
ATOM 2725 N N . ASP B 2 65 ? 47.050 -2.588 12.041 1.00 32.54 63 ASP C N 1
ATOM 2726 C CA . ASP B 2 65 ? 48.028 -3.051 11.064 1.00 35.04 63 ASP C CA 1
ATOM 2727 C C . ASP B 2 65 ? 47.692 -4.431 10.517 1.00 33.02 63 ASP C C 1
ATOM 2728 O O . ASP B 2 65 ? 48.052 -4.741 9.375 1.00 34.50 63 ASP C O 1
ATOM 2733 N N . ASN B 2 66 ? 47.014 -5.267 11.305 1.00 28.51 64 ASN C N 1
ATOM 2734 C CA . ASN B 2 66 ? 46.720 -6.652 10.928 1.00 27.51 64 ASN C CA 1
ATOM 2735 C C . ASN B 2 66 ? 45.267 -6.981 11.244 1.00 23.31 64 ASN C C 1
ATOM 2736 O O . ASN B 2 66 ? 44.978 -7.812 12.110 1.00 21.02 64 ASN C O 1
ATOM 2741 N N . PRO B 2 67 ? 44.316 -6.369 10.529 1.00 21.62 65 PRO C N 1
ATOM 2742 C CA . PRO B 2 67 ? 42.900 -6.629 10.841 1.00 22.03 65 PRO C CA 1
ATOM 2743 C C . PRO B 2 67 ? 42.464 -8.061 10.581 1.00 20.36 65 PRO C C 1
ATOM 2744 O O . PRO B 2 67 ? 41.435 -8.486 11.125 1.00 20.62 65 PRO C O 1
ATOM 2748 N N . ASP B 2 68 ? 43.218 -8.821 9.790 1.00 18.09 66 ASP C N 1
ATOM 2749 C CA . ASP B 2 68 ? 42.931 -10.231 9.552 1.00 17.35 66 ASP C CA 1
ATOM 2750 C C . ASP B 2 68 ? 43.562 -11.161 10.582 1.00 16.01 66 ASP C C 1
ATOM 2751 O O . ASP B 2 68 ? 43.320 -12.369 10.525 1.00 17.55 66 ASP C O 1
ATOM 2756 N N . ALA B 2 69 ? 44.363 -10.642 11.511 1.00 16.10 67 ALA C N 1
ATOM 2757 C CA . ALA B 2 69 ? 44.962 -11.487 12.535 1.00 16.39 67 ALA C CA 1
ATOM 2758 C C . ALA B 2 69 ? 43.879 -12.109 13.410 1.00 15.03 67 ALA C C 1
ATOM 2759 O O . ALA B 2 69 ? 42.789 -11.556 13.577 1.00 15.37 67 ALA C O 1
ATOM 2761 N N . ALA B 2 70 ? 44.188 -13.286 13.957 1.00 15.71 68 ALA C N 1
ATOM 2762 C CA . ALA B 2 70 ? 43.211 -14.032 14.750 1.00 16.02 68 ALA C CA 1
ATOM 2763 C C . ALA B 2 70 ? 42.689 -13.231 15.942 1.00 16.24 68 ALA C C 1
ATOM 2764 O O . ALA B 2 70 ? 41.542 -13.421 16.362 1.00 17.13 68 ALA C O 1
ATOM 2766 N N . GLU B 2 71 ? 43.505 -12.345 16.509 1.00 15.36 69 GLU C N 1
ATOM 2767 C CA . GLU B 2 71 ? 43.081 -11.542 17.647 1.00 16.22 69 GLU C CA 1
ATOM 2768 C C . GLU B 2 71 ? 42.212 -10.356 17.248 1.00 16.15 69 GLU C C 1
ATOM 2769 O O . GLU B 2 71 ? 41.776 -9.605 18.129 1.00 17.05 69 GLU C O 1
ATOM 2775 N N . CYS B 2 72 ? 41.944 -10.177 15.954 1.00 15.27 70 CYS C N 1
ATOM 2776 C CA . CYS B 2 72 ? 41.383 -8.935 15.437 1.00 15.71 70 CYS C CA 1
ATOM 2777 C C . CYS B 2 72 ? 40.132 -9.099 14.587 1.00 16.07 70 CYS C C 1
ATOM 2778 O O . CYS B 2 72 ? 39.359 -8.143 14.489 1.00 17.83 70 CYS C O 1
ATOM 2781 N N A ARG B 2 73 ? 39.900 -10.264 13.985 0.51 15.22 71 ARG C N 1
ATOM 2782 N N B ARG B 2 73 ? 39.895 -10.266 13.996 0.49 15.25 71 ARG C N 1
ATOM 2783 C CA A ARG B 2 73 ? 38.840 -10.410 12.991 0.51 15.81 71 ARG C CA 1
ATOM 2784 C CA B ARG B 2 73 ? 38.835 -10.414 13.006 0.49 15.78 71 ARG C CA 1
ATOM 2785 C C A ARG B 2 73 ? 37.472 -10.121 13.585 0.51 15.43 71 ARG C C 1
ATOM 2786 C C B ARG B 2 73 ? 37.471 -10.108 13.599 0.49 15.56 71 ARG C C 1
ATOM 2787 O O A ARG B 2 73 ? 37.098 -10.685 14.615 0.51 14.78 71 ARG C O 1
ATOM 2788 O O B ARG B 2 73 ? 37.099 -10.651 14.642 0.49 15.38 71 ARG C O 1
ATOM 2803 N N . ILE B 2 74 ? 36.708 -9.272 12.900 1.00 16.37 72 ILE C N 1
ATOM 2804 C CA . ILE B 2 74 ? 35.315 -8.995 13.234 1.00 16.91 72 ILE C CA 1
ATOM 2805 C C . ILE B 2 74 ? 34.527 -9.182 11.942 1.00 17.81 72 ILE C C 1
ATOM 2806 O O . ILE B 2 74 ? 34.598 -8.339 11.040 1.00 20.03 72 ILE C O 1
ATOM 2811 N N . TYR B 2 75 ? 33.784 -10.285 11.843 1.00 16.21 73 TYR C N 1
ATOM 2812 C CA . TYR B 2 75 ? 32.882 -10.536 10.724 1.00 18.27 73 TYR C CA 1
ATOM 2813 C C . TYR B 2 75 ? 31.470 -10.205 11.196 1.00 22.92 73 TYR C C 1
ATOM 2814 O O . TYR B 2 75 ? 31.025 -10.706 12.235 1.00 23.53 73 TYR C O 1
ATOM 2823 N N . ASP B 2 76 ? 30.781 -9.336 10.460 1.00 28.46 74 ASP C N 1
ATOM 2824 C CA . ASP B 2 76 ? 29.423 -8.938 10.834 1.00 36.66 74 ASP C CA 1
ATOM 2825 C C . ASP B 2 76 ? 28.462 -9.972 10.261 1.00 41.68 74 ASP C C 1
ATOM 2826 O O . ASP B 2 76 ? 27.964 -9.840 9.142 1.00 43.51 74 ASP C O 1
ATOM 2831 N N . ASP B 2 77 ? 28.199 -11.016 11.044 0.72 44.92 75 ASP C N 1
ATOM 2832 C CA . ASP B 2 77 ? 27.342 -12.120 10.617 0.72 48.01 75 ASP C CA 1
ATOM 2833 C C . ASP B 2 77 ? 25.885 -11.689 10.481 0.72 49.97 75 ASP C C 1
ATOM 2834 O O . ASP B 2 77 ? 25.492 -11.048 9.504 0.72 50.52 75 ASP C O 1
ATOM 2840 N N . SER C 1 2 ? 66.359 -14.769 47.468 1.00 47.25 0 SER A N 1
ATOM 2841 C CA . SER C 1 2 ? 64.942 -14.495 47.662 1.00 45.96 0 SER A CA 1
ATOM 2842 C C . SER C 1 2 ? 64.117 -15.069 46.511 1.00 42.52 0 SER A C 1
ATOM 2843 O O . SER C 1 2 ? 64.448 -16.118 45.965 1.00 43.70 0 SER A O 1
ATOM 2846 N N . MET C 1 3 ? 63.053 -14.367 46.139 1.00 39.31 1 MET A N 1
ATOM 2847 C CA . MET C 1 3 ? 62.115 -14.878 45.149 1.00 35.55 1 MET A CA 1
ATOM 2848 C C . MET C 1 3 ? 62.678 -14.765 43.739 1.00 30.45 1 MET A C 1
ATOM 2849 O O . MET C 1 3 ? 63.311 -13.768 43.385 1.00 32.67 1 MET A O 1
ATOM 2854 N N . VAL C 1 4 ? 62.427 -15.786 42.925 1.00 24.65 2 VAL A N 1
ATOM 2855 C CA . VAL C 1 4 ? 62.766 -15.720 41.509 1.00 22.45 2 VAL A CA 1
ATOM 2856 C C . VAL C 1 4 ? 61.637 -14.993 40.788 1.00 21.29 2 VAL A C 1
ATOM 2857 O O . VAL C 1 4 ? 60.473 -15.408 40.856 1.00 22.17 2 VAL A O 1
ATOM 2861 N N . ARG C 1 5 ? 61.975 -13.896 40.115 1.00 20.13 3 ARG A N 1
ATOM 2862 C CA . ARG C 1 5 ? 60.987 -13.056 39.451 1.00 19.94 3 ARG A CA 1
ATOM 2863 C C . ARG C 1 5 ? 60.706 -13.583 38.049 1.00 20.42 3 ARG A C 1
ATOM 2864 O O . ARG C 1 5 ? 61.627 -13.748 37.243 1.00 20.70 3 ARG A O 1
ATOM 2872 N N . VAL C 1 6 ? 59.431 -13.841 37.764 1.00 19.35 4 VAL A N 1
ATOM 2873 C CA . VAL C 1 6 ? 59.016 -14.571 36.573 1.00 18.96 4 VAL A CA 1
ATOM 2874 C C . VAL C 1 6 ? 58.198 -13.656 35.675 1.00 18.69 4 VAL A C 1
ATOM 2875 O O . VAL C 1 6 ? 57.335 -12.914 36.152 1.00 19.22 4 VAL A O 1
ATOM 2879 N N . ALA C 1 7 ? 58.468 -13.717 34.372 1.00 18.61 5 ALA A N 1
ATOM 2880 C CA . ALA C 1 7 ? 57.586 -13.161 33.354 1.00 17.91 5 ALA A CA 1
ATOM 2881 C C . ALA C 1 7 ? 57.045 -14.287 32.485 1.00 18.14 5 ALA A C 1
ATOM 2882 O O . ALA C 1 7 ? 57.768 -15.231 32.155 1.00 18.01 5 ALA A O 1
ATOM 2884 N N . ILE C 1 8 ? 55.773 -14.184 32.112 1.00 16.61 6 ILE A N 1
ATOM 2885 C CA . ILE C 1 8 ? 55.164 -15.104 31.158 1.00 15.74 6 ILE A CA 1
ATOM 2886 C C . ILE C 1 8 ? 55.157 -14.428 29.798 1.00 16.78 6 ILE A C 1
ATOM 2887 O O . ILE C 1 8 ? 54.605 -13.329 29.648 1.00 18.24 6 ILE A O 1
ATOM 2892 N N . ASN C 1 9 ? 55.748 -15.088 28.803 1.00 15.20 7 ASN A N 1
ATOM 2893 C CA . ASN C 1 9 ? 55.707 -14.622 27.424 1.00 15.93 7 ASN A CA 1
ATOM 2894 C C . ASN C 1 9 ? 54.709 -15.497 26.679 1.00 15.07 7 ASN A C 1
ATOM 2895 O O . ASN C 1 9 ? 54.982 -16.677 26.420 1.00 15.48 7 ASN A O 1
ATOM 2900 N N . GLY C 1 10 ? 53.564 -14.913 26.324 1.00 14.99 8 GLY A N 1
ATOM 2901 C CA . GLY C 1 10 ? 52.483 -15.645 25.691 1.00 14.21 8 GLY A CA 1
ATOM 2902 C C . GLY C 1 10 ? 51.459 -16.079 26.716 1.00 13.95 8 GLY A C 1
ATOM 2903 O O . GLY C 1 10 ? 51.617 -17.112 27.373 1.00 15.63 8 GLY A O 1
ATOM 2904 N N . PHE C 1 11 ? 50.398 -15.295 26.856 1.00 13.40 9 PHE A N 1
ATOM 2905 C CA . PHE C 1 11 ? 49.386 -15.525 27.888 1.00 12.98 9 PHE A CA 1
ATOM 2906 C C . PHE C 1 11 ? 48.208 -16.295 27.295 1.00 12.60 9 PHE A C 1
ATOM 2907 O O . PHE C 1 11 ? 47.058 -15.842 27.299 1.00 13.33 9 PHE A O 1
ATOM 2915 N N . GLY C 1 12 ? 48.523 -17.474 26.764 1.00 13.07 10 GLY A N 1
ATOM 2916 C CA . GLY C 1 12 ? 47.583 -18.344 26.072 1.00 12.40 10 GLY A CA 1
ATOM 2917 C C . GLY C 1 12 ? 47.051 -19.429 26.982 1.00 12.02 10 GLY A C 1
ATOM 2918 O O . GLY C 1 12 ? 46.985 -19.264 28.206 1.00 12.60 10 GLY A O 1
ATOM 2919 N N . ARG C 1 13 ? 46.687 -20.568 26.390 1.00 11.50 11 ARG A N 1
ATOM 2920 C CA . ARG C 1 13 ? 46.168 -21.666 27.205 1.00 11.62 11 ARG A CA 1
ATOM 2921 C C . ARG C 1 13 ? 47.186 -22.093 28.258 1.00 11.58 11 ARG A C 1
ATOM 2922 O O . ARG C 1 13 ? 46.869 -22.178 29.450 1.00 11.76 11 ARG A O 1
ATOM 2930 N N . ILE C 1 14 ? 48.431 -22.327 27.846 1.00 11.68 12 ILE A N 1
ATOM 2931 C CA . ILE C 1 14 ? 49.440 -22.732 28.822 1.00 11.75 12 ILE A CA 1
ATOM 2932 C C . ILE C 1 14 ? 49.831 -21.567 29.729 1.00 11.55 12 ILE A C 1
ATOM 2933 O O . ILE C 1 14 ? 49.947 -21.733 30.948 1.00 12.40 12 ILE A O 1
ATOM 2938 N N . GLY C 1 15 ? 50.025 -20.371 29.168 1.00 11.54 13 GLY A N 1
ATOM 2939 C CA . GLY C 1 15 ? 50.382 -19.236 30.012 1.00 11.92 13 GLY A CA 1
ATOM 2940 C C . GLY C 1 15 ? 49.362 -18.973 31.108 1.00 11.11 13 GLY A C 1
ATOM 2941 O O . GLY C 1 15 ? 49.724 -18.715 32.262 1.00 11.67 13 GLY A O 1
ATOM 2942 N N . ARG C 1 16 ? 48.072 -19.052 30.765 1.00 11.31 14 ARG A N 1
ATOM 2943 C CA . ARG C 1 16 ? 47.021 -18.783 31.749 1.00 11.37 14 ARG A CA 1
ATOM 2944 C C . ARG C 1 16 ? 46.793 -19.962 32.691 1.00 11.23 14 ARG A C 1
ATOM 2945 O O . ARG C 1 16 ? 46.532 -19.754 33.882 1.00 12.66 14 ARG A O 1
ATOM 2953 N N . ASN C 1 17 ? 46.859 -21.200 32.184 1.00 10.89 15 ASN A N 1
ATOM 2954 C CA . ASN C 1 17 ? 46.803 -22.346 33.089 1.00 11.09 15 ASN A CA 1
ATOM 2955 C C . ASN C 1 17 ? 47.956 -22.286 34.087 1.00 11.25 15 ASN A C 1
ATOM 2956 O O . ASN C 1 17 ? 47.763 -22.511 35.290 1.00 11.90 15 ASN A O 1
ATOM 2961 N N . PHE C 1 18 ? 49.165 -21.977 33.598 1.00 11.30 16 PHE A N 1
ATOM 2962 C CA . PHE C 1 18 ? 50.324 -21.829 34.473 1.00 11.88 16 PHE A CA 1
ATOM 2963 C C . PHE C 1 18 ? 50.072 -20.769 35.537 1.00 11.93 16 PHE A C 1
ATOM 2964 O O . PHE C 1 18 ? 50.341 -20.988 36.720 1.00 13.06 16 PHE A O 1
ATOM 2972 N N . MET C 1 19 ? 49.543 -19.610 35.138 1.00 12.92 17 MET A N 1
ATOM 2973 C CA A MET C 1 19 ? 49.250 -18.562 36.111 0.64 13.84 17 MET A CA 1
ATOM 2974 C CA B MET C 1 19 ? 49.267 -18.570 36.123 0.36 13.77 17 MET A CA 1
ATOM 2975 C C . MET C 1 19 ? 48.287 -19.055 37.186 1.00 13.72 17 MET A C 1
ATOM 2976 O O . MET C 1 19 ? 48.480 -18.792 38.380 1.00 13.58 17 MET A O 1
ATOM 2985 N N . ARG C 1 20 ? 47.226 -19.757 36.776 1.00 12.68 18 ARG A N 1
ATOM 2986 C CA . ARG C 1 20 ? 46.275 -20.271 37.755 1.00 12.99 18 ARG A CA 1
ATOM 2987 C C . ARG C 1 20 ? 46.908 -21.330 38.655 1.00 12.96 18 ARG A C 1
ATOM 2988 O O . ARG C 1 20 ? 46.637 -21.366 39.863 1.00 15.10 18 ARG A O 1
ATOM 2996 N N . CYS C 1 21 ? 47.743 -22.211 38.089 1.00 12.75 19 CYS A N 1
ATOM 2997 C CA . CYS C 1 21 ? 48.473 -23.172 38.917 1.00 12.95 19 CYS A CA 1
ATOM 2998 C C . CYS C 1 21 ? 49.287 -22.461 39.990 1.00 13.62 19 CYS A C 1
ATOM 2999 O O . CYS C 1 21 ? 49.293 -22.866 41.162 1.00 14.53 19 CYS A O 1
ATOM 3002 N N . TRP C 1 22 ? 49.987 -21.393 39.601 1.00 13.54 20 TRP A N 1
ATOM 3003 C CA . TRP C 1 22 ? 50.832 -20.682 40.550 1.00 14.74 20 TRP A CA 1
ATOM 3004 C C . TRP C 1 22 ? 49.995 -19.962 41.597 1.00 15.09 20 TRP A C 1
ATOM 3005 O O . TRP C 1 22 ? 50.328 -19.985 42.783 1.00 16.73 20 TRP A O 1
ATOM 3016 N N . LEU C 1 23 ? 48.885 -19.343 41.183 1.00 15.21 21 LEU A N 1
ATOM 3017 C CA . LEU C 1 23 ? 48.042 -18.636 42.141 1.00 16.89 21 LEU A CA 1
ATOM 3018 C C . LEU C 1 23 ? 47.505 -19.572 43.209 1.00 18.95 21 LEU A C 1
ATOM 3019 O O . LEU C 1 23 ? 47.313 -19.160 44.358 1.00 20.81 21 LEU A O 1
ATOM 3024 N N . GLN C 1 24 ? 47.253 -20.830 42.858 1.00 19.35 22 GLN A N 1
ATOM 3025 C CA . GLN C 1 24 ? 46.814 -21.787 43.859 1.00 22.88 22 GLN A CA 1
ATOM 3026 C C . GLN C 1 24 ? 47.949 -22.294 44.735 1.00 25.08 22 GLN A C 1
ATOM 3027 O O . GLN C 1 24 ? 47.693 -22.710 45.869 1.00 27.72 22 GLN A O 1
ATOM 3033 N N . ARG C 1 25 ? 49.188 -22.258 44.248 1.00 24.87 23 ARG A N 1
ATOM 3034 C CA . ARG C 1 25 ? 50.329 -22.825 44.958 1.00 27.17 23 ARG A CA 1
ATOM 3035 C C . ARG C 1 25 ? 51.296 -21.771 45.490 1.00 31.46 23 ARG A C 1
ATOM 3036 O O . ARG C 1 25 ? 52.373 -22.128 45.979 1.00 32.59 23 ARG A O 1
ATOM 3044 N N . LYS C 1 26 ? 50.936 -20.485 45.437 1.00 34.19 24 LYS A N 1
ATOM 3045 C CA . LYS C 1 26 ? 51.926 -19.439 45.691 1.00 36.77 24 LYS A CA 1
ATOM 3046 C C . LYS C 1 26 ? 52.372 -19.361 47.148 1.00 37.81 24 LYS A C 1
ATOM 3047 O O . LYS C 1 26 ? 53.418 -18.763 47.422 1.00 37.62 24 LYS A O 1
ATOM 3053 N N . ALA C 1 27 ? 51.629 -19.963 48.081 1.00 38.14 25 ALA A N 1
ATOM 3054 C CA . ALA C 1 27 ? 52.020 -19.889 49.486 1.00 40.00 25 ALA A CA 1
ATOM 3055 C C . ALA C 1 27 ? 53.328 -20.626 49.761 1.00 41.34 25 ALA A C 1
ATOM 3056 O O . ALA C 1 27 ? 54.053 -20.265 50.695 1.00 42.13 25 ALA A O 1
ATOM 3058 N N . ASN C 1 28 ? 53.652 -21.649 48.969 1.00 41.61 26 ASN A N 1
ATOM 3059 C CA . ASN C 1 28 ? 54.878 -22.419 49.151 1.00 41.82 26 ASN A CA 1
ATOM 3060 C C . ASN C 1 28 ? 55.878 -22.197 48.023 1.00 36.05 26 ASN A C 1
ATOM 3061 O O . ASN C 1 28 ? 56.792 -23.007 47.842 1.00 35.47 26 ASN A O 1
ATOM 3066 N N . SER C 1 29 ? 55.727 -21.118 47.266 1.00 30.73 27 SER A N 1
ATOM 3067 C CA . SER C 1 29 ? 56.487 -20.931 46.041 1.00 26.66 27 SER A CA 1
ATOM 3068 C C . SER C 1 29 ? 57.772 -20.150 46.292 1.00 24.92 27 SER A C 1
ATOM 3069 O O . SER C 1 29 ? 57.847 -19.301 47.184 1.00 27.71 27 SER A O 1
ATOM 3072 N N . LYS C 1 30 ? 58.791 -20.453 45.488 1.00 23.51 28 LYS A N 1
ATOM 3073 C CA . LYS C 1 30 ? 59.981 -19.622 45.371 1.00 23.72 28 LYS A CA 1
ATOM 3074 C C . LYS C 1 30 ? 59.905 -18.685 44.173 1.00 22.76 28 LYS A C 1
ATOM 3075 O O . LYS C 1 30 ? 60.898 -18.025 43.848 1.00 24.17 28 LYS A O 1
ATOM 3081 N N . LEU C 1 31 ? 58.749 -18.621 43.515 1.00 20.80 29 LEU A N 1
ATOM 3082 C CA . LEU C 1 31 ? 58.533 -17.819 42.323 1.00 20.66 29 LEU A CA 1
ATOM 3083 C C . LEU C 1 31 ? 57.567 -16.687 42.632 1.00 21.84 29 LEU A C 1
ATOM 3084 O O . LEU C 1 31 ? 56.610 -16.853 43.395 1.00 22.99 29 LEU A O 1
ATOM 3089 N N . GLU C 1 32 ? 57.803 -15.544 41.994 1.00 22.59 30 GLU A N 1
ATOM 3090 C CA . GLU C 1 32 ? 56.865 -14.426 42.009 1.00 24.42 30 GLU A CA 1
ATOM 3091 C C . GLU C 1 32 ? 56.610 -14.038 40.560 1.00 22.72 30 GLU A C 1
ATOM 3092 O O . GLU C 1 32 ? 57.529 -13.605 39.860 1.00 23.73 30 GLU A O 1
ATOM 3098 N N . ILE C 1 33 ? 55.377 -14.207 40.095 1.00 21.05 31 ILE A N 1
ATOM 3099 C CA . ILE C 1 33 ? 55.043 -13.798 38.737 1.00 20.75 31 ILE A CA 1
ATOM 3100 C C . ILE C 1 33 ? 54.833 -12.288 38.749 1.00 21.77 31 ILE A C 1
ATOM 3101 O O . ILE C 1 33 ? 53.912 -11.780 39.394 1.00 22.82 31 ILE A O 1
ATOM 3106 N N . VAL C 1 34 ? 55.699 -11.564 38.048 1.00 21.27 32 VAL A N 1
ATOM 3107 C CA . VAL C 1 34 ? 55.679 -10.107 38.083 1.00 23.01 32 VAL A CA 1
ATOM 3108 C C . VAL C 1 34 ? 55.342 -9.466 36.746 1.00 22.65 32 VAL A C 1
ATOM 3109 O O . VAL C 1 34 ? 55.031 -8.263 36.723 1.00 25.19 32 VAL A O 1
ATOM 3113 N N . GLY C 1 35 ? 55.389 -10.206 35.643 1.00 21.14 33 GLY A N 1
ATOM 3114 C CA . GLY C 1 35 ? 55.159 -9.610 34.337 1.00 20.63 33 GLY A CA 1
ATOM 3115 C C . GLY C 1 35 ? 54.547 -10.575 33.347 1.00 19.69 33 GLY A C 1
ATOM 3116 O O . GLY C 1 35 ? 54.754 -11.790 33.420 1.00 19.13 33 GLY A O 1
ATOM 3117 N N . ILE C 1 36 ? 53.802 -10.014 32.394 1.00 19.23 34 ILE A N 1
ATOM 3118 C CA . ILE C 1 36 ? 53.219 -10.744 31.275 1.00 19.20 34 ILE A CA 1
ATOM 3119 C C . ILE C 1 36 ? 53.464 -9.945 30.005 1.00 20.29 34 ILE A C 1
ATOM 3120 O O . ILE C 1 36 ? 53.226 -8.732 29.977 1.00 21.43 34 ILE A O 1
ATOM 3125 N N . ASN C 1 37 ? 53.910 -10.623 28.953 1.00 20.77 35 ASN A N 1
ATOM 3126 C CA . ASN C 1 37 ? 53.904 -10.073 27.605 1.00 20.25 35 ASN A CA 1
ATOM 3127 C C . ASN C 1 37 ? 52.962 -10.907 26.755 1.00 20.49 35 ASN A C 1
ATOM 3128 O O . ASN C 1 37 ? 53.011 -12.140 26.792 1.00 21.21 35 ASN A O 1
ATOM 3133 N N . ASP C 1 38 ? 52.108 -10.234 25.991 1.00 19.27 36 ASP A N 1
ATOM 3134 C CA . ASP C 1 38 ? 51.152 -10.926 25.146 1.00 18.65 36 ASP A CA 1
ATOM 3135 C C . ASP C 1 38 ? 50.704 -9.974 24.055 1.00 19.02 36 ASP A C 1
ATOM 3136 O O . ASP C 1 38 ? 50.865 -8.759 24.165 1.00 20.63 36 ASP A O 1
ATOM 3141 N N . THR C 1 39 ? 50.145 -10.549 22.994 1.00 19.03 37 THR A N 1
ATOM 3142 C CA . THR C 1 39 ? 49.631 -9.740 21.899 1.00 22.77 37 THR A CA 1
ATOM 3143 C C . THR C 1 39 ? 48.558 -8.762 22.370 1.00 24.47 37 THR A C 1
ATOM 3144 O O . THR C 1 39 ? 48.469 -7.647 21.846 1.00 27.89 37 THR A O 1
ATOM 3148 N N . SER C 1 40 ? 47.765 -9.134 23.372 1.00 21.91 38 SER A N 1
ATOM 3149 C CA . SER C 1 40 ? 46.634 -8.321 23.785 1.00 23.66 38 SER A CA 1
ATOM 3150 C C . SER C 1 40 ? 46.948 -7.503 25.035 1.00 23.04 38 SER A C 1
ATOM 3151 O O . SER C 1 40 ? 48.039 -7.571 25.608 1.00 24.82 38 SER A O 1
ATOM 3154 N N . ASP C 1 41 ? 45.951 -6.746 25.475 1.00 19.59 39 ASP A N 1
ATOM 3155 C CA . ASP C 1 41 ? 46.102 -5.723 26.502 1.00 18.86 39 ASP A CA 1
ATOM 3156 C C . ASP C 1 41 ? 45.708 -6.273 27.868 1.00 17.28 39 ASP A C 1
ATOM 3157 O O . ASP C 1 41 ? 45.203 -7.399 27.980 1.00 16.40 39 ASP A O 1
ATOM 3162 N N . PRO C 1 42 ? 45.959 -5.515 28.948 1.00 18.04 40 PRO A N 1
ATOM 3163 C CA . PRO C 1 42 ? 45.646 -6.051 30.286 1.00 18.45 40 PRO A CA 1
ATOM 3164 C C . PRO C 1 42 ? 44.184 -6.400 30.493 1.00 17.68 40 PRO A C 1
ATOM 3165 O O . PRO C 1 42 ? 43.886 -7.405 31.150 1.00 17.43 40 PRO A O 1
ATOM 3169 N N A ARG C 1 43 ? 43.251 -5.612 29.961 0.47 18.68 41 ARG A N 1
ATOM 3170 N N B ARG C 1 43 ? 43.269 -5.572 29.981 0.53 19.07 41 ARG A N 1
ATOM 3171 C CA A ARG C 1 43 ? 41.850 -5.932 30.211 0.47 19.56 41 ARG A CA 1
ATOM 3172 C CA B ARG C 1 43 ? 41.842 -5.853 30.103 0.53 20.31 41 ARG A CA 1
ATOM 3173 C C A ARG C 1 43 ? 41.429 -7.225 29.521 0.47 18.50 41 ARG A C 1
ATOM 3174 C C B ARG C 1 43 ? 41.521 -7.239 29.563 0.53 18.05 41 ARG A C 1
ATOM 3175 O O A ARG C 1 43 ? 40.582 -7.955 30.049 0.47 18.95 41 ARG A O 1
ATOM 3176 O O B ARG C 1 43 ? 40.857 -8.044 30.226 0.53 16.82 41 ARG A O 1
ATOM 3191 N N . THR C 1 44 ? 42.017 -7.539 28.365 1.00 16.76 42 THR A N 1
ATOM 3192 C CA . THR C 1 44 ? 41.761 -8.838 27.751 1.00 17.14 42 THR A CA 1
ATOM 3193 C C . THR C 1 44 ? 42.431 -9.955 28.543 1.00 15.34 42 THR A C 1
ATOM 3194 O O . THR C 1 44 ? 41.825 -11.012 28.781 1.00 15.54 42 THR A O 1
ATOM 3198 N N . ASN C 1 45 ? 43.680 -9.740 28.969 1.00 14.86 43 ASN A N 1
ATOM 3199 C CA . ASN C 1 45 ? 44.384 -10.755 29.757 1.00 15.56 43 ASN A CA 1
ATOM 3200 C C . ASN C 1 45 ? 43.612 -11.089 31.032 1.00 13.89 43 ASN A C 1
ATOM 3201 O O . ASN C 1 45 ? 43.457 -12.261 31.394 1.00 12.97 43 ASN A O 1
ATOM 3206 N N . ALA C 1 46 ? 43.150 -10.061 31.752 1.00 13.84 44 ALA A N 1
ATOM 3207 C CA . ALA C 1 46 ? 42.453 -10.312 33.011 1.00 14.31 44 ALA A CA 1
ATOM 3208 C C . ALA C 1 46 ? 41.128 -11.011 32.770 1.00 13.45 44 ALA A C 1
ATOM 3209 O O . ALA C 1 46 ? 40.735 -11.896 33.537 1.00 14.22 44 ALA A O 1
ATOM 3211 N N . HIS C 1 47 ? 40.413 -10.604 31.723 1.00 12.50 45 HIS A N 1
ATOM 3212 C CA . HIS C 1 47 ? 39.135 -11.225 31.412 1.00 12.34 45 HIS A CA 1
ATOM 3213 C C . HIS C 1 47 ? 39.307 -12.711 31.142 1.00 11.70 45 HIS A C 1
ATOM 3214 O O . HIS C 1 47 ? 38.565 -13.544 31.680 1.00 12.90 45 HIS A O 1
ATOM 3221 N N . LEU C 1 48 ? 40.306 -13.062 30.333 1.00 11.31 46 LEU A N 1
ATOM 3222 C CA . LEU C 1 48 ? 40.489 -14.464 29.972 1.00 11.67 46 LEU A CA 1
ATOM 3223 C C . LEU C 1 48 ? 41.098 -15.275 31.105 1.00 12.32 46 LEU A C 1
ATOM 3224 O O . LEU C 1 48 ? 40.835 -16.477 31.196 1.00 14.94 46 LEU A O 1
ATOM 3229 N N . LEU C 1 49 ? 41.899 -14.651 31.977 1.00 11.49 47 LEU A N 1
ATOM 3230 C CA . LEU C 1 49 ? 42.369 -15.347 33.172 1.00 12.46 47 LEU A CA 1
ATOM 3231 C C . LEU C 1 49 ? 41.204 -15.691 34.097 1.00 12.72 47 LEU A C 1
ATOM 3232 O O . LEU C 1 49 ? 41.153 -16.790 34.662 1.00 13.48 47 LEU A O 1
ATOM 3237 N N . LYS C 1 50 ? 40.238 -14.778 34.237 1.00 12.61 48 LYS A N 1
ATOM 3238 C CA . LYS C 1 50 ? 39.116 -15.018 35.144 1.00 13.09 48 LYS A CA 1
ATOM 3239 C C . LYS C 1 50 ? 38.089 -15.973 34.543 1.00 13.08 48 LYS A C 1
ATOM 3240 O O . LYS C 1 50 ? 37.617 -16.891 35.222 1.00 14.08 48 LYS A O 1
ATOM 3246 N N . TYR C 1 51 ? 37.718 -15.761 33.280 1.00 12.76 49 TYR A N 1
ATOM 3247 C CA . TYR C 1 51 ? 36.637 -16.500 32.620 1.00 12.52 49 TYR A CA 1
ATOM 3248 C C . TYR C 1 51 ? 37.242 -17.491 31.639 1.00 13.07 49 TYR A C 1
ATOM 3249 O O . TYR C 1 51 ? 37.776 -17.096 30.600 1.00 17.19 49 TYR A O 1
ATOM 3258 N N . ASP C 1 52 ? 37.124 -18.778 31.947 1.00 12.64 50 ASP A N 1
ATOM 3259 C CA . ASP C 1 52 ? 37.796 -19.823 31.187 1.00 12.31 50 ASP A CA 1
ATOM 3260 C C . ASP C 1 52 ? 36.767 -20.893 30.847 1.00 11.11 50 ASP A C 1
ATOM 3261 O O . ASP C 1 52 ? 36.127 -21.446 31.750 1.00 11.79 50 ASP A O 1
ATOM 3266 N N . SER C 1 53 ? 36.597 -21.168 29.550 1.00 10.91 51 SER A N 1
ATOM 3267 C CA . SER C 1 53 ? 35.594 -22.141 29.120 1.00 11.38 51 SER A CA 1
ATOM 3268 C C . SER C 1 53 ? 35.884 -23.536 29.654 1.00 10.77 51 SER A C 1
ATOM 3269 O O . SER C 1 53 ? 34.963 -24.340 29.811 1.00 12.27 51 SER A O 1
ATOM 3272 N N . MET C 1 54 ? 37.150 -23.845 29.935 1.00 10.12 52 MET A N 1
ATOM 3273 C CA . MET C 1 54 ? 37.547 -25.162 30.418 1.00 10.33 52 MET A CA 1
ATOM 3274 C C . MET C 1 54 ? 37.639 -25.226 31.939 1.00 11.97 52 MET A C 1
ATOM 3275 O O . MET C 1 54 ? 37.142 -26.176 32.552 1.00 13.07 52 MET A O 1
ATOM 3280 N N . LEU C 1 55 ? 38.269 -24.231 32.565 1.00 12.15 53 LEU A N 1
ATOM 3281 C CA . LEU C 1 55 ? 38.501 -24.229 34.006 1.00 12.19 53 LEU A CA 1
ATOM 3282 C C . LEU C 1 55 ? 37.374 -23.609 34.822 1.00 13.16 53 LEU A C 1
ATOM 3283 O O . LEU C 1 55 ? 37.343 -23.797 36.046 1.00 14.84 53 LEU A O 1
ATOM 3288 N N . GLY C 1 56 ? 36.459 -22.873 34.199 1.00 12.58 54 GLY A N 1
ATOM 3289 C CA . GLY C 1 56 ? 35.467 -22.142 34.956 1.00 13.29 54 GLY A CA 1
ATOM 3290 C C . GLY C 1 56 ? 36.020 -20.832 35.476 1.00 12.69 54 GLY A C 1
ATOM 3291 O O . GLY C 1 56 ? 37.171 -20.462 35.244 1.00 13.89 54 GLY A O 1
ATOM 3292 N N . ILE C 1 57 ? 35.167 -20.113 36.202 1.00 13.87 55 ILE A N 1
ATOM 3293 C CA . ILE C 1 57 ? 35.543 -18.808 36.737 1.00 13.33 55 ILE A CA 1
ATOM 3294 C C . ILE C 1 57 ? 36.558 -19.002 37.855 1.00 14.13 55 ILE A C 1
ATOM 3295 O O . ILE C 1 57 ? 36.368 -19.841 38.745 1.00 17.17 55 ILE A O 1
ATOM 3300 N N . PHE C 1 58 ? 37.646 -18.229 37.821 1.00 14.52 56 PHE A N 1
ATOM 3301 C CA . PHE C 1 58 ? 38.675 -18.387 38.842 1.00 18.72 56 PHE A CA 1
ATOM 3302 C C . PHE C 1 58 ? 38.104 -18.037 40.209 1.00 24.35 56 PHE A C 1
ATOM 3303 O O . PHE C 1 58 ? 37.514 -16.970 40.393 1.00 25.72 56 PHE A O 1
ATOM 3311 N N . GLN C 1 59 ? 38.279 -18.946 41.170 1.00 28.59 57 GLN A N 1
ATOM 3312 C CA . GLN C 1 59 ? 37.592 -18.873 42.455 1.00 34.07 57 GLN A CA 1
ATOM 3313 C C . GLN C 1 59 ? 38.423 -18.261 43.571 1.00 38.76 57 GLN A C 1
ATOM 3314 O O . GLN C 1 59 ? 37.859 -17.625 44.466 1.00 40.43 57 GLN A O 1
ATOM 3320 N N . ASP C 1 60 ? 39.742 -18.436 43.546 1.00 42.16 58 ASP A N 1
ATOM 3321 C CA . ASP C 1 60 ? 40.532 -18.209 44.752 1.00 46.20 58 ASP A CA 1
ATOM 3322 C C . ASP C 1 60 ? 40.752 -16.732 45.063 1.00 45.17 58 ASP A C 1
ATOM 3323 O O . ASP C 1 60 ? 40.830 -16.363 46.240 1.00 45.44 58 ASP A O 1
ATOM 3328 N N . ALA C 1 61 ? 40.849 -15.877 44.049 1.00 43.30 59 ALA A N 1
ATOM 3329 C CA . ALA C 1 61 ? 41.154 -14.475 44.290 1.00 42.72 59 ALA A CA 1
ATOM 3330 C C . ALA C 1 61 ? 40.436 -13.609 43.267 1.00 40.22 59 ALA A C 1
ATOM 3331 O O . ALA C 1 61 ? 39.987 -14.088 42.222 1.00 39.85 59 ALA A O 1
ATOM 3333 N N . GLU C 1 62 ? 40.330 -12.323 43.591 1.00 39.42 60 GLU A N 1
ATOM 3334 C CA . GLU C 1 62 ? 39.752 -11.354 42.673 1.00 39.28 60 GLU A CA 1
ATOM 3335 C C . GLU C 1 62 ? 40.739 -11.059 41.552 1.00 32.56 60 GLU A C 1
ATOM 3336 O O . GLU C 1 62 ? 41.947 -10.955 41.778 1.00 31.71 60 GLU A O 1
ATOM 3342 N N . ILE C 1 63 ? 40.224 -10.933 40.333 1.00 27.33 61 ILE A N 1
ATOM 3343 C CA . ILE C 1 63 ? 41.041 -10.619 39.168 1.00 24.91 61 ILE A CA 1
ATOM 3344 C C . ILE C 1 63 ? 40.499 -9.351 38.530 1.00 25.90 61 ILE A C 1
ATOM 3345 O O . ILE C 1 63 ? 39.343 -9.318 38.086 1.00 28.31 61 ILE A O 1
ATOM 3350 N N . THR C 1 64 ? 41.332 -8.315 38.474 1.00 25.63 62 THR A N 1
ATOM 3351 C CA . THR C 1 64 ? 40.979 -7.037 37.870 1.00 26.72 62 THR A CA 1
ATOM 3352 C C . THR C 1 64 ? 42.124 -6.586 36.973 1.00 23.66 62 THR A C 1
ATOM 3353 O O . THR C 1 64 ? 43.173 -7.231 36.899 1.00 21.55 62 THR A O 1
ATOM 3357 N N . ALA C 1 65 ? 41.922 -5.459 36.293 1.00 23.92 63 ALA A N 1
ATOM 3358 C CA . ALA C 1 65 ? 42.944 -4.901 35.422 1.00 23.84 63 ALA A CA 1
ATOM 3359 C C . ALA C 1 65 ? 42.748 -3.399 35.305 1.00 24.35 63 ALA A C 1
ATOM 3360 O O . ALA C 1 65 ? 41.640 -2.883 35.479 1.00 26.22 63 ALA A O 1
ATOM 3362 N N . ASP C 1 66 ? 43.836 -2.702 35.000 1.00 24.01 64 ASP A N 1
ATOM 3363 C CA . ASP C 1 66 ? 43.756 -1.319 34.546 1.00 25.73 64 ASP A CA 1
ATOM 3364 C C . ASP C 1 66 ? 44.548 -1.234 33.243 1.00 25.25 64 ASP A C 1
ATOM 3365 O O . ASP C 1 66 ? 44.799 -2.240 32.569 1.00 25.65 64 ASP A O 1
ATOM 3370 N N . ASP C 1 67 ? 44.966 -0.021 32.875 1.00 28.51 65 ASP A N 1
ATOM 3371 C CA . ASP C 1 67 ? 45.691 0.152 31.620 1.00 30.67 65 ASP A CA 1
ATOM 3372 C C . ASP C 1 67 ? 47.076 -0.485 31.638 1.00 31.47 65 ASP A C 1
ATOM 3373 O O . ASP C 1 67 ? 47.599 -0.819 30.571 1.00 32.01 65 ASP A O 1
ATOM 3378 N N . ASP C 1 68 ? 47.681 -0.660 32.814 1.00 30.36 66 ASP A N 1
ATOM 3379 C CA . ASP C 1 68 ? 49.080 -1.059 32.910 1.00 30.83 66 ASP A CA 1
ATOM 3380 C C . ASP C 1 68 ? 49.294 -2.461 33.444 1.00 30.26 66 ASP A C 1
ATOM 3381 O O . ASP C 1 68 ? 50.315 -3.073 33.125 1.00 31.56 66 ASP A O 1
ATOM 3386 N N . CYS C 1 69 ? 48.387 -2.972 34.271 1.00 27.92 67 CYS A N 1
ATOM 3387 C CA . CYS C 1 69 ? 48.631 -4.220 34.977 1.00 26.67 67 CYS A CA 1
ATOM 3388 C C . CYS C 1 69 ? 47.350 -5.032 35.079 1.00 23.76 67 CYS A C 1
ATOM 3389 O O . CYS C 1 69 ? 46.241 -4.522 34.911 1.00 22.70 67 CYS A O 1
ATOM 3392 N N . ILE C 1 70 ? 47.520 -6.313 35.364 1.00 21.50 68 ILE A N 1
ATOM 3393 C CA . ILE C 1 70 ? 46.430 -7.104 35.908 1.00 20.73 68 ILE A CA 1
ATOM 3394 C C . ILE C 1 70 ? 46.723 -7.343 37.379 1.00 21.92 68 ILE A C 1
ATOM 3395 O O . ILE C 1 70 ? 47.866 -7.244 37.839 1.00 22.92 68 ILE A O 1
ATOM 3400 N N . TYR C 1 71 ? 45.670 -7.651 38.128 1.00 21.85 69 TYR A N 1
ATOM 3401 C CA . TYR C 1 71 ? 45.772 -7.834 39.567 1.00 23.26 69 TYR A CA 1
ATOM 3402 C C . TYR C 1 71 ? 45.070 -9.122 39.957 1.00 24.84 69 TYR A C 1
ATOM 3403 O O . TYR C 1 71 ? 43.921 -9.349 39.569 1.00 24.45 69 TYR A O 1
ATOM 3412 N N . ALA C 1 72 ? 45.769 -9.967 40.704 1.00 26.13 70 ALA A N 1
ATOM 3413 C CA . ALA C 1 72 ? 45.215 -11.222 41.203 1.00 30.00 70 ALA A CA 1
ATOM 3414 C C . ALA C 1 72 ? 45.339 -11.180 42.719 1.00 35.74 70 ALA A C 1
ATOM 3415 O O . ALA C 1 72 ? 46.440 -11.322 43.260 1.00 37.42 70 ALA A O 1
ATOM 3417 N N . GLY C 1 73 ? 44.212 -10.967 43.395 1.00 38.69 71 GLY A N 1
ATOM 3418 C CA . GLY C 1 73 ? 44.191 -10.873 44.841 1.00 42.21 71 GLY A CA 1
ATOM 3419 C C . GLY C 1 73 ? 45.156 -9.842 45.386 1.00 45.07 71 GLY A C 1
ATOM 3420 O O . GLY C 1 73 ? 45.910 -10.127 46.321 1.00 47.06 71 GLY A O 1
ATOM 3421 N N . GLY C 1 74 ? 45.150 -8.641 44.803 1.00 44.99 72 GLY A N 1
ATOM 3422 C CA . GLY C 1 74 ? 46.039 -7.578 45.222 1.00 44.46 72 GLY A CA 1
ATOM 3423 C C . GLY C 1 74 ? 47.444 -7.647 44.663 1.00 43.59 72 GLY A C 1
ATOM 3424 O O . GLY C 1 74 ? 48.165 -6.644 44.719 1.00 45.30 72 GLY A O 1
ATOM 3425 N N . HIS C 1 75 ? 47.862 -8.791 44.130 1.00 40.45 73 HIS A N 1
ATOM 3426 C CA . HIS C 1 75 ? 49.186 -8.928 43.536 1.00 38.37 73 HIS A CA 1
ATOM 3427 C C . HIS C 1 75 ? 49.170 -8.315 42.139 1.00 35.63 73 HIS A C 1
ATOM 3428 O O . HIS C 1 75 ? 48.395 -8.744 41.281 1.00 35.28 73 HIS A O 1
ATOM 3435 N N . ALA C 1 76 ? 50.015 -7.311 41.912 1.00 34.29 74 ALA A N 1
ATOM 3436 C CA . ALA C 1 76 ? 50.052 -6.601 40.640 1.00 33.39 74 ALA A CA 1
ATOM 3437 C C . ALA C 1 76 ? 51.017 -7.297 39.691 1.00 32.46 74 ALA A C 1
ATOM 3438 O O . ALA C 1 76 ? 52.144 -7.629 40.074 1.00 35.18 74 ALA A O 1
ATOM 3440 N N . VAL C 1 77 ? 50.573 -7.516 38.457 1.00 29.22 75 VAL A N 1
ATOM 3441 C CA . VAL C 1 77 ? 51.381 -8.138 37.414 1.00 26.83 75 VAL A CA 1
ATOM 3442 C C . VAL C 1 77 ? 51.483 -7.140 36.267 1.00 25.16 75 VAL A C 1
ATOM 3443 O O . VAL C 1 77 ? 50.473 -6.801 35.639 1.00 24.86 75 VAL A O 1
ATOM 3447 N N . LYS C 1 78 ? 52.693 -6.652 36.009 1.00 24.03 76 LYS A N 1
ATOM 3448 C CA . LYS C 1 78 ? 52.908 -5.684 34.945 1.00 25.04 76 LYS A CA 1
ATOM 3449 C C . LYS C 1 78 ? 52.692 -6.334 33.585 1.00 24.18 76 LYS A C 1
ATOM 3450 O O . LYS C 1 78 ? 53.015 -7.505 33.374 1.00 24.04 76 LYS A O 1
ATOM 3456 N N . CYS C 1 79 ? 52.149 -5.559 32.649 1.00 24.29 77 CYS A N 1
ATOM 3457 C CA . CYS C 1 79 ? 51.809 -6.069 31.330 1.00 24.71 77 CYS A CA 1
ATOM 3458 C C . CYS C 1 79 ? 52.472 -5.233 30.245 1.00 25.53 77 CYS A C 1
ATOM 3459 O O . CYS C 1 79 ? 52.600 -4.010 30.374 1.00 28.20 77 CYS A O 1
ATOM 3462 N N . VAL C 1 80 ? 52.872 -5.910 29.168 1.00 24.40 78 VAL A N 1
ATOM 3463 C CA . VAL C 1 80 ? 53.446 -5.284 27.984 1.00 24.48 78 VAL A CA 1
ATOM 3464 C C . VAL C 1 80 ? 52.946 -6.076 26.781 1.00 22.94 78 VAL A C 1
ATOM 3465 O O . VAL C 1 80 ? 52.476 -7.213 26.913 1.00 21.82 78 VAL A O 1
ATOM 3469 N N . SER C 1 81 ? 53.022 -5.464 25.597 1.00 24.32 79 SER A N 1
ATOM 3470 C CA A SER C 1 81 ? 52.554 -6.094 24.360 0.47 25.01 79 SER A CA 1
ATOM 3471 C CA B SER C 1 81 ? 52.546 -6.085 24.355 0.53 24.77 79 SER A CA 1
ATOM 3472 C C . SER C 1 81 ? 53.566 -5.804 23.253 1.00 26.06 79 SER A C 1
ATOM 3473 O O . SER C 1 81 ? 53.451 -4.804 22.537 1.00 29.52 79 SER A O 1
ATOM 3478 N N . ASP C 1 82 ? 54.549 -6.693 23.113 1.00 26.96 80 ASP A N 1
ATOM 3479 C CA . ASP C 1 82 ? 55.545 -6.588 22.052 1.00 28.39 80 ASP A CA 1
ATOM 3480 C C . ASP C 1 82 ? 55.873 -7.982 21.545 1.00 26.88 80 ASP A C 1
ATOM 3481 O O . ASP C 1 82 ? 56.392 -8.812 22.298 1.00 26.20 80 ASP A O 1
ATOM 3486 N N . ARG C 1 83 ? 55.595 -8.232 20.266 1.00 27.99 81 ARG A N 1
ATOM 3487 C CA . ARG C 1 83 ? 55.843 -9.546 19.688 1.00 28.94 81 ARG A CA 1
ATOM 3488 C C . ARG C 1 83 ? 57.314 -9.801 19.375 1.00 28.00 81 ARG A C 1
ATOM 3489 O O . ARG C 1 83 ? 57.656 -10.921 18.980 1.00 26.92 81 ARG A O 1
ATOM 3497 N N . ASN C 1 84 ? 58.189 -8.804 19.551 1.00 29.05 82 ASN A N 1
ATOM 3498 C CA . ASN C 1 84 ? 59.622 -9.000 19.384 1.00 29.15 82 ASN A CA 1
ATOM 3499 C C . ASN C 1 84 ? 60.267 -9.054 20.760 1.00 28.44 82 ASN A C 1
ATOM 3500 O O . ASN C 1 84 ? 60.409 -8.004 21.406 1.00 28.00 82 ASN A O 1
ATOM 3505 N N . PRO C 1 85 ? 60.681 -10.229 21.244 1.00 27.80 83 PRO A N 1
ATOM 3506 C CA . PRO C 1 85 ? 61.190 -10.323 22.622 1.00 28.44 83 PRO A CA 1
ATOM 3507 C C . PRO C 1 85 ? 62.426 -9.498 22.886 1.00 28.97 83 PRO A C 1
ATOM 3508 O O . PRO C 1 85 ? 62.676 -9.156 24.048 1.00 27.84 83 PRO A O 1
ATOM 3512 N N . GLU C 1 86 ? 63.215 -9.180 21.858 1.00 30.39 84 GLU A N 1
ATOM 3513 C CA . GLU C 1 86 ? 64.404 -8.368 22.073 1.00 32.86 84 GLU A CA 1
ATOM 3514 C C . GLU C 1 86 ? 64.073 -7.004 22.665 1.00 32.30 84 GLU A C 1
ATOM 3515 O O . GLU C 1 86 ? 64.940 -6.394 23.301 1.00 32.00 84 GLU A O 1
ATOM 3521 N N . ASN C 1 87 ? 62.846 -6.519 22.483 1.00 32.05 85 ASN A N 1
ATOM 3522 C CA . ASN C 1 87 ? 62.438 -5.212 22.985 1.00 32.26 85 ASN A CA 1
ATOM 3523 C C . ASN C 1 87 ? 61.822 -5.269 24.376 1.00 30.02 85 ASN A C 1
ATOM 3524 O O . ASN C 1 87 ? 61.389 -4.231 24.885 1.00 31.68 85 ASN A O 1
ATOM 3529 N N . LEU C 1 88 ? 61.756 -6.442 24.999 1.00 26.48 86 LEU A N 1
ATOM 3530 C CA . LEU C 1 88 ? 60.962 -6.537 26.212 1.00 25.37 86 LEU A CA 1
ATOM 3531 C C . LEU C 1 88 ? 61.699 -5.946 27.417 1.00 26.04 86 LEU A C 1
ATOM 3532 O O . LEU C 1 88 ? 62.934 -5.901 27.443 1.00 26.19 86 LEU A O 1
ATOM 3537 N N . PRO C 1 89 ? 60.954 -5.469 28.428 1.00 25.71 87 PRO A N 1
ATOM 3538 C CA . PRO C 1 89 ? 61.583 -4.720 29.524 1.00 25.48 87 PRO A CA 1
ATOM 3539 C C . PRO C 1 89 ? 62.106 -5.614 30.638 1.00 26.71 87 PRO A C 1
ATOM 3540 O O . PRO C 1 89 ? 61.906 -5.325 31.822 1.00 28.02 87 PRO A O 1
ATOM 3544 N N . TRP C 1 90 ? 62.791 -6.697 30.278 1.00 26.45 88 TRP A N 1
ATOM 3545 C CA . TRP C 1 90 ? 63.173 -7.678 31.288 1.00 26.12 88 TRP A CA 1
ATOM 3546 C C . TRP C 1 90 ? 64.227 -7.135 32.250 1.00 27.31 88 TRP A C 1
ATOM 3547 O O . TRP C 1 90 ? 64.191 -7.442 33.448 1.00 27.20 88 TRP A O 1
ATOM 3558 N N . SER C 1 91 ? 65.178 -6.336 31.755 1.00 28.89 89 SER A N 1
ATOM 3559 C CA . SER C 1 91 ? 66.129 -5.688 32.653 1.00 29.93 89 SER A CA 1
ATOM 3560 C C . SER C 1 91 ? 65.410 -4.756 33.621 1.00 30.04 89 SER A C 1
ATOM 3561 O O . SER C 1 91 ? 65.603 -4.839 34.840 1.00 30.63 89 SER A O 1
ATOM 3564 N N . ALA C 1 92 ? 64.555 -3.876 33.091 1.00 30.77 90 ALA A N 1
ATOM 3565 C CA . ALA C 1 92 ? 63.885 -2.878 33.922 1.00 31.09 90 ALA A CA 1
ATOM 3566 C C . ALA C 1 92 ? 62.999 -3.524 34.980 1.00 30.98 90 ALA A C 1
ATOM 3567 O O . ALA C 1 92 ? 62.887 -3.015 36.102 1.00 31.85 90 ALA A O 1
ATOM 3569 N N . TRP C 1 93 ? 62.351 -4.638 34.642 1.00 28.92 91 TRP A N 1
ATOM 3570 C CA . TRP C 1 93 ? 61.469 -5.334 35.570 1.00 27.24 91 TRP A CA 1
ATOM 3571 C C . TRP C 1 93 ? 62.206 -6.329 36.458 1.00 26.85 91 TRP A C 1
ATOM 3572 O O . TRP C 1 93 ? 61.575 -6.967 37.308 1.00 27.21 91 TRP A O 1
ATOM 3583 N N . GLY C 1 94 ? 63.513 -6.490 36.273 1.00 25.61 92 GLY A N 1
ATOM 3584 C CA . GLY C 1 94 ? 64.272 -7.446 37.067 1.00 26.14 92 GLY A CA 1
ATOM 3585 C C . GLY C 1 94 ? 63.823 -8.880 36.884 1.00 26.19 92 GLY A C 1
ATOM 3586 O O . GLY C 1 94 ? 63.745 -9.632 37.864 1.00 27.24 92 GLY A O 1
ATOM 3587 N N . ILE C 1 95 ? 63.530 -9.281 35.649 1.00 25.59 93 ILE A N 1
ATOM 3588 C CA . ILE C 1 95 ? 63.050 -10.634 35.377 1.00 23.68 93 ILE A CA 1
ATOM 3589 C C . ILE C 1 95 ? 64.207 -11.620 35.467 1.00 22.92 93 ILE A C 1
ATOM 3590 O O . ILE C 1 95 ? 65.236 -11.452 34.802 1.00 23.74 93 ILE A O 1
ATOM 3595 N N . ASP C 1 96 ? 64.025 -12.671 36.265 1.00 20.68 94 ASP A N 1
ATOM 3596 C CA . ASP C 1 96 ? 64.984 -13.762 36.356 1.00 21.26 94 ASP A CA 1
ATOM 3597 C C . ASP C 1 96 ? 64.674 -14.878 35.366 1.00 20.78 94 ASP A C 1
ATOM 3598 O O . ASP C 1 96 ? 65.566 -15.352 34.655 1.00 21.47 94 ASP A O 1
ATOM 3603 N N . LEU C 1 97 ? 63.413 -15.299 35.306 1.00 18.28 95 LEU A N 1
ATOM 3604 C CA . LEU C 1 97 ? 62.998 -16.458 34.529 1.00 17.12 95 LEU A CA 1
ATOM 3605 C C . LEU C 1 97 ? 61.821 -16.079 33.644 1.00 17.54 95 LEU A C 1
ATOM 3606 O O . LEU C 1 97 ? 60.832 -15.516 34.126 1.00 18.66 95 LEU A O 1
ATOM 3611 N N . VAL C 1 98 ? 61.922 -16.396 32.355 1.00 17.04 96 VAL A N 1
ATOM 3612 C CA . VAL C 1 98 ? 60.816 -16.235 31.417 1.00 16.45 96 VAL A CA 1
ATOM 3613 C C . VAL C 1 98 ? 60.196 -17.600 31.153 1.00 15.21 96 VAL A C 1
ATOM 3614 O O . VAL C 1 98 ? 60.907 -18.573 30.866 1.00 16.37 96 VAL A O 1
ATOM 3618 N N . ILE C 1 99 ? 58.875 -17.680 31.277 1.00 14.88 97 ILE A N 1
ATOM 3619 C CA . ILE C 1 99 ? 58.104 -18.840 30.841 1.00 14.37 97 ILE A CA 1
ATOM 3620 C C . ILE C 1 99 ? 57.724 -18.563 29.389 1.00 14.76 97 ILE A C 1
ATOM 3621 O O . ILE C 1 99 ? 56.905 -17.681 29.107 1.00 15.30 97 ILE A O 1
ATOM 3626 N N . GLU C 1 100 ? 58.330 -19.300 28.461 1.00 14.82 98 GLU A N 1
ATOM 3627 C CA . GLU C 1 100 ? 58.176 -19.035 27.028 1.00 15.40 98 GLU A CA 1
ATOM 3628 C C . GLU C 1 100 ? 57.041 -19.909 26.515 1.00 14.94 98 GLU A C 1
ATOM 3629 O O . GLU C 1 100 ? 57.235 -21.089 26.208 1.00 15.07 98 GLU A O 1
ATOM 3635 N N . ALA C 1 101 ? 55.843 -19.316 26.432 1.00 14.74 99 ALA A N 1
ATOM 3636 C CA . ALA C 1 101 ? 54.606 -20.034 26.152 1.00 13.99 99 ALA A CA 1
ATOM 3637 C C . ALA C 1 101 ? 53.905 -19.505 24.905 1.00 13.59 99 ALA A C 1
ATOM 3638 O O . ALA C 1 101 ? 52.690 -19.667 24.766 1.00 14.10 99 ALA A O 1
ATOM 3640 N N . THR C 1 102 ? 54.642 -18.885 23.987 1.00 14.17 100 THR A N 1
ATOM 3641 C CA . THR C 1 102 ? 54.045 -18.377 22.755 1.00 15.74 100 THR A CA 1
ATOM 3642 C C . THR C 1 102 ? 53.935 -19.435 21.675 1.00 16.14 100 THR A C 1
ATOM 3643 O O . THR C 1 102 ? 53.153 -19.259 20.736 1.00 18.02 100 THR A O 1
ATOM 3647 N N . GLY C 1 103 ? 54.728 -20.502 21.769 1.00 16.66 101 GLY A N 1
ATOM 3648 C CA . GLY C 1 103 ? 54.833 -21.480 20.713 1.00 18.70 101 GLY A CA 1
ATOM 3649 C C . GLY C 1 103 ? 55.770 -21.126 19.578 1.00 19.39 101 GLY A C 1
ATOM 3650 O O . GLY C 1 103 ? 55.946 -21.946 18.671 1.00 21.41 101 GLY A O 1
ATOM 3651 N N . VAL C 1 104 ? 56.394 -19.950 19.589 1.00 19.45 102 VAL A N 1
ATOM 3652 C CA . VAL C 1 104 ? 57.169 -19.500 18.436 1.00 21.87 102 VAL A CA 1
ATOM 3653 C C . VAL C 1 104 ? 58.633 -19.217 18.741 1.00 23.30 102 VAL A C 1
ATOM 3654 O O . VAL C 1 104 ? 59.397 -18.942 17.804 1.00 26.03 102 VAL A O 1
ATOM 3658 N N . PHE C 1 105 ? 59.059 -19.255 20.003 1.00 22.82 103 PHE A N 1
ATOM 3659 C CA . PHE C 1 105 ? 60.471 -19.050 20.314 1.00 22.48 103 PHE A CA 1
ATOM 3660 C C . PHE C 1 105 ? 61.056 -20.305 20.948 1.00 22.08 103 PHE A C 1
ATOM 3661 O O . PHE C 1 105 ? 61.559 -20.277 22.078 1.00 22.40 103 PHE A O 1
ATOM 3669 N N . THR C 1 106 ? 61.010 -21.408 20.208 1.00 21.46 104 THR A N 1
ATOM 3670 C CA . THR C 1 106 ? 61.398 -22.711 20.725 1.00 22.05 104 THR A CA 1
ATOM 3671 C C . THR C 1 106 ? 62.802 -23.134 20.311 1.00 21.26 104 THR A C 1
ATOM 3672 O O . THR C 1 106 ? 63.261 -24.189 20.751 1.00 22.13 104 THR A O 1
ATOM 3676 N N . SER C 1 107 ? 63.484 -22.359 19.473 1.00 21.05 105 SER A N 1
ATOM 3677 C CA . SER C 1 107 ? 64.892 -22.597 19.190 1.00 21.38 105 SER A CA 1
ATOM 3678 C C . SER C 1 107 ? 65.749 -21.794 20.162 1.00 23.41 105 SER A C 1
ATOM 3679 O O . SER C 1 107 ? 65.279 -20.861 20.813 1.00 24.36 105 SER A O 1
ATOM 3682 N N . ARG C 1 108 ? 67.029 -22.162 20.260 1.00 25.24 106 ARG A N 1
ATOM 3683 C CA . ARG C 1 108 ? 67.898 -21.397 21.146 1.00 28.51 106 ARG A CA 1
ATOM 3684 C C . ARG C 1 108 ? 68.030 -19.958 20.669 1.00 31.25 106 ARG A C 1
ATOM 3685 O O . ARG C 1 108 ? 68.019 -19.028 21.481 1.00 32.91 106 ARG A O 1
ATOM 3693 N N . GLU C 1 109 ? 68.129 -19.756 19.354 1.00 32.31 107 GLU A N 1
ATOM 3694 C CA . GLU C 1 109 ? 68.203 -18.404 18.808 1.00 35.96 107 GLU A CA 1
ATOM 3695 C C . GLU C 1 109 ? 66.982 -17.582 19.206 1.00 32.09 107 GLU A C 1
ATOM 3696 O O . GLU C 1 109 ? 67.107 -16.430 19.641 1.00 32.65 107 GLU A O 1
ATOM 3702 N N . GLY C 1 110 ? 65.789 -18.163 19.068 1.00 26.99 108 GLY A N 1
ATOM 3703 C CA . GLY C 1 110 ? 64.582 -17.430 19.412 1.00 24.27 108 GLY A CA 1
ATOM 3704 C C . GLY C 1 110 ? 64.463 -17.177 20.903 1.00 22.39 108 GLY A C 1
ATOM 3705 O O . GLY C 1 110 ? 64.231 -16.044 21.338 1.00 22.87 108 GLY A O 1
ATOM 3706 N N . ALA C 1 111 ? 64.631 -18.226 21.710 1.00 20.49 109 ALA A N 1
ATOM 3707 C CA . ALA C 1 111 ? 64.502 -18.063 23.154 1.00 21.43 109 ALA A CA 1
ATOM 3708 C C . ALA C 1 111 ? 65.573 -17.136 23.718 1.00 23.00 109 ALA A C 1
ATOM 3709 O O . ALA C 1 111 ? 65.314 -16.415 24.689 1.00 23.42 109 ALA A O 1
ATOM 3711 N N . SER C 1 112 ? 66.765 -17.116 23.107 1.00 24.45 110 SER A N 1
ATOM 3712 C CA . SER C 1 112 ? 67.848 -16.267 23.590 1.00 26.38 110 SER A CA 1
ATOM 3713 C C . SER C 1 112 ? 67.538 -14.787 23.453 1.00 25.98 110 SER A C 1
ATOM 3714 O O . SER C 1 112 ? 68.217 -13.970 24.086 1.00 26.48 110 SER A O 1
ATOM 3717 N N . LYS C 1 113 ? 66.547 -14.418 22.633 1.00 25.71 111 LYS A N 1
ATOM 3718 C CA . LYS C 1 113 ? 66.152 -13.017 22.562 1.00 25.68 111 LYS A CA 1
ATOM 3719 C C . LYS C 1 113 ? 65.726 -12.501 23.928 1.00 24.63 111 LYS A C 1
ATOM 3720 O O . LYS C 1 113 ? 65.924 -11.322 24.238 1.00 25.44 111 LYS A O 1
ATOM 3726 N N . HIS C 1 114 ? 65.164 -13.376 24.766 1.00 22.89 112 HIS A N 1
ATOM 3727 C CA . HIS C 1 114 ? 64.796 -12.979 26.120 1.00 21.53 112 HIS A CA 1
ATOM 3728 C C . HIS C 1 114 ? 66.027 -12.672 26.956 1.00 22.45 112 HIS A C 1
ATOM 3729 O O . HIS C 1 114 ? 65.987 -11.798 27.828 1.00 23.03 112 HIS A O 1
ATOM 3736 N N . LEU C 1 115 ? 67.115 -13.413 26.737 1.00 22.64 113 LEU A N 1
ATOM 3737 C CA . LEU C 1 115 ? 68.348 -13.141 27.463 1.00 23.85 113 LEU A CA 1
ATOM 3738 C C . LEU C 1 115 ? 68.933 -11.797 27.048 1.00 25.22 113 LEU A C 1
ATOM 3739 O O . LEU C 1 115 ? 69.388 -11.024 27.898 1.00 26.79 113 LEU A O 1
ATOM 3744 N N . SER C 1 116 ? 68.900 -11.493 25.747 1.00 25.99 114 SER A N 1
ATOM 3745 C CA . SER C 1 116 ? 69.353 -10.190 25.272 1.00 27.46 114 SER A CA 1
ATOM 3746 C C . SER C 1 116 ? 68.556 -9.057 25.907 1.00 26.75 114 SER A C 1
ATOM 3747 O O . SER C 1 116 ? 69.112 -7.994 26.211 1.00 28.35 114 SER A O 1
ATOM 3750 N N . ALA C 1 117 ? 67.253 -9.264 26.115 1.00 26.32 115 ALA A N 1
ATOM 3751 C CA . ALA C 1 117 ? 66.409 -8.252 26.739 1.00 25.92 115 ALA A CA 1
ATOM 3752 C C . ALA C 1 117 ? 66.637 -8.124 28.239 1.00 26.08 115 ALA A C 1
ATOM 3753 O O . ALA C 1 117 ? 66.130 -7.173 28.842 1.00 27.33 115 ALA A O 1
ATOM 3755 N N . GLY C 1 118 ? 67.350 -9.057 28.862 1.00 25.64 116 GLY A N 1
ATOM 3756 C CA . GLY C 1 118 ? 67.688 -8.903 30.263 1.00 25.48 116 GLY A CA 1
ATOM 3757 C C . GLY C 1 118 ? 67.336 -10.059 31.181 1.00 25.30 116 GLY A C 1
ATOM 3758 O O . GLY C 1 118 ? 67.754 -10.060 32.341 1.00 26.46 116 GLY A O 1
ATOM 3759 N N . ALA C 1 119 ? 66.575 -11.038 30.700 1.00 24.71 117 ALA A N 1
ATOM 3760 C CA . ALA C 1 119 ? 66.256 -12.186 31.535 1.00 23.39 117 ALA A CA 1
ATOM 3761 C C . ALA C 1 119 ? 67.485 -13.080 31.721 1.00 23.48 117 ALA A C 1
ATOM 3762 O O . ALA C 1 119 ? 68.413 -13.085 30.909 1.00 25.32 117 ALA A O 1
ATOM 3764 N N . LYS C 1 120 ? 67.476 -13.862 32.803 1.00 22.12 118 LYS A N 1
ATOM 3765 C CA . LYS C 1 120 ? 68.592 -14.760 33.091 1.00 22.50 118 LYS A CA 1
ATOM 3766 C C . LYS C 1 120 ? 68.388 -16.179 32.566 1.00 20.23 118 LYS A C 1
ATOM 3767 O O . LYS C 1 120 ? 69.368 -16.834 32.186 1.00 20.84 118 LYS A O 1
ATOM 3773 N N . LYS C 1 121 ? 67.151 -16.679 32.549 1.00 18.21 119 LYS A N 1
ATOM 3774 C CA . LYS C 1 121 ? 66.857 -18.020 32.060 1.00 17.50 119 LYS A CA 1
ATOM 3775 C C . LYS C 1 121 ? 65.513 -18.026 31.351 1.00 17.37 119 LYS A C 1
ATOM 3776 O O . LYS C 1 121 ? 64.655 -17.175 31.599 1.00 18.20 119 LYS A O 1
ATOM 3782 N N . VAL C 1 122 ? 65.332 -19.014 30.472 1.00 16.63 120 VAL A N 1
ATOM 3783 C CA . VAL C 1 122 ? 64.076 -19.215 29.755 1.00 15.72 120 VAL A CA 1
ATOM 3784 C C . VAL C 1 122 ? 63.667 -20.674 29.898 1.00 14.45 120 VAL A C 1
ATOM 3785 O O . VAL C 1 122 ? 64.485 -21.578 29.691 1.00 15.59 120 VAL A O 1
ATOM 3789 N N . LEU C 1 123 ? 62.393 -20.897 30.225 1.00 13.20 121 LEU A N 1
ATOM 3790 C CA . LEU C 1 123 ? 61.789 -22.222 30.285 1.00 13.18 121 LEU A CA 1
ATOM 3791 C C . LEU C 1 123 ? 60.753 -22.266 29.167 1.00 14.16 121 LEU A C 1
ATOM 3792 O O . LEU C 1 123 ? 59.723 -21.583 29.244 1.00 15.05 121 LEU A O 1
ATOM 3797 N N . ILE C 1 124 ? 61.022 -23.071 28.138 1.00 13.92 122 ILE A N 1
ATOM 3798 C CA . ILE C 1 124 ? 60.144 -23.183 26.978 1.00 13.66 122 ILE A CA 1
ATOM 3799 C C . ILE C 1 124 ? 59.070 -24.225 27.275 1.00 12.58 122 ILE A C 1
ATOM 3800 O O . ILE C 1 124 ? 59.384 -25.374 27.619 1.00 12.92 122 ILE A O 1
ATOM 3805 N N . THR C 1 125 ? 57.804 -23.834 27.140 1.00 12.70 123 THR A N 1
ATOM 3806 C CA . THR C 1 125 ? 56.689 -24.745 27.418 1.00 13.04 123 THR A CA 1
ATOM 3807 C C . THR C 1 125 ? 56.342 -25.594 26.202 1.00 13.53 123 THR A C 1
ATOM 3808 O O . THR C 1 125 ? 55.182 -25.730 25.830 1.00 15.15 123 THR A O 1
ATOM 3812 N N . ALA C 1 126 ? 57.353 -26.194 25.596 1.00 13.79 124 ALA A N 1
ATOM 3813 C CA . ALA C 1 126 ? 57.183 -26.958 24.370 1.00 14.62 124 ALA A CA 1
ATOM 3814 C C . ALA C 1 126 ? 58.491 -27.686 24.106 1.00 16.00 124 ALA A C 1
ATOM 3815 O O . ALA C 1 126 ? 59.515 -27.341 24.709 1.00 15.54 124 ALA A O 1
ATOM 3817 N N . PRO C 1 127 ? 58.506 -28.679 23.225 1.00 16.53 125 PRO A N 1
ATOM 3818 C CA . PRO C 1 127 ? 59.794 -29.240 22.794 1.00 17.63 125 PRO A CA 1
ATOM 3819 C C . PRO C 1 127 ? 60.685 -28.142 22.237 1.00 18.69 125 PRO A C 1
ATOM 3820 O O . PRO C 1 127 ? 60.223 -27.224 21.555 1.00 20.86 125 PRO A O 1
ATOM 3824 N N . GLY C 1 128 ? 61.973 -28.227 22.555 1.00 18.64 126 GLY A N 1
ATOM 3825 C CA . GLY C 1 128 ? 62.931 -27.321 21.957 1.00 21.45 126 GLY A CA 1
ATOM 3826 C C . GLY C 1 128 ? 63.272 -27.742 20.540 1.00 25.40 126 GLY A C 1
ATOM 3827 O O . GLY C 1 128 ? 63.169 -28.911 20.169 1.00 28.10 126 GLY A O 1
ATOM 3828 N N . LYS C 1 129 ? 63.665 -26.767 19.732 1.00 27.54 127 LYS A N 1
ATOM 3829 C CA . LYS C 1 129 ? 64.207 -27.032 18.408 1.00 32.74 127 LYS A CA 1
ATOM 3830 C C . LYS C 1 129 ? 65.705 -26.789 18.475 1.00 34.45 127 LYS A C 1
ATOM 3831 O O . LYS C 1 129 ? 66.143 -25.671 18.770 1.00 35.88 127 LYS A O 1
ATOM 3837 N N . GLY C 1 130 ? 66.482 -27.837 18.234 1.00 33.64 128 GLY A N 1
ATOM 3838 C CA . GLY C 1 130 ? 67.921 -27.742 18.362 1.00 34.43 128 GLY A CA 1
ATOM 3839 C C . GLY C 1 130 ? 68.443 -28.290 19.673 1.00 34.44 128 GLY A C 1
ATOM 3840 O O . GLY C 1 130 ? 67.849 -29.197 20.261 1.00 37.35 128 GLY A O 1
ATOM 3841 N N . ASN C 1 131 ? 69.548 -27.724 20.153 1.00 33.65 129 ASN A N 1
ATOM 3842 C CA . ASN C 1 131 ? 70.289 -28.264 21.292 1.00 33.04 129 ASN A CA 1
ATOM 3843 C C . ASN C 1 131 ? 69.821 -27.526 22.546 1.00 30.27 129 ASN A C 1
ATOM 3844 O O . ASN C 1 131 ? 70.445 -26.577 23.026 1.00 31.19 129 ASN A O 1
ATOM 3849 N N . ILE C 1 132 ? 68.675 -27.959 23.062 1.00 25.23 130 ILE A N 1
ATOM 3850 C CA . ILE C 1 132 ? 68.081 -27.399 24.269 1.00 21.82 130 ILE A CA 1
ATOM 3851 C C . ILE C 1 132 ? 67.837 -28.528 25.258 1.00 20.93 130 ILE A C 1
ATOM 3852 O O . ILE C 1 132 ? 67.138 -29.495 24.932 1.00 20.88 130 ILE A O 1
ATOM 3857 N N . PRO C 1 133 ? 68.376 -28.439 26.472 1.00 20.05 131 PRO A N 1
ATOM 3858 C CA . PRO C 1 133 ? 68.148 -29.484 27.479 1.00 20.10 131 PRO A CA 1
ATOM 3859 C C . PRO C 1 133 ? 66.664 -29.627 27.769 1.00 17.84 131 PRO A C 1
ATOM 3860 O O . PRO C 1 133 ? 65.958 -28.641 27.984 1.00 18.76 131 PRO A O 1
ATOM 3864 N N . THR C 1 134 ? 66.197 -30.868 27.785 1.00 17.85 132 THR A N 1
ATOM 3865 C CA . THR C 1 134 ? 64.779 -31.173 27.892 1.00 17.08 132 THR A CA 1
ATOM 3866 C C . THR C 1 134 ? 64.526 -31.981 29.154 1.00 16.86 132 THR A C 1
ATOM 3867 O O . THR C 1 134 ? 65.240 -32.954 29.430 1.00 16.92 132 THR A O 1
ATOM 3871 N N . TYR C 1 135 ? 63.521 -31.570 29.923 1.00 16.42 133 TYR A N 1
ATOM 3872 C CA . TYR C 1 135 ? 63.213 -32.215 31.189 1.00 16.87 133 TYR A CA 1
ATOM 3873 C C . TYR C 1 135 ? 61.762 -32.647 31.235 1.00 16.93 133 TYR A C 1
ATOM 3874 O O . TYR C 1 135 ? 60.878 -31.961 30.710 1.00 19.02 133 TYR A O 1
ATOM 3883 N N . VAL C 1 136 ? 61.536 -33.792 31.870 1.00 15.27 134 VAL A N 1
ATOM 3884 C CA . VAL C 1 136 ? 60.215 -34.243 32.281 1.00 14.43 134 VAL A CA 1
ATOM 3885 C C . VAL C 1 136 ? 60.292 -34.495 33.782 1.00 13.25 134 VAL A C 1
ATOM 3886 O O . VAL C 1 136 ? 61.080 -35.336 34.241 1.00 14.72 134 VAL A O 1
ATOM 3890 N N . VAL C 1 137 ? 59.509 -33.734 34.548 1.00 14.32 135 VAL A N 1
ATOM 3891 C CA . VAL C 1 137 ? 59.513 -33.874 35.999 1.00 13.93 135 VAL A CA 1
ATOM 3892 C C . VAL C 1 137 ? 59.051 -35.278 36.361 1.00 14.02 135 VAL A C 1
ATOM 3893 O O . VAL C 1 137 ? 58.050 -35.778 35.838 1.00 14.69 135 VAL A O 1
ATOM 3897 N N . GLY C 1 138 ? 59.787 -35.926 37.259 1.00 14.53 136 GLY A N 1
ATOM 3898 C CA . GLY C 1 138 ? 59.528 -37.307 37.600 1.00 14.19 136 GLY A CA 1
ATOM 3899 C C . GLY C 1 138 ? 60.330 -38.309 36.802 1.00 15.62 136 GLY A C 1
ATOM 3900 O O . GLY C 1 138 ? 60.334 -39.500 37.148 1.00 17.69 136 GLY A O 1
ATOM 3901 N N . VAL C 1 139 ? 60.997 -37.870 35.737 1.00 14.63 137 VAL A N 1
ATOM 3902 C CA . VAL C 1 139 ? 61.780 -38.743 34.874 1.00 15.01 137 VAL A CA 1
ATOM 3903 C C . VAL C 1 139 ? 63.256 -38.368 34.892 1.00 15.34 137 VAL A C 1
ATOM 3904 O O . VAL C 1 139 ? 64.115 -39.205 35.181 1.00 17.29 137 VAL A O 1
ATOM 3908 N N . ASN C 1 140 ? 63.571 -37.098 34.608 1.00 14.31 138 ASN A N 1
ATOM 3909 C CA . ASN C 1 140 ? 64.969 -36.681 34.577 1.00 15.17 138 ASN A CA 1
ATOM 3910 C C . ASN C 1 140 ? 65.197 -35.273 35.120 1.00 15.88 138 ASN A C 1
ATOM 3911 O O . ASN C 1 140 ? 66.289 -34.724 34.919 1.00 16.49 138 ASN A O 1
ATOM 3916 N N . HIS C 1 141 ? 64.225 -34.670 35.810 1.00 15.18 139 HIS A N 1
ATOM 3917 C CA . HIS C 1 141 ? 64.428 -33.295 36.254 1.00 15.18 139 HIS A CA 1
ATOM 3918 C C . HIS C 1 141 ? 65.554 -33.160 37.274 1.00 16.00 139 HIS A C 1
ATOM 3919 O O . HIS C 1 141 ? 66.150 -32.081 37.374 1.00 17.19 139 HIS A O 1
ATOM 3926 N N . HIS C 1 142 ? 65.879 -34.223 38.018 1.00 17.84 140 HIS A N 1
ATOM 3927 C CA . HIS C 1 142 ? 66.989 -34.131 38.963 1.00 18.83 140 HIS A CA 1
ATOM 3928 C C . HIS C 1 142 ? 68.332 -33.971 38.264 1.00 19.16 140 HIS A C 1
ATOM 3929 O O . HIS C 1 142 ? 69.310 -33.589 38.916 1.00 21.57 140 HIS A O 1
ATOM 3936 N N . THR C 1 143 ? 68.409 -34.262 36.965 1.00 18.63 141 THR A N 1
ATOM 3937 C CA . THR C 1 143 ? 69.636 -34.055 36.201 1.00 18.99 141 THR A CA 1
ATOM 3938 C C . THR C 1 143 ? 69.852 -32.602 35.804 1.00 18.61 141 THR A C 1
ATOM 3939 O O . THR C 1 143 ? 70.865 -32.304 35.160 1.00 20.25 141 THR A O 1
ATOM 3943 N N . TYR C 1 144 ? 68.935 -31.705 36.168 1.00 18.90 142 TYR A N 1
ATOM 3944 C CA . TYR C 1 144 ? 69.054 -30.291 35.827 1.00 18.62 142 TYR A CA 1
ATOM 3945 C C . TYR C 1 144 ? 70.433 -29.757 36.187 1.00 19.44 142 TYR A C 1
ATOM 3946 O O . TYR C 1 144 ? 70.921 -29.947 37.305 1.00 20.94 142 TYR A O 1
ATOM 3955 N N . ASP C 1 145 ? 71.070 -29.116 35.209 1.00 20.25 143 ASP A N 1
ATOM 3956 C CA . ASP C 1 145 ? 72.370 -28.497 35.395 1.00 20.43 143 ASP A CA 1
ATOM 3957 C C . ASP C 1 145 ? 72.124 -27.030 35.684 1.00 19.16 143 ASP A C 1
ATOM 3958 O O . ASP C 1 145 ? 71.551 -26.331 34.829 1.00 18.87 143 ASP A O 1
ATOM 3963 N N . PRO C 1 146 ? 72.507 -26.528 36.862 1.00 19.28 144 PRO A N 1
ATOM 3964 C CA . PRO C 1 146 ? 72.136 -25.155 37.240 1.00 21.18 144 PRO A CA 1
ATOM 3965 C C . PRO C 1 146 ? 72.743 -24.077 36.354 1.00 20.98 144 PRO A C 1
ATOM 3966 O O . PRO C 1 146 ? 72.300 -22.923 36.432 1.00 21.79 144 PRO A O 1
ATOM 3970 N N . SER C 1 147 ? 73.732 -24.410 35.519 1.00 20.45 145 SER A N 1
ATOM 3971 C CA . SER C 1 147 ? 74.318 -23.437 34.605 1.00 21.82 145 SER A CA 1
ATOM 3972 C C . SER C 1 147 ? 73.512 -23.259 33.325 1.00 22.32 145 SER A C 1
ATOM 3973 O O . SER C 1 147 ? 73.826 -22.364 32.535 1.00 24.00 145 SER A O 1
ATOM 3976 N N . GLU C 1 148 ? 72.491 -24.076 33.090 1.00 20.44 146 GLU A N 1
ATOM 3977 C CA . GLU C 1 148 ? 71.749 -23.952 31.844 1.00 21.12 146 GLU A CA 1
ATOM 3978 C C . GLU C 1 148 ? 70.913 -22.679 31.841 1.00 22.84 146 GLU A C 1
ATOM 3979 O O . GLU C 1 148 ? 70.329 -22.294 32.858 1.00 24.71 146 GLU A O 1
ATOM 3985 N N . ASP C 1 149 ? 70.869 -22.012 30.686 1.00 20.77 147 ASP A N 1
ATOM 3986 C CA . ASP C 1 149 ? 70.107 -20.777 30.569 1.00 21.58 147 ASP A CA 1
ATOM 3987 C C . ASP C 1 149 ? 68.799 -20.936 29.806 1.00 20.14 147 ASP A C 1
ATOM 3988 O O . ASP C 1 149 ? 67.909 -20.099 29.969 1.00 20.23 147 ASP A O 1
ATOM 3993 N N . ILE C 1 150 ? 68.659 -21.971 28.980 1.00 18.83 148 ILE A N 1
ATOM 3994 C CA . ILE C 1 150 ? 67.443 -22.226 28.217 1.00 18.44 148 ILE A CA 1
ATOM 3995 C C . ILE C 1 150 ? 67.131 -23.703 28.364 1.00 16.02 148 ILE A C 1
ATOM 3996 O O . ILE C 1 150 ? 67.986 -24.553 28.090 1.00 18.82 148 ILE A O 1
ATOM 4001 N N . VAL C 1 151 ? 65.920 -24.012 28.822 1.00 14.86 149 VAL A N 1
ATOM 4002 C CA . VAL C 1 151 ? 65.494 -25.392 29.000 1.00 15.17 149 VAL A CA 1
ATOM 4003 C C . VAL C 1 151 ? 64.110 -25.555 28.389 1.00 14.28 149 VAL A C 1
ATOM 4004 O O . VAL C 1 151 ? 63.390 -24.582 28.150 1.00 14.74 149 VAL A O 1
ATOM 4008 N N . SER C 1 152 ? 63.742 -26.813 28.151 1.00 14.31 150 SER A N 1
ATOM 4009 C CA . SER C 1 152 ? 62.433 -27.177 27.631 1.00 13.81 150 SER A CA 1
ATOM 4010 C C . SER C 1 152 ? 61.756 -28.143 28.595 1.00 13.61 150 SER A C 1
ATOM 4011 O O . SER C 1 152 ? 62.400 -29.051 29.132 1.00 14.56 150 SER A O 1
ATOM 4014 N N . ASN C 1 153 ? 60.451 -27.946 28.807 1.00 12.90 151 ASN A N 1
ATOM 4015 C CA . ASN C 1 153 ? 59.627 -28.883 29.566 1.00 12.47 151 ASN A CA 1
ATOM 4016 C C . ASN C 1 153 ? 58.947 -29.933 28.677 1.00 12.76 151 ASN A C 1
ATOM 4017 O O . ASN C 1 153 ? 57.985 -30.576 29.120 1.00 14.00 151 ASN A O 1
ATOM 4022 N N . ALA C 1 154 ? 59.413 -30.108 27.441 1.00 13.30 152 ALA A N 1
ATOM 4023 C CA . ALA C 1 154 ? 58.839 -31.067 26.501 1.00 14.11 152 ALA A CA 1
ATOM 4024 C C . ALA C 1 154 ? 57.379 -30.734 26.206 1.00 14.26 152 ALA A C 1
ATOM 4025 O O . ALA C 1 154 ? 56.956 -29.590 26.381 1.00 15.58 152 ALA A O 1
ATOM 4027 N N . SER C 1 155 ? 56.604 -31.707 25.744 1.00 15.31 153 SER A N 1
ATOM 4028 C CA . SER C 1 155 ? 55.204 -31.507 25.393 1.00 14.04 153 SER A CA 1
ATOM 4029 C C . SER C 1 155 ? 54.313 -32.198 26.417 1.00 13.95 153 SER A C 1
ATOM 4030 O O . SER C 1 155 ? 54.784 -32.965 27.262 1.00 13.93 153 SER A O 1
ATOM 4033 N N . CYS C 1 156 ? 53.008 -31.916 26.326 1.00 14.16 154 CYS A N 1
ATOM 4034 C CA . CYS C 1 156 ? 52.037 -32.618 27.163 1.00 13.03 154 CYS A CA 1
ATOM 4035 C C . CYS C 1 156 ? 52.129 -34.127 26.958 1.00 12.45 154 CYS A C 1
ATOM 4036 O O . CYS C 1 156 ? 52.166 -34.901 27.922 1.00 12.84 154 CYS A O 1
ATOM 4039 N N . THR C 1 157 ? 52.200 -34.562 25.703 1.00 12.15 155 THR A N 1
ATOM 4040 C CA . THR C 1 157 ? 52.220 -35.993 25.428 1.00 10.65 155 THR A CA 1
ATOM 4041 C C . THR C 1 157 ? 53.497 -36.641 25.939 1.00 11.17 155 THR A C 1
ATOM 4042 O O . THR C 1 157 ? 53.456 -37.755 26.476 1.00 12.16 155 THR A O 1
ATOM 4046 N N . THR C 1 158 ? 54.641 -35.968 25.789 1.00 12.24 156 THR A N 1
ATOM 4047 C CA . THR C 1 158 ? 55.876 -36.524 26.333 1.00 12.18 156 THR A CA 1
ATOM 4048 C C . THR C 1 158 ? 55.798 -36.645 27.852 1.00 12.00 156 THR A C 1
ATOM 4049 O O . THR C 1 158 ? 56.302 -37.616 28.434 1.00 12.83 156 THR A O 1
ATOM 4053 N N . ASN C 1 159 ? 55.178 -35.663 28.516 1.00 12.47 157 ASN A N 1
ATOM 4054 C CA . ASN C 1 159 ? 55.043 -35.728 29.970 1.00 12.23 157 ASN A CA 1
ATOM 4055 C C . ASN C 1 159 ? 54.127 -36.864 30.409 1.00 12.73 157 ASN A C 1
ATOM 4056 O O . ASN C 1 159 ? 54.309 -37.417 31.496 1.00 13.29 157 ASN A O 1
ATOM 4061 N N . CYS C 1 160 ? 53.144 -37.227 29.586 1.00 12.94 158 CYS A N 1
ATOM 4062 C CA . CYS C 1 160 ? 52.305 -38.373 29.914 1.00 12.84 158 CYS A CA 1
ATOM 4063 C C . CYS C 1 160 ? 53.028 -39.685 29.639 1.00 13.25 158 CYS A C 1
ATOM 4064 O O . CYS C 1 160 ? 53.010 -40.598 30.470 1.00 14.63 158 CYS A O 1
ATOM 4067 N N . LEU C 1 161 ? 53.681 -39.786 28.482 1.00 12.82 159 LEU A N 1
ATOM 4068 C CA . LEU C 1 161 ? 54.264 -41.048 28.042 1.00 13.64 159 LEU A CA 1
ATOM 4069 C C . LEU C 1 161 ? 55.550 -41.386 28.788 1.00 13.01 159 LEU A C 1
ATOM 4070 O O . LEU C 1 161 ? 55.746 -42.538 29.196 1.00 13.70 159 LEU A O 1
ATOM 4075 N N . ALA C 1 162 ? 56.442 -40.404 28.963 1.00 12.67 160 ALA A N 1
ATOM 4076 C CA . ALA C 1 162 ? 57.763 -40.705 29.518 1.00 13.08 160 ALA A CA 1
ATOM 4077 C C . ALA C 1 162 ? 57.726 -41.373 30.887 1.00 13.69 160 ALA A C 1
ATOM 4078 O O . ALA C 1 162 ? 58.496 -42.327 31.097 1.00 14.10 160 ALA A O 1
ATOM 4080 N N . PRO C 1 163 ? 56.903 -40.945 31.845 1.00 13.20 161 PRO A N 1
ATOM 4081 C CA . PRO C 1 163 ? 56.887 -41.653 33.134 1.00 13.91 161 PRO A CA 1
ATOM 4082 C C . PRO C 1 163 ? 56.478 -43.107 33.006 1.00 12.85 161 PRO A C 1
ATOM 4083 O O . PRO C 1 163 ? 57.057 -43.978 33.668 1.00 14.15 161 PRO A O 1
ATOM 4087 N N . ILE C 1 164 ? 55.475 -43.389 32.170 1.00 13.63 162 ILE A N 1
ATOM 4088 C CA . ILE C 1 164 ? 55.024 -44.762 31.962 1.00 13.89 162 ILE A CA 1
ATOM 4089 C C . ILE C 1 164 ? 56.122 -45.578 31.298 1.00 14.04 162 ILE A C 1
ATOM 4090 O O . ILE C 1 164 ? 56.385 -46.728 31.678 1.00 14.44 162 ILE A O 1
ATOM 4095 N N . VAL C 1 165 ? 56.772 -44.995 30.288 1.00 13.57 163 VAL A N 1
ATOM 4096 C CA . VAL C 1 165 ? 57.863 -45.678 29.598 1.00 14.56 163 VAL A CA 1
ATOM 4097 C C . VAL C 1 165 ? 59.002 -45.981 30.562 1.00 15.01 163 VAL A C 1
ATOM 4098 O O . VAL C 1 165 ? 59.593 -47.068 30.520 1.00 16.50 163 VAL A O 1
ATOM 4102 N N . LYS C 1 166 ? 59.331 -45.032 31.447 1.00 15.31 164 LYS A N 1
ATOM 4103 C CA . LYS C 1 166 ? 60.426 -45.271 32.379 1.00 16.05 164 LYS A CA 1
ATOM 4104 C C . LYS C 1 166 ? 60.118 -46.456 33.287 1.00 16.60 164 LYS A C 1
ATOM 4105 O O . LYS C 1 166 ? 60.974 -47.325 33.506 1.00 16.88 164 LYS A O 1
ATOM 4111 N N . VAL C 1 167 ? 58.889 -46.525 33.792 1.00 15.72 165 VAL A N 1
ATOM 4112 C CA . VAL C 1 167 ? 58.494 -47.623 34.669 1.00 15.34 165 VAL A CA 1
ATOM 4113 C C . VAL C 1 167 ? 58.533 -48.949 33.912 1.00 14.81 165 VAL A C 1
ATOM 4114 O O . VAL C 1 167 ? 59.067 -49.955 34.398 1.00 16.50 165 VAL A O 1
ATOM 4118 N N . LEU C 1 168 ? 57.968 -48.971 32.705 1.00 14.37 166 LEU A N 1
ATOM 4119 C CA . LEU C 1 168 ? 57.978 -50.203 31.918 1.00 14.78 166 LEU A CA 1
ATOM 4120 C C . LEU C 1 168 ? 59.392 -50.611 31.525 1.00 15.40 166 LEU A C 1
ATOM 4121 O O . LEU C 1 168 ? 59.707 -51.805 31.490 1.00 15.31 166 LEU A O 1
ATOM 4126 N N . HIS C 1 169 ? 60.251 -49.639 31.207 1.00 15.02 167 HIS A N 1
ATOM 4127 C CA . HIS C 1 169 ? 61.610 -49.963 30.785 1.00 15.45 167 HIS A CA 1
ATOM 4128 C C . HIS C 1 169 ? 62.400 -50.582 31.927 1.00 16.71 167 HIS A C 1
ATOM 4129 O O . HIS C 1 169 ? 63.119 -51.569 31.732 1.00 17.89 167 HIS A O 1
ATOM 4136 N N . GLU C 1 170 ? 62.269 -50.020 33.129 1.00 18.53 168 GLU A N 1
ATOM 4137 C CA . GLU C 1 170 ? 63.033 -50.531 34.259 1.00 20.41 168 GLU A CA 1
ATOM 4138 C C . GLU C 1 170 ? 62.524 -51.893 34.711 1.00 20.22 168 GLU A C 1
ATOM 4139 O O . GLU C 1 170 ? 63.309 -52.708 35.214 1.00 23.24 168 GLU A O 1
ATOM 4145 N N . ALA C 1 171 ? 61.240 -52.187 34.489 1.00 18.50 169 ALA A N 1
ATOM 4146 C CA . ALA C 1 171 ? 60.682 -53.468 34.913 1.00 18.19 169 ALA A CA 1
ATOM 4147 C C . ALA C 1 171 ? 60.857 -54.563 33.869 1.00 17.48 169 ALA A C 1
ATOM 4148 O O . ALA C 1 171 ? 61.124 -55.718 34.223 1.00 19.97 169 ALA A O 1
ATOM 4150 N N . PHE C 1 172 ? 60.713 -54.225 32.590 1.00 17.06 170 PHE A N 1
ATOM 4151 C CA . PHE C 1 172 ? 60.648 -55.222 31.529 1.00 15.92 170 PHE A CA 1
ATOM 4152 C C . PHE C 1 172 ? 61.645 -55.014 30.407 1.00 14.85 170 PHE A C 1
ATOM 4153 O O . PHE C 1 172 ? 61.851 -55.950 29.627 1.00 17.11 170 PHE A O 1
ATOM 4161 N N . GLY C 1 173 ? 62.245 -53.828 30.275 1.00 16.53 171 GLY A N 1
ATOM 4162 C CA . GLY C 1 173 ? 63.160 -53.548 29.183 1.00 17.22 171 GLY A CA 1
ATOM 4163 C C . GLY C 1 173 ? 62.462 -53.253 27.868 1.00 17.29 171 GLY A C 1
ATOM 4164 O O . GLY C 1 173 ? 62.067 -54.168 27.146 1.00 19.78 171 GLY A O 1
ATOM 4165 N N . ILE C 1 174 ? 62.306 -51.982 27.526 1.00 17.74 172 ILE A N 1
ATOM 4166 C CA . ILE C 1 174 ? 61.646 -51.638 26.274 1.00 17.02 172 ILE A CA 1
ATOM 4167 C C . ILE C 1 174 ? 62.649 -51.748 25.133 1.00 17.15 172 ILE A C 1
ATOM 4168 O O . ILE C 1 174 ? 63.708 -51.110 25.152 1.00 19.66 172 ILE A O 1
ATOM 4173 N N . GLN C 1 175 ? 62.314 -52.562 24.137 1.00 15.24 173 GLN A N 1
ATOM 4174 C CA . GLN C 1 175 ? 63.131 -52.695 22.938 1.00 16.05 173 GLN A CA 1
ATOM 4175 C C . GLN C 1 175 ? 62.672 -51.770 21.817 1.00 16.02 173 GLN A C 1
ATOM 4176 O O . GLN C 1 175 ? 63.507 -51.191 21.115 1.00 17.10 173 GLN A O 1
ATOM 4182 N N . GLN C 1 176 ? 61.361 -51.655 21.604 1.00 15.70 174 GLN A N 1
ATOM 4183 C CA . GLN C 1 176 ? 60.780 -50.747 20.624 1.00 15.63 174 GLN A CA 1
ATOM 4184 C C . GLN C 1 176 ? 59.402 -50.378 21.141 1.00 14.49 174 GLN A C 1
ATOM 4185 O O . GLN C 1 176 ? 58.794 -51.133 21.897 1.00 17.05 174 GLN A O 1
ATOM 4191 N N . GLY C 1 177 ? 58.892 -49.231 20.706 1.00 12.74 175 GLY A N 1
ATOM 4192 C CA . GLY C 1 177 ? 57.530 -48.890 21.073 1.00 12.80 175 GLY A CA 1
ATOM 4193 C C . GLY C 1 177 ? 56.882 -47.908 20.129 1.00 11.74 175 GLY A C 1
ATOM 4194 O O . GLY C 1 177 ? 57.549 -47.013 19.614 1.00 13.61 175 GLY A O 1
ATOM 4195 N N . MET C 1 178 ? 55.575 -48.067 19.916 1.00 11.65 176 MET A N 1
ATOM 4196 C CA . MET C 1 178 ? 54.771 -47.202 19.063 1.00 11.67 176 MET A CA 1
ATOM 4197 C C . MET C 1 178 ? 53.703 -46.526 19.909 1.00 11.28 176 MET A C 1
ATOM 4198 O O . MET C 1 178 ? 53.116 -47.153 20.794 1.00 13.09 176 MET A O 1
ATOM 4203 N N A MET C 1 179 ? 53.428 -45.258 19.614 0.61 11.07 177 MET A N 1
ATOM 4204 N N B MET C 1 179 ? 53.443 -45.256 19.633 0.39 12.68 177 MET A N 1
ATOM 4205 C CA A MET C 1 179 ? 52.455 -44.477 20.368 0.61 11.40 177 MET A CA 1
ATOM 4206 C CA B MET C 1 179 ? 52.413 -44.528 20.354 0.39 14.76 177 MET A CA 1
ATOM 4207 C C A MET C 1 179 ? 51.456 -43.820 19.426 0.61 11.56 177 MET A C 1
ATOM 4208 C C B MET C 1 179 ? 51.426 -43.912 19.377 0.39 13.32 177 MET A C 1
ATOM 4209 O O A MET C 1 179 ? 51.821 -43.371 18.339 0.61 11.99 177 MET A O 1
ATOM 4210 O O B MET C 1 179 ? 51.760 -43.606 18.233 0.39 14.06 177 MET A O 1
ATOM 4219 N N . THR C 1 180 ? 50.192 -43.761 19.840 1.00 11.83 178 THR A N 1
ATOM 4220 C CA . THR C 1 180 ? 49.222 -42.868 19.221 1.00 11.37 178 THR A CA 1
ATOM 4221 C C . THR C 1 180 ? 48.566 -42.092 20.340 1.00 11.75 178 THR A C 1
ATOM 4222 O O . THR C 1 180 ? 48.072 -42.693 21.299 1.00 14.31 178 THR A O 1
ATOM 4226 N N . THR C 1 181 ? 48.568 -40.770 20.242 1.00 11.50 179 THR A N 1
ATOM 4227 C CA . THR C 1 181 ? 47.782 -39.965 21.164 1.00 12.09 179 THR A CA 1
ATOM 4228 C C . THR C 1 181 ? 46.486 -39.549 20.485 1.00 10.49 179 THR A C 1
ATOM 4229 O O . THR C 1 181 ? 46.511 -38.990 19.385 1.00 12.41 179 THR A O 1
ATOM 4233 N N . THR C 1 182 ? 45.363 -39.871 21.121 1.00 11.19 180 THR A N 1
ATOM 4234 C CA . THR C 1 182 ? 44.056 -39.348 20.730 1.00 10.90 180 THR A CA 1
ATOM 4235 C C . THR C 1 182 ? 43.881 -38.093 21.564 1.00 9.98 180 THR A C 1
ATOM 4236 O O . THR C 1 182 ? 43.664 -38.164 22.775 1.00 11.06 180 THR A O 1
ATOM 4240 N N . HIS C 1 183 ? 44.072 -36.944 20.921 1.00 9.96 181 HIS A N 1
ATOM 4241 C CA . HIS C 1 183 ? 44.400 -35.699 21.597 1.00 9.97 181 HIS A CA 1
ATOM 4242 C C . HIS C 1 183 ? 43.322 -34.658 21.328 1.00 8.53 181 HIS A C 1
ATOM 4243 O O . HIS C 1 183 ? 42.808 -34.549 20.209 1.00 9.46 181 HIS A O 1
ATOM 4250 N N A SER C 1 184 ? 42.991 -33.880 22.355 0.81 8.47 182 SER A N 1
ATOM 4251 N N B SER C 1 184 ? 42.988 -33.884 22.356 0.19 9.17 182 SER A N 1
ATOM 4252 C CA A SER C 1 184 ? 42.073 -32.766 22.156 0.81 8.66 182 SER A CA 1
ATOM 4253 C CA B SER C 1 184 ? 42.085 -32.758 22.168 0.19 9.66 182 SER A CA 1
ATOM 4254 C C A SER C 1 184 ? 42.660 -31.783 21.151 0.81 8.67 182 SER A C 1
ATOM 4255 C C B SER C 1 184 ? 42.664 -31.794 21.139 0.19 9.25 182 SER A C 1
ATOM 4256 O O A SER C 1 184 ? 43.883 -31.664 20.999 0.81 9.67 182 SER A O 1
ATOM 4257 O O B SER C 1 184 ? 43.884 -31.686 20.976 0.19 9.31 182 SER A O 1
ATOM 4262 N N . TYR C 1 185 ? 41.784 -31.092 20.427 1.00 8.94 183 TYR A N 1
ATOM 4263 C CA . TYR C 1 185 ? 42.282 -30.089 19.501 1.00 8.86 183 TYR A CA 1
ATOM 4264 C C . TYR C 1 185 ? 42.968 -28.964 20.265 1.00 9.76 183 TYR A C 1
ATOM 4265 O O . TYR C 1 185 ? 42.674 -28.703 21.437 1.00 10.32 183 TYR A O 1
ATOM 4274 N N . THR C 1 186 ? 43.910 -28.307 19.595 1.00 10.77 184 THR A N 1
ATOM 4275 C CA . THR C 1 186 ? 44.631 -27.191 20.198 1.00 11.24 184 THR A CA 1
ATOM 4276 C C . THR C 1 186 ? 44.612 -26.006 19.240 1.00 10.97 184 THR A C 1
ATOM 4277 O O . THR C 1 186 ? 44.162 -26.108 18.093 1.00 11.95 184 THR A O 1
ATOM 4281 N N . GLY C 1 187 ? 45.106 -24.862 19.728 1.00 11.29 185 GLY A N 1
ATOM 4282 C CA . GLY C 1 187 ? 45.006 -23.585 19.035 1.00 12.12 185 GLY A CA 1
ATOM 4283 C C . GLY C 1 187 ? 45.806 -23.464 17.755 1.00 12.94 185 GLY A C 1
ATOM 4284 O O . GLY C 1 187 ? 45.717 -22.425 17.091 1.00 15.79 185 GLY A O 1
ATOM 4285 N N . ASP C 1 188 ? 46.602 -24.473 17.390 1.00 12.91 186 ASP A N 1
ATOM 4286 C CA . ASP C 1 188 ? 47.279 -24.449 16.095 1.00 13.14 186 ASP A CA 1
ATOM 4287 C C . ASP C 1 188 ? 46.378 -24.921 14.959 1.00 11.84 186 ASP A C 1
ATOM 4288 O O . ASP C 1 188 ? 46.754 -24.778 13.787 1.00 14.35 186 ASP A O 1
ATOM 4293 N N . GLN C 1 189 ? 45.205 -25.471 15.273 1.00 11.85 187 GLN A N 1
ATOM 4294 C CA . GLN C 1 189 ? 44.271 -25.924 14.258 1.00 10.92 187 GLN A CA 1
ATOM 4295 C C . GLN C 1 189 ? 43.251 -24.838 13.944 1.00 10.42 187 GLN A C 1
ATOM 4296 O O . GLN C 1 189 ? 42.932 -24.000 14.785 1.00 12.80 187 GLN A O 1
ATOM 4302 N N . ARG C 1 190 ? 42.734 -24.863 12.720 1.00 10.48 188 ARG A N 1
ATOM 4303 C CA . ARG C 1 190 ? 41.754 -23.871 12.300 1.00 10.44 188 ARG A CA 1
ATOM 4304 C C . ARG C 1 190 ? 40.342 -24.281 12.712 1.00 10.12 188 ARG A C 1
ATOM 4305 O O . ARG C 1 190 ? 40.003 -25.467 12.763 1.00 11.39 188 ARG A O 1
ATOM 4313 N N . LEU C 1 191 ? 39.512 -23.273 13.014 1.00 10.45 189 LEU A N 1
ATOM 4314 C CA . LEU C 1 191 ? 38.127 -23.533 13.416 1.00 9.31 189 LEU A CA 1
ATOM 4315 C C . LEU C 1 191 ? 37.290 -24.012 12.233 1.00 10.10 189 LEU A C 1
ATOM 4316 O O . LEU C 1 191 ? 36.517 -24.966 12.354 1.00 10.99 189 LEU A O 1
ATOM 4321 N N . LEU C 1 192 ? 37.409 -23.349 11.086 1.00 10.04 190 LEU A N 1
ATOM 4322 C CA . LEU C 1 192 ? 36.830 -23.805 9.829 1.00 9.90 190 LEU A CA 1
ATOM 4323 C C . LEU C 1 192 ? 37.965 -23.928 8.825 1.00 9.76 190 LEU A C 1
ATOM 4324 O O . LEU C 1 192 ? 39.013 -23.290 8.990 1.00 11.39 190 LEU A O 1
ATOM 4329 N N . ASP C 1 193 ? 37.767 -24.754 7.794 1.00 9.74 191 ASP A N 1
ATOM 4330 C CA . ASP C 1 193 ? 38.842 -25.004 6.830 1.00 9.56 191 ASP A CA 1
ATOM 4331 C C . ASP C 1 193 ? 39.450 -23.684 6.386 1.00 9.84 191 ASP A C 1
ATOM 4332 O O . ASP C 1 193 ? 38.746 -22.802 5.878 1.00 10.97 191 ASP A O 1
ATOM 4337 N N . ALA C 1 194 ? 40.762 -23.556 6.538 1.00 10.45 192 ALA A N 1
ATOM 4338 C CA . ALA C 1 194 ? 41.397 -22.286 6.229 1.00 12.07 192 ALA A CA 1
ATOM 4339 C C . ALA C 1 194 ? 42.882 -22.511 6.021 1.00 14.56 192 ALA A C 1
ATOM 4340 O O . ALA C 1 194 ? 43.438 -23.532 6.431 1.00 14.30 192 ALA A O 1
ATOM 4342 N N A SER C 1 195 ? 43.513 -21.514 5.400 0.44 15.78 193 SER A N 1
ATOM 4343 N N B SER C 1 195 ? 43.513 -21.522 5.391 0.56 15.59 193 SER A N 1
ATOM 4344 C CA A SER C 1 195 ? 44.921 -21.577 5.036 0.44 18.57 193 SER A CA 1
ATOM 4345 C CA B SER C 1 195 ? 44.912 -21.618 5.008 0.56 18.68 193 SER A CA 1
ATOM 4346 C C A SER C 1 195 ? 45.781 -22.046 6.204 0.44 17.73 193 SER A C 1
ATOM 4347 C C B SER C 1 195 ? 45.783 -22.041 6.183 0.56 17.36 193 SER A C 1
ATOM 4348 O O A SER C 1 195 ? 45.638 -21.578 7.336 0.44 17.67 193 SER A O 1
ATOM 4349 O O B SER C 1 195 ? 45.649 -21.537 7.301 0.56 17.14 193 SER A O 1
ATOM 4354 N N . HIS C 1 196 ? 46.678 -22.984 5.917 1.00 18.48 194 HIS A N 1
ATOM 4355 C CA . HIS C 1 196 ? 47.657 -23.413 6.896 1.00 18.03 194 HIS A CA 1
ATOM 4356 C C . HIS C 1 196 ? 48.786 -24.081 6.133 1.00 19.88 194 HIS A C 1
ATOM 4357 O O . HIS C 1 196 ? 48.545 -24.722 5.108 1.00 21.81 194 HIS A O 1
ATOM 4364 N N . ARG C 1 197 ? 50.020 -23.892 6.608 1.00 21.79 195 ARG A N 1
ATOM 4365 C CA . ARG C 1 197 ? 51.145 -24.575 5.978 1.00 23.85 195 ARG A CA 1
ATOM 4366 C C . ARG C 1 197 ? 51.114 -26.085 6.204 1.00 24.53 195 ARG A C 1
ATOM 4367 O O . ARG C 1 197 ? 51.800 -26.814 5.487 1.00 25.64 195 ARG A O 1
ATOM 4375 N N . ASP C 1 198 ? 50.348 -26.561 7.184 1.00 22.09 196 ASP A N 1
ATOM 4376 C CA . ASP C 1 198 ? 50.082 -27.982 7.398 1.00 20.90 196 ASP A CA 1
ATOM 4377 C C . ASP C 1 198 ? 48.659 -28.257 6.925 1.00 18.52 196 ASP A C 1
ATOM 4378 O O . ASP C 1 198 ? 47.700 -27.736 7.498 1.00 17.87 196 ASP A O 1
ATOM 4383 N N . LEU C 1 199 ? 48.523 -29.083 5.888 1.00 16.14 197 LEU A N 1
ATOM 4384 C CA . LEU C 1 199 ? 47.222 -29.261 5.254 1.00 14.02 197 LEU A CA 1
ATOM 4385 C C . LEU C 1 199 ? 46.218 -29.982 6.137 1.00 12.90 197 LEU A C 1
ATOM 4386 O O . LEU C 1 199 ? 45.016 -29.876 5.882 1.00 13.00 197 LEU A O 1
ATOM 4391 N N . ARG C 1 200 ? 46.666 -30.716 7.153 1.00 14.30 198 ARG A N 1
ATOM 4392 C CA . ARG C 1 200 ? 45.688 -31.307 8.056 1.00 14.85 198 ARG A CA 1
ATOM 4393 C C . ARG C 1 200 ? 45.270 -30.342 9.162 1.00 12.88 198 ARG A C 1
ATOM 4394 O O . ARG C 1 200 ? 44.082 -30.289 9.505 1.00 12.94 198 ARG A O 1
ATOM 4402 N N . ARG C 1 201 ? 46.211 -29.537 9.688 1.00 13.58 199 ARG A N 1
ATOM 4403 C CA . ARG C 1 201 ? 45.867 -28.482 10.646 1.00 15.03 199 ARG A CA 1
ATOM 4404 C C . ARG C 1 201 ? 44.957 -27.427 10.031 1.00 14.12 199 ARG A C 1
ATOM 4405 O O . ARG C 1 201 ? 44.281 -26.692 10.763 1.00 14.66 199 ARG A O 1
ATOM 4413 N N . ALA C 1 202 ? 44.929 -27.342 8.704 1.00 12.20 200 ALA A N 1
ATOM 4414 C CA . ALA C 1 202 ? 44.047 -26.420 8.007 1.00 12.45 200 ALA A CA 1
ATOM 4415 C C . ALA C 1 202 ? 42.572 -26.748 8.197 1.00 12.15 200 ALA A C 1
ATOM 4416 O O . ALA C 1 202 ? 41.726 -25.888 7.947 1.00 12.24 200 ALA A O 1
ATOM 4418 N N . ARG C 1 203 ? 42.235 -27.966 8.603 1.00 10.82 201 ARG A N 1
ATOM 4419 C CA . ARG C 1 203 ? 40.861 -28.427 8.492 1.00 10.42 201 ARG A CA 1
ATOM 4420 C C . ARG C 1 203 ? 40.086 -28.180 9.782 1.00 10.82 201 ARG A C 1
ATOM 4421 O O . ARG C 1 203 ? 40.650 -28.167 10.881 1.00 13.87 201 ARG A O 1
ATOM 4429 N N . ALA C 1 204 ? 38.778 -27.973 9.632 1.00 10.07 202 ALA A N 1
ATOM 4430 C CA . ALA C 1 204 ? 37.879 -27.630 10.735 1.00 9.93 202 ALA A CA 1
ATOM 4431 C C . ALA C 1 204 ? 38.052 -28.555 11.938 1.00 9.63 202 ALA A C 1
ATOM 4432 O O . ALA C 1 204 ? 37.728 -29.750 11.880 1.00 11.13 202 ALA A O 1
ATOM 4434 N N . ALA C 1 205 ? 38.546 -28.008 13.048 1.00 9.44 203 ALA A N 1
ATOM 4435 C CA . ALA C 1 205 ? 39.039 -28.854 14.134 1.00 9.56 203 ALA A CA 1
ATOM 4436 C C . ALA C 1 205 ? 37.930 -29.559 14.900 1.00 9.47 203 ALA A C 1
ATOM 4437 O O . ALA C 1 205 ? 38.141 -30.675 15.389 1.00 10.80 203 ALA A O 1
ATOM 4439 N N . ALA C 1 206 ? 36.771 -28.931 15.057 1.00 9.94 204 ALA A N 1
ATOM 4440 C CA . ALA C 1 206 ? 35.715 -29.525 15.862 1.00 10.86 204 ALA A CA 1
ATOM 4441 C C . ALA C 1 206 ? 34.816 -30.441 15.053 1.00 10.98 204 ALA A C 1
ATOM 4442 O O . ALA C 1 206 ? 33.855 -30.999 15.604 1.00 12.94 204 ALA A O 1
ATOM 4444 N N . MET C 1 207 ? 35.134 -30.628 13.776 1.00 9.90 205 MET A N 1
ATOM 4445 C CA A MET C 1 207 ? 34.343 -31.471 12.898 0.42 10.79 205 MET A CA 1
ATOM 4446 C CA B MET C 1 207 ? 34.364 -31.446 12.852 0.58 10.56 205 MET A CA 1
ATOM 4447 C C . MET C 1 207 ? 35.089 -32.704 12.425 1.00 11.31 205 MET A C 1
ATOM 4448 O O . MET C 1 207 ? 34.499 -33.511 11.709 1.00 14.35 205 MET A O 1
ATOM 4457 N N . ASN C 1 208 ? 36.365 -32.856 12.784 1.00 9.61 206 ASN A N 1
ATOM 4458 C CA . ASN C 1 208 ? 37.204 -33.860 12.150 1.00 9.02 206 ASN A CA 1
ATOM 4459 C C . ASN C 1 208 ? 38.109 -34.567 13.144 1.00 8.80 206 ASN A C 1
ATOM 4460 O O . ASN C 1 208 ? 38.512 -33.998 14.164 1.00 10.17 206 ASN A O 1
ATOM 4465 N N . ILE C 1 209 ? 38.437 -35.821 12.812 1.00 8.88 207 ILE A N 1
ATOM 4466 C CA . ILE C 1 209 ? 39.621 -36.504 13.330 1.00 8.92 207 ILE A CA 1
ATOM 4467 C C . ILE C 1 209 ? 40.772 -36.123 12.412 1.00 8.99 207 ILE A C 1
ATOM 4468 O O . ILE C 1 209 ? 40.681 -36.297 11.189 1.00 9.91 207 ILE A O 1
ATOM 4473 N N . VAL C 1 210 ? 41.839 -35.585 12.993 1.00 9.61 208 VAL A N 1
ATOM 4474 C CA . VAL C 1 210 ? 42.897 -34.933 12.220 1.00 9.46 208 VAL A CA 1
ATOM 4475 C C . VAL C 1 210 ? 44.247 -35.540 12.590 1.00 10.29 208 VAL A C 1
ATOM 4476 O O . VAL C 1 210 ? 44.778 -35.245 13.671 1.00 10.36 208 VAL A O 1
ATOM 4480 N N . PRO C 1 211 ? 44.857 -36.356 11.732 1.00 11.51 209 PRO A N 1
ATOM 4481 C CA . PRO C 1 211 ? 46.194 -36.875 12.056 1.00 12.70 209 PRO A CA 1
ATOM 4482 C C . PRO C 1 211 ? 47.240 -35.778 11.954 1.00 13.12 209 PRO A C 1
ATOM 4483 O O . PRO C 1 211 ? 47.180 -34.920 11.072 1.00 14.26 209 PRO A O 1
ATOM 4487 N N . THR C 1 212 ? 48.204 -35.810 12.870 1.00 14.66 210 THR A N 1
ATOM 4488 C CA . THR C 1 212 ? 49.382 -34.959 12.768 1.00 18.70 210 THR A CA 1
ATOM 4489 C C . THR C 1 212 ? 50.591 -35.776 13.194 1.00 20.57 210 THR A C 1
ATOM 4490 O O . THR C 1 212 ? 50.478 -36.691 14.008 1.00 18.31 210 THR A O 1
ATOM 4494 N N . SER C 1 213 ? 51.737 -35.485 12.586 1.00 25.25 211 SER A N 1
ATOM 4495 C CA . SER C 1 213 ? 52.961 -36.075 13.086 1.00 28.15 211 SER A CA 1
ATOM 4496 C C . SER C 1 213 ? 53.262 -35.492 14.459 1.00 29.22 211 SER A C 1
ATOM 4497 O O . SER C 1 213 ? 52.775 -34.420 14.829 1.00 31.82 211 SER A O 1
ATOM 4500 N N . THR C 1 214 ? 54.058 -36.218 15.232 1.00 27.47 212 THR A N 1
ATOM 4501 C CA . THR C 1 214 ? 54.428 -35.737 16.549 1.00 26.61 212 THR A CA 1
ATOM 4502 C C . THR C 1 214 ? 55.841 -36.188 16.859 1.00 26.68 212 THR A C 1
ATOM 4503 O O . THR C 1 214 ? 56.261 -37.274 16.449 1.00 26.49 212 THR A O 1
ATOM 4507 N N . GLY C 1 215 ? 56.573 -35.341 17.563 1.00 24.93 213 GLY A N 1
ATOM 4508 C CA . GLY C 1 215 ? 57.871 -35.742 18.045 1.00 22.45 213 GLY A CA 1
ATOM 4509 C C . GLY C 1 215 ? 57.849 -36.326 19.440 1.00 21.07 213 GLY A C 1
ATOM 4510 O O . GLY C 1 215 ? 58.914 -36.613 19.993 1.00 20.95 213 GLY A O 1
ATOM 4511 N N . ALA C 1 216 ? 56.661 -36.542 20.018 1.00 20.26 214 ALA A N 1
ATOM 4512 C CA . ALA C 1 216 ? 56.571 -36.854 21.442 1.00 20.80 214 ALA A CA 1
ATOM 4513 C C . ALA C 1 216 ? 57.245 -38.179 21.783 1.00 21.71 214 ALA A C 1
ATOM 4514 O O . ALA C 1 216 ? 57.901 -38.294 22.823 1.00 23.36 214 ALA A O 1
ATOM 4516 N N . ALA C 1 217 ? 57.085 -39.194 20.933 1.00 22.43 215 ALA A N 1
ATOM 4517 C CA . ALA C 1 217 ? 57.678 -40.497 21.221 1.00 23.12 215 ALA A CA 1
ATOM 4518 C C . ALA C 1 217 ? 59.190 -40.448 21.080 1.00 24.01 215 ALA A C 1
ATOM 4519 O O . ALA C 1 217 ? 59.924 -40.951 21.939 1.00 24.07 215 ALA A O 1
ATOM 4521 N N . LYS C 1 218 ? 59.677 -39.855 19.991 1.00 25.64 216 LYS A N 1
ATOM 4522 C CA . LYS C 1 218 ? 61.115 -39.678 19.848 1.00 27.36 216 LYS A CA 1
ATOM 4523 C C . LYS C 1 218 ? 61.700 -38.843 20.985 1.00 26.40 216 LYS A C 1
ATOM 4524 O O . LYS C 1 218 ? 62.821 -39.112 21.433 1.00 27.48 216 LYS A O 1
ATOM 4530 N N . ALA C 1 219 ? 60.947 -37.859 21.493 1.00 24.06 217 ALA A N 1
ATOM 4531 C CA . ALA C 1 219 ? 61.444 -37.002 22.567 1.00 23.34 217 ALA A CA 1
ATOM 4532 C C . ALA C 1 219 ? 61.533 -37.725 23.904 1.00 22.31 217 ALA A C 1
ATOM 4533 O O . ALA C 1 219 ? 62.240 -37.258 24.805 1.00 22.84 217 ALA A O 1
ATOM 4535 N N . VAL C 1 220 ? 60.819 -38.838 24.066 1.00 20.69 218 VAL A N 1
ATOM 4536 C CA . VAL C 1 220 ? 61.039 -39.660 25.248 1.00 20.55 218 VAL A CA 1
ATOM 4537 C C . VAL C 1 220 ? 62.491 -40.109 25.298 1.00 20.84 218 VAL A C 1
ATOM 4538 O O . VAL C 1 220 ? 63.067 -40.252 26.381 1.00 22.15 218 VAL A O 1
ATOM 4542 N N . GLY C 1 221 ? 63.117 -40.291 24.130 1.00 22.34 219 GLY A N 1
ATOM 4543 C CA . GLY C 1 221 ? 64.520 -40.657 24.061 1.00 24.25 219 GLY A CA 1
ATOM 4544 C C . GLY C 1 221 ? 65.467 -39.566 24.516 1.00 26.27 219 GLY A C 1
ATOM 4545 O O . GLY C 1 221 ? 66.644 -39.847 24.767 1.00 29.46 219 GLY A O 1
ATOM 4546 N N . LEU C 1 222 ? 64.985 -38.326 24.625 1.00 25.45 220 LEU A N 1
ATOM 4547 C CA . LEU C 1 222 ? 65.814 -37.272 25.199 1.00 25.13 220 LEU A CA 1
ATOM 4548 C C . LEU C 1 222 ? 65.852 -37.378 26.715 1.00 24.75 220 LEU A C 1
ATOM 4549 O O . LEU C 1 222 ? 66.899 -37.148 27.330 1.00 27.55 220 LEU A O 1
ATOM 4554 N N . VAL C 1 223 ? 64.720 -37.728 27.328 1.00 21.40 221 VAL A N 1
ATOM 4555 C CA . VAL C 1 223 ? 64.631 -37.792 28.781 1.00 21.67 221 VAL A CA 1
ATOM 4556 C C . VAL C 1 223 ? 64.919 -39.184 29.333 1.00 21.69 221 VAL A C 1
ATOM 4557 O O . VAL C 1 223 ? 65.169 -39.320 30.539 1.00 23.55 221 VAL A O 1
ATOM 4561 N N . ILE C 1 224 ? 64.871 -40.216 28.494 1.00 21.81 222 ILE A N 1
ATOM 4562 C CA . ILE C 1 224 ? 65.333 -41.558 28.841 1.00 21.49 222 ILE A CA 1
ATOM 4563 C C . ILE C 1 224 ? 66.344 -41.942 27.770 1.00 23.18 222 ILE A C 1
ATOM 4564 O O . ILE C 1 224 ? 65.984 -42.602 26.787 1.00 22.49 222 ILE A O 1
ATOM 4569 N N . PRO C 1 225 ? 67.610 -41.547 27.917 1.00 24.75 223 PRO A N 1
ATOM 4570 C CA . PRO C 1 225 ? 68.558 -41.671 26.794 1.00 25.29 223 PRO A CA 1
ATOM 4571 C C . PRO C 1 225 ? 68.754 -43.088 26.276 1.00 25.00 223 PRO A C 1
ATOM 4572 O O . PRO C 1 225 ? 69.073 -43.258 25.093 1.00 25.31 223 PRO A O 1
ATOM 4576 N N A GLU C 1 226 ? 68.562 -44.107 27.117 0.48 25.06 224 GLU A N 1
ATOM 4577 N N B GLU C 1 226 ? 68.577 -44.104 27.128 0.52 25.36 224 GLU A N 1
ATOM 4578 C CA A GLU C 1 226 ? 68.685 -45.495 26.679 0.48 25.63 224 GLU A CA 1
ATOM 4579 C CA B GLU C 1 226 ? 68.662 -45.494 26.686 0.52 26.27 224 GLU A CA 1
ATOM 4580 C C A GLU C 1 226 ? 67.648 -45.882 25.633 0.48 24.92 224 GLU A C 1
ATOM 4581 C C B GLU C 1 226 ? 67.741 -45.773 25.508 0.52 25.27 224 GLU A C 1
ATOM 4582 O O A GLU C 1 226 ? 67.784 -46.942 25.013 0.48 25.00 224 GLU A O 1
ATOM 4583 O O B GLU C 1 226 ? 68.041 -46.633 24.672 0.52 25.21 224 GLU A O 1
ATOM 4594 N N . LEU C 1 227 ? 66.617 -45.065 25.426 1.00 23.39 225 LEU A N 1
ATOM 4595 C CA . LEU C 1 227 ? 65.578 -45.355 24.448 1.00 22.62 225 LEU A CA 1
ATOM 4596 C C . LEU C 1 227 ? 65.642 -44.456 23.221 1.00 21.77 225 LEU A C 1
ATOM 4597 O O . LEU C 1 227 ? 64.708 -44.464 22.412 1.00 20.99 225 LEU A O 1
ATOM 4602 N N . GLN C 1 228 ? 66.722 -43.696 23.055 1.00 23.05 226 GLN A N 1
ATOM 4603 C CA . GLN C 1 228 ? 66.878 -42.890 21.852 1.00 23.91 226 GLN A CA 1
ATOM 4604 C C . GLN C 1 228 ? 66.751 -43.769 20.612 1.00 23.03 226 GLN A C 1
ATOM 4605 O O . GLN C 1 228 ? 67.403 -44.810 20.504 1.00 22.72 226 GLN A O 1
ATOM 4611 N N . GLY C 1 229 ? 65.900 -43.349 19.680 1.00 22.50 227 GLY A N 1
ATOM 4612 C CA . GLY C 1 229 ? 65.722 -44.059 18.431 1.00 21.73 227 GLY A CA 1
ATOM 4613 C C . GLY C 1 229 ? 64.805 -45.259 18.485 1.00 19.46 227 GLY A C 1
ATOM 4614 O O . GLY C 1 229 ? 64.548 -45.867 17.436 1.00 20.25 227 GLY A O 1
ATOM 4615 N N . LYS C 1 230 ? 64.288 -45.618 19.657 1.00 16.80 228 LYS A N 1
ATOM 4616 C CA . LYS C 1 230 ? 63.518 -46.846 19.819 1.00 16.62 228 LYS A CA 1
ATOM 4617 C C . LYS C 1 230 ? 62.010 -46.638 19.838 1.00 15.44 228 LYS A C 1
ATOM 4618 O O . LYS C 1 230 ? 61.272 -47.622 19.904 1.00 16.95 228 LYS A O 1
ATOM 4624 N N . LEU C 1 231 ? 61.536 -45.398 19.771 1.00 15.02 229 LEU A N 1
ATOM 4625 C CA . LEU C 1 231 ? 60.115 -45.090 19.873 1.00 14.76 229 LEU A CA 1
ATOM 4626 C C . LEU C 1 231 ? 59.683 -44.215 18.704 1.00 15.01 229 LEU A C 1
ATOM 4627 O O . LEU C 1 231 ? 60.458 -43.407 18.192 1.00 18.09 229 LEU A O 1
ATOM 4632 N N . ASN C 1 232 ? 58.424 -44.367 18.298 1.00 13.65 230 ASN A N 1
ATOM 4633 C CA . ASN C 1 232 ? 57.846 -43.508 17.273 1.00 13.39 230 ASN A CA 1
ATOM 4634 C C . ASN C 1 232 ? 56.344 -43.461 17.490 1.00 12.92 230 ASN A C 1
ATOM 4635 O O . ASN C 1 232 ? 55.788 -44.251 18.254 1.00 13.57 230 ASN A O 1
ATOM 4640 N N . GLY C 1 233 ? 55.683 -42.517 16.829 1.00 12.57 231 GLY A N 1
ATOM 4641 C CA . GLY C 1 233 ? 54.241 -42.473 16.944 1.00 13.51 231 GLY A CA 1
ATOM 4642 C C . GLY C 1 233 ? 53.634 -41.289 16.230 1.00 11.38 231 GLY A C 1
ATOM 4643 O O . GLY C 1 233 ? 54.313 -40.548 15.518 1.00 13.61 231 GLY A O 1
ATOM 4644 N N . ILE C 1 234 ? 52.318 -41.145 16.420 1.00 12.52 232 ILE A N 1
ATOM 4645 C CA . ILE C 1 234 ? 51.508 -40.154 15.720 1.00 13.01 232 ILE A CA 1
ATOM 4646 C C . ILE C 1 234 ? 50.472 -39.588 16.683 1.00 12.25 232 ILE A C 1
ATOM 4647 O O . ILE C 1 234 ? 50.269 -40.092 17.788 1.00 11.66 232 ILE A O 1
ATOM 4652 N N . ALA C 1 235 ? 49.800 -38.533 16.236 1.00 12.05 233 ALA A N 1
ATOM 4653 C CA . ALA C 1 235 ? 48.692 -37.933 16.965 1.00 11.71 233 ALA A CA 1
ATOM 4654 C C . ALA C 1 235 ? 47.446 -37.952 16.097 1.00 10.46 233 ALA A C 1
ATOM 4655 O O . ALA C 1 235 ? 47.526 -37.787 14.874 1.00 11.89 233 ALA A O 1
ATOM 4657 N N . LEU C 1 236 ? 46.295 -38.151 16.736 1.00 10.78 234 LEU A N 1
ATOM 4658 C CA . LEU C 1 236 ? 44.988 -37.972 16.102 1.00 11.42 234 LEU A CA 1
ATOM 4659 C C . LEU C 1 236 ? 44.266 -36.924 16.930 1.00 10.68 234 LEU A C 1
ATOM 4660 O O . LEU C 1 236 ? 43.872 -37.208 18.065 1.00 11.61 234 LEU A O 1
ATOM 4665 N N . ARG C 1 237 ? 44.094 -35.721 16.374 1.00 8.85 235 ARG A N 1
ATOM 4666 C CA . ARG C 1 237 ? 43.364 -34.671 17.074 1.00 9.50 235 ARG A CA 1
ATOM 4667 C C . ARG C 1 237 ? 41.869 -34.886 16.864 1.00 9.78 235 ARG A C 1
ATOM 4668 O O . ARG C 1 237 ? 41.421 -35.127 15.735 1.00 10.00 235 ARG A O 1
ATOM 4676 N N . VAL C 1 238 ? 41.100 -34.824 17.949 1.00 8.96 236 VAL A N 1
ATOM 4677 C CA . VAL C 1 238 ? 39.669 -35.139 17.883 1.00 9.49 236 VAL A CA 1
ATOM 4678 C C . VAL C 1 238 ? 38.842 -33.998 18.473 1.00 10.11 236 VAL A C 1
ATOM 4679 O O . VAL C 1 238 ? 39.395 -33.131 19.169 1.00 10.04 236 VAL A O 1
ATOM 4683 N N . PRO C 1 239 ? 37.508 -33.958 18.250 1.00 9.56 237 PRO A N 1
ATOM 4684 C CA . PRO C 1 239 ? 36.707 -32.779 18.669 1.00 10.02 237 PRO A CA 1
ATOM 4685 C C . PRO C 1 239 ? 36.348 -32.724 20.150 1.00 10.19 237 PRO A C 1
ATOM 4686 O O . PRO C 1 239 ? 35.182 -32.611 20.522 1.00 13.07 237 PRO A O 1
ATOM 4690 N N . THR C 1 240 ? 37.363 -32.756 21.008 1.00 9.84 238 THR A N 1
ATOM 4691 C CA . THR C 1 240 ? 37.218 -32.354 22.397 1.00 9.77 238 THR A CA 1
ATOM 4692 C C . THR C 1 240 ? 38.193 -31.216 22.666 1.00 8.82 238 THR A C 1
ATOM 4693 O O . THR C 1 240 ? 39.258 -31.157 22.045 1.00 9.35 238 THR A O 1
ATOM 4697 N N . PRO C 1 241 ? 37.840 -30.273 23.544 1.00 9.20 239 PRO A N 1
ATOM 4698 C CA . PRO C 1 241 ? 38.679 -29.081 23.734 1.00 9.64 239 PRO A CA 1
ATOM 4699 C C . PRO C 1 241 ? 39.800 -29.237 24.747 1.00 9.08 239 PRO A C 1
ATOM 4700 O O . PRO C 1 241 ? 40.671 -28.358 24.809 1.00 10.57 239 PRO A O 1
ATOM 4704 N N . ASN C 1 242 ? 39.804 -30.309 25.536 1.00 9.14 240 ASN A N 1
ATOM 4705 C CA . ASN C 1 242 ? 40.878 -30.555 26.493 1.00 9.26 240 ASN A CA 1
ATOM 4706 C C . ASN C 1 242 ? 40.727 -31.974 27.008 1.00 9.86 240 ASN A C 1
ATOM 4707 O O . ASN C 1 242 ? 39.617 -32.507 27.044 1.00 10.12 240 ASN A O 1
ATOM 4712 N N . VAL C 1 243 ? 41.858 -32.543 27.439 1.00 9.29 241 VAL A N 1
ATOM 4713 C CA . VAL C 1 243 ? 42.043 -33.902 27.958 1.00 8.70 241 VAL A CA 1
ATOM 4714 C C . VAL C 1 243 ? 42.349 -34.836 26.796 1.00 8.83 241 VAL A C 1
ATOM 4715 O O . VAL C 1 243 ? 41.669 -34.816 25.761 1.00 9.96 241 VAL A O 1
ATOM 4719 N N . SER C 1 244 ? 43.401 -35.633 26.947 1.00 9.05 242 SER A N 1
ATOM 4720 C CA . SER C 1 244 ? 43.921 -36.464 25.876 1.00 9.38 242 SER A CA 1
ATOM 4721 C C . SER C 1 244 ? 44.247 -37.839 26.432 1.00 9.04 242 SER A C 1
ATOM 4722 O O . SER C 1 244 ? 44.250 -38.059 27.643 1.00 9.11 242 SER A O 1
ATOM 4725 N N . VAL C 1 245 ? 44.517 -38.783 25.531 1.00 9.97 243 VAL A N 1
ATOM 4726 C CA . VAL C 1 245 ? 44.856 -40.135 25.957 1.00 11.68 243 VAL A CA 1
ATOM 4727 C C . VAL C 1 245 ? 45.948 -40.701 25.056 1.00 12.18 243 VAL A C 1
ATOM 4728 O O . VAL C 1 245 ? 45.893 -40.542 23.835 1.00 15.79 243 VAL A O 1
ATOM 4732 N N . VAL C 1 246 ? 46.974 -41.303 25.661 1.00 11.02 244 VAL A N 1
ATOM 4733 C CA . VAL C 1 246 ? 48.058 -41.947 24.925 1.00 12.90 244 VAL A CA 1
ATOM 4734 C C . VAL C 1 246 ? 47.864 -43.455 24.957 1.00 11.14 244 VAL A C 1
ATOM 4735 O O . VAL C 1 246 ? 47.581 -44.036 26.013 1.00 11.94 244 VAL A O 1
ATOM 4739 N N . ASP C 1 247 ? 48.020 -44.076 23.799 1.00 11.39 245 ASP A N 1
ATOM 4740 C CA . ASP C 1 247 ? 47.989 -45.518 23.617 1.00 11.70 245 ASP A CA 1
ATOM 4741 C C . ASP C 1 247 ? 49.408 -45.924 23.233 1.00 12.39 245 ASP A C 1
ATOM 4742 O O . ASP C 1 247 ? 49.943 -45.439 22.232 1.00 13.89 245 ASP A O 1
ATOM 4747 N N . PHE C 1 248 ? 50.037 -46.766 24.046 1.00 11.22 246 PHE A N 1
ATOM 4748 C CA . PHE C 1 248 ? 51.437 -47.118 23.847 1.00 11.44 246 PHE A CA 1
ATOM 4749 C C . PHE C 1 248 ? 51.549 -48.631 23.728 1.00 10.60 246 PHE A C 1
ATOM 4750 O O . PHE C 1 248 ? 51.096 -49.363 24.617 1.00 12.46 246 PHE A O 1
ATOM 4758 N N . VAL C 1 249 ? 52.143 -49.094 22.626 1.00 11.01 247 VAL A N 1
ATOM 4759 C CA . VAL C 1 249 ? 52.341 -50.517 22.356 1.00 11.45 247 VAL A CA 1
ATOM 4760 C C . VAL C 1 249 ? 53.839 -50.756 22.289 1.00 12.10 247 VAL A C 1
ATOM 4761 O O . VAL C 1 249 ? 54.515 -50.245 21.385 1.00 13.46 247 VAL A O 1
ATOM 4765 N N . ALA C 1 250 ? 54.360 -51.512 23.253 1.00 13.46 248 ALA A N 1
ATOM 4766 C CA . ALA C 1 250 ? 55.791 -51.725 23.394 1.00 14.55 248 ALA A CA 1
ATOM 4767 C C . ALA C 1 250 ? 56.164 -53.180 23.161 1.00 15.05 248 ALA A C 1
ATOM 4768 O O . ALA C 1 250 ? 55.429 -54.102 23.533 1.00 14.87 248 ALA A O 1
ATOM 4770 N N . GLN C 1 251 ? 57.332 -53.373 22.571 1.00 15.17 249 GLN A N 1
ATOM 4771 C CA . GLN C 1 251 ? 57.986 -54.667 22.537 1.00 15.82 249 GLN A CA 1
ATOM 4772 C C . GLN C 1 251 ? 58.991 -54.686 23.683 1.00 14.32 249 GLN A C 1
ATOM 4773 O O . GLN C 1 251 ? 59.901 -53.852 23.720 1.00 15.33 249 GLN A O 1
ATOM 4779 N N . VAL C 1 252 ? 58.803 -55.603 24.631 1.00 15.47 250 VAL A N 1
ATOM 4780 C CA . VAL C 1 252 ? 59.628 -55.660 25.838 1.00 14.85 250 VAL A CA 1
ATOM 4781 C C . VAL C 1 252 ? 60.457 -56.941 25.858 1.00 16.12 250 VAL A C 1
ATOM 4782 O O . VAL C 1 252 ? 60.114 -57.956 25.241 1.00 16.78 250 VAL A O 1
ATOM 4786 N N . GLU C 1 253 ? 61.552 -56.894 26.623 1.00 16.70 251 GLU A N 1
ATOM 4787 C CA . GLU C 1 253 ? 62.493 -58.009 26.683 1.00 18.99 251 GLU A CA 1
ATOM 4788 C C . GLU C 1 253 ? 62.021 -59.112 27.625 1.00 18.15 251 GLU A C 1
ATOM 4789 O O . GLU C 1 253 ? 62.097 -60.299 27.282 1.00 19.12 251 GLU A O 1
ATOM 4795 N N A LYS C 1 254 ? 61.555 -58.743 28.818 0.53 16.72 252 LYS A N 1
ATOM 4796 N N B LYS C 1 254 ? 61.533 -58.747 28.809 0.47 17.02 252 LYS A N 1
ATOM 4797 C CA A LYS C 1 254 ? 61.128 -59.717 29.813 0.53 16.59 252 LYS A CA 1
ATOM 4798 C CA B LYS C 1 254 ? 61.139 -59.730 29.807 0.47 17.09 252 LYS A CA 1
ATOM 4799 C C A LYS C 1 254 ? 59.665 -60.049 29.578 0.53 16.33 252 LYS A C 1
ATOM 4800 C C B LYS C 1 254 ? 59.666 -60.061 29.633 0.47 16.50 252 LYS A C 1
ATOM 4801 O O A LYS C 1 254 ? 58.827 -59.139 29.590 0.53 17.00 252 LYS A O 1
ATOM 4802 O O B LYS C 1 254 ? 58.823 -59.164 29.758 0.47 16.94 252 LYS A O 1
ATOM 4813 N N . PRO C 1 255 ? 59.308 -61.305 29.337 1.00 16.26 253 PRO A N 1
ATOM 4814 C CA . PRO C 1 255 ? 57.906 -61.627 29.050 1.00 17.06 253 PRO A CA 1
ATOM 4815 C C . PRO C 1 255 ? 57.032 -61.442 30.278 1.00 15.16 253 PRO A C 1
ATOM 4816 O O . PRO C 1 255 ? 57.436 -61.733 31.406 1.00 16.06 253 PRO A O 1
ATOM 4820 N N . THR C 1 256 ? 55.814 -60.968 30.042 1.00 14.51 254 THR A N 1
ATOM 4821 C CA . THR C 1 256 ? 54.926 -60.594 31.128 1.00 14.75 254 THR A CA 1
ATOM 4822 C C . THR C 1 256 ? 53.479 -60.802 30.696 1.00 15.92 254 THR A C 1
ATOM 4823 O O . THR C 1 256 ? 53.196 -61.309 29.605 1.00 16.73 254 THR A O 1
ATOM 4827 N N . ILE C 1 257 ? 52.563 -60.412 31.583 1.00 15.35 255 ILE A N 1
ATOM 4828 C CA . ILE C 1 257 ? 51.125 -60.488 31.355 1.00 16.05 255 ILE A CA 1
ATOM 4829 C C . ILE C 1 257 ? 50.495 -59.213 31.903 1.00 14.63 255 ILE A C 1
ATOM 4830 O O . ILE C 1 257 ? 51.117 -58.463 32.662 1.00 15.28 255 ILE A O 1
ATOM 4835 N N . ALA C 1 258 ? 49.229 -58.986 31.529 1.00 14.30 256 ALA A N 1
ATOM 4836 C CA . ALA C 1 258 ? 48.585 -57.710 31.840 1.00 13.95 256 ALA A CA 1
ATOM 4837 C C . ALA C 1 258 ? 48.523 -57.452 33.340 1.00 14.11 256 ALA A C 1
ATOM 4838 O O . ALA C 1 258 ? 48.757 -56.324 33.789 1.00 13.86 256 ALA A O 1
ATOM 4840 N N . GLU C 1 259 ? 48.231 -58.486 34.134 1.00 15.60 257 GLU A N 1
ATOM 4841 C CA . GLU C 1 259 ? 48.136 -58.282 35.577 1.00 17.90 257 GLU A CA 1
ATOM 4842 C C . GLU C 1 259 ? 49.458 -57.787 36.151 1.00 15.40 257 GLU A C 1
ATOM 4843 O O . GLU C 1 259 ? 49.477 -56.949 37.062 1.00 16.22 257 GLU A O 1
ATOM 4849 N N . GLN C 1 260 ? 50.578 -58.301 35.638 1.00 15.08 258 GLN A N 1
ATOM 4850 C CA . GLN C 1 260 ? 51.877 -57.902 36.166 1.00 14.76 258 GLN A CA 1
ATOM 4851 C C . GLN C 1 260 ? 52.253 -56.498 35.711 1.00 15.14 258 GLN A C 1
ATOM 4852 O O . GLN C 1 260 ? 52.821 -55.724 36.489 1.00 15.83 258 GLN A O 1
ATOM 4858 N N . VAL C 1 261 ? 51.947 -56.150 34.457 1.00 13.46 259 VAL A N 1
ATOM 4859 C CA . VAL C 1 261 ? 52.164 -54.780 33.992 1.00 13.43 259 VAL A CA 1
ATOM 4860 C C . VAL C 1 261 ? 51.416 -53.804 34.887 1.00 14.11 259 VAL A C 1
ATOM 4861 O O . VAL C 1 261 ? 51.972 -52.802 35.352 1.00 14.61 259 VAL A O 1
ATOM 4865 N N . ASN C 1 262 ? 50.146 -54.099 35.164 1.00 13.72 260 ASN A N 1
ATOM 4866 C CA . ASN C 1 262 ? 49.361 -53.224 36.027 1.00 14.20 260 ASN A CA 1
ATOM 4867 C C . ASN C 1 262 ? 49.936 -53.156 37.433 1.00 15.42 260 ASN A C 1
ATOM 4868 O O . ASN C 1 262 ? 49.963 -52.084 38.046 1.00 16.46 260 ASN A O 1
ATOM 4873 N N . GLN C 1 263 ? 50.390 -54.290 37.972 1.00 15.50 261 GLN A N 1
ATOM 4874 C CA . GLN C 1 263 ? 50.947 -54.270 39.320 1.00 17.72 261 GLN A CA 1
ATOM 4875 C C . GLN C 1 263 ? 52.189 -53.388 39.398 1.00 16.85 261 GLN A C 1
ATOM 4876 O O . GLN C 1 263 ? 52.370 -52.648 40.371 1.00 17.21 261 GLN A O 1
ATOM 4882 N N A VAL C 1 264 ? 53.056 -53.445 38.383 0.38 16.53 262 VAL A N 1
ATOM 4883 N N B VAL C 1 264 ? 53.057 -53.470 38.387 0.62 16.14 262 VAL A N 1
ATOM 4884 C CA A VAL C 1 264 ? 54.284 -52.653 38.445 0.38 16.47 262 VAL A CA 1
ATOM 4885 C CA B VAL C 1 264 ? 54.279 -52.668 38.379 0.62 15.90 262 VAL A CA 1
ATOM 4886 C C A VAL C 1 264 ? 54.001 -51.161 38.281 0.38 15.76 262 VAL A C 1
ATOM 4887 C C B VAL C 1 264 ? 53.941 -51.180 38.343 0.62 15.96 262 VAL A C 1
ATOM 4888 O O A VAL C 1 264 ? 54.693 -50.325 38.874 0.38 15.79 262 VAL A O 1
ATOM 4889 O O B VAL C 1 264 ? 54.519 -50.373 39.081 0.62 17.01 262 VAL A O 1
ATOM 4896 N N . ILE C 1 265 ? 52.999 -50.791 37.480 1.00 14.35 263 ILE A N 1
ATOM 4897 C CA . ILE C 1 265 ? 52.654 -49.377 37.368 1.00 14.62 263 ILE A CA 1
ATOM 4898 C C . ILE C 1 265 ? 51.960 -48.890 38.634 1.00 15.16 263 ILE A C 1
ATOM 4899 O O . ILE C 1 265 ? 52.229 -47.784 39.118 1.00 15.27 263 ILE A O 1
ATOM 4904 N N . LYS C 1 266 ? 51.077 -49.710 39.204 1.00 14.73 264 LYS A N 1
ATOM 4905 C CA . LYS C 1 266 ? 50.442 -49.340 40.467 1.00 15.81 264 LYS A CA 1
ATOM 4906 C C . LYS C 1 266 ? 51.484 -49.113 41.555 1.00 16.90 264 LYS A C 1
ATOM 4907 O O . LYS C 1 266 ? 51.439 -48.111 42.280 1.00 17.40 264 LYS A O 1
ATOM 4913 N N . GLU C 1 267 ? 52.445 -50.031 41.679 1.00 17.84 265 GLU A N 1
ATOM 4914 C CA . GLU C 1 267 ? 53.476 -49.865 42.698 1.00 20.34 265 GLU A CA 1
ATOM 4915 C C . GLU C 1 267 ? 54.261 -48.576 42.489 1.00 18.91 265 GLU A C 1
ATOM 4916 O O . GLU C 1 267 ? 54.507 -47.833 43.446 1.00 19.25 265 GLU A O 1
ATOM 4922 N N . ALA C 1 268 ? 54.644 -48.281 41.243 1.00 18.22 266 ALA A N 1
ATOM 4923 C CA . ALA C 1 268 ? 55.338 -47.024 40.971 1.00 18.37 266 ALA A CA 1
ATOM 4924 C C . ALA C 1 268 ? 54.470 -45.822 41.331 1.00 18.03 266 ALA A C 1
ATOM 4925 O O . ALA C 1 268 ? 54.965 -44.833 41.888 1.00 18.95 266 ALA A O 1
ATOM 4927 N N . SER C 1 269 ? 53.172 -45.891 41.029 1.00 17.90 267 SER A N 1
ATOM 4928 C CA . SER C 1 269 ? 52.286 -44.764 41.312 1.00 17.06 267 SER A CA 1
ATOM 4929 C C . SER C 1 269 ? 52.178 -44.483 42.804 1.00 18.96 267 SER A C 1
ATOM 4930 O O . SER C 1 269 ? 51.861 -43.352 43.196 1.00 19.95 267 SER A O 1
ATOM 4933 N N . GLU C 1 270 ? 52.451 -45.480 43.641 1.00 19.88 268 GLU A N 1
ATOM 4934 C CA . GLU C 1 270 ? 52.391 -45.323 45.084 1.00 22.12 268 GLU A CA 1
ATOM 4935 C C . GLU C 1 270 ? 53.733 -44.944 45.693 1.00 22.55 268 GLU A C 1
ATOM 4936 O O . GLU C 1 270 ? 53.777 -44.549 46.862 1.00 24.33 268 GLU A O 1
ATOM 4942 N N . THR C 1 271 ? 54.820 -45.040 44.930 1.00 22.44 269 THR A N 1
ATOM 4943 C CA . THR C 1 271 ? 56.153 -44.835 45.478 1.00 23.37 269 THR A CA 1
ATOM 4944 C C . THR C 1 271 ? 56.965 -43.887 44.600 1.00 22.08 269 THR A C 1
ATOM 4945 O O . THR C 1 271 ? 56.864 -42.664 44.739 1.00 23.17 269 THR A O 1
ATOM 4949 N N . THR C 1 272 ? 57.739 -44.449 43.669 1.00 22.60 270 THR A N 1
ATOM 4950 C CA . THR C 1 272 ? 58.728 -43.675 42.925 1.00 22.98 270 THR A CA 1
ATOM 4951 C C . THR C 1 272 ? 58.089 -42.628 42.022 1.00 21.14 270 THR A C 1
ATOM 4952 O O . THR C 1 272 ? 58.719 -41.610 41.714 1.00 23.37 270 THR A O 1
ATOM 4956 N N . MET C 1 273 ? 56.863 -42.867 41.568 1.00 17.80 271 MET A N 1
ATOM 4957 C CA . MET C 1 273 ? 56.175 -41.964 40.657 1.00 16.07 271 MET A CA 1
ATOM 4958 C C . MET C 1 273 ? 54.955 -41.314 41.299 1.00 15.43 271 MET A C 1
ATOM 4959 O O . MET C 1 273 ? 54.086 -40.806 40.586 1.00 15.84 271 MET A O 1
ATOM 4964 N N . LYS C 1 274 ? 54.876 -41.313 42.628 1.00 16.51 272 LYS A N 1
ATOM 4965 C CA . LYS C 1 274 ? 53.739 -40.701 43.306 1.00 18.38 272 LYS A CA 1
ATOM 4966 C C . LYS C 1 274 ? 53.606 -39.234 42.918 1.00 18.67 272 LYS A C 1
ATOM 4967 O O . LYS C 1 274 ? 54.583 -38.478 42.949 1.00 20.09 272 LYS A O 1
ATOM 4973 N N . GLY C 1 275 ? 52.384 -38.830 42.558 1.00 17.57 273 GLY A N 1
ATOM 4974 C CA . GLY C 1 275 ? 52.127 -37.489 42.082 1.00 16.61 273 GLY A CA 1
ATOM 4975 C C . GLY C 1 275 ? 52.370 -37.291 40.605 1.00 16.00 273 GLY A C 1
ATOM 4976 O O . GLY C 1 275 ? 51.922 -36.279 40.047 1.00 19.55 273 GLY A O 1
ATOM 4977 N N . ILE C 1 276 ? 53.047 -38.228 39.951 1.00 14.28 274 ILE A N 1
ATOM 4978 C CA . ILE C 1 276 ? 53.328 -38.151 38.527 1.00 13.50 274 ILE A CA 1
ATOM 4979 C C . ILE C 1 276 ? 52.451 -39.112 37.736 1.00 12.80 274 ILE A C 1
ATOM 4980 O O . ILE C 1 276 ? 51.832 -38.719 36.750 1.00 13.02 274 ILE A O 1
ATOM 4985 N N . ILE C 1 277 ? 52.394 -40.377 38.158 1.00 14.11 275 ILE A N 1
ATOM 4986 C CA . ILE C 1 277 ? 51.488 -41.373 37.592 1.00 12.99 275 ILE A CA 1
ATOM 4987 C C . ILE C 1 277 ? 50.410 -41.648 38.623 1.00 12.62 275 ILE A C 1
ATOM 4988 O O . ILE C 1 277 ? 50.717 -41.912 39.792 1.00 13.97 275 ILE A O 1
ATOM 4993 N N . HIS C 1 278 ? 49.155 -41.614 38.191 1.00 12.64 276 HIS A N 1
ATOM 4994 C CA . HIS C 1 278 ? 48.051 -42.115 38.990 1.00 12.46 276 HIS A CA 1
ATOM 4995 C C . HIS C 1 278 ? 47.542 -43.403 38.359 1.00 13.01 276 HIS A C 1
ATOM 4996 O O . HIS C 1 278 ? 47.481 -43.523 37.137 1.00 14.18 276 HIS A O 1
ATOM 5003 N N . TYR C 1 279 ? 47.172 -44.365 39.192 1.00 13.80 277 TYR A N 1
ATOM 5004 C CA . TYR C 1 279 ? 46.701 -45.668 38.734 1.00 14.00 277 TYR A CA 1
ATOM 5005 C C . TYR C 1 279 ? 45.197 -45.730 38.962 1.00 15.30 277 TYR A C 1
ATOM 5006 O O . TYR C 1 279 ? 44.738 -45.599 40.101 1.00 16.73 277 TYR A O 1
ATOM 5015 N N . SER C 1 280 ? 44.430 -45.936 37.891 1.00 15.24 278 SER A N 1
ATOM 5016 C CA . SER C 1 280 ? 42.974 -45.930 37.966 1.00 16.81 278 SER A CA 1
ATOM 5017 C C . SER C 1 280 ? 42.416 -47.278 37.539 1.00 16.64 278 SER A C 1
ATOM 5018 O O . SER C 1 280 ? 42.715 -47.756 36.443 1.00 17.02 278 SER A O 1
ATOM 5021 N N . GLU C 1 281 ? 41.563 -47.864 38.380 1.00 17.96 279 GLU A N 1
ATOM 5022 C CA . GLU C 1 281 ? 40.780 -49.028 37.989 1.00 20.85 279 GLU A CA 1
ATOM 5023 C C . GLU C 1 281 ? 39.317 -48.682 37.741 1.00 19.97 279 GLU A C 1
ATOM 5024 O O . GLU C 1 281 ? 38.483 -49.584 37.622 1.00 25.37 279 GLU A O 1
ATOM 5030 N N . LEU C 1 282 ? 38.997 -47.398 37.634 1.00 15.37 280 LEU A N 1
ATOM 5031 C CA . LEU C 1 282 ? 37.629 -46.935 37.462 1.00 15.35 280 LEU A CA 1
ATOM 5032 C C . LEU C 1 282 ? 37.285 -46.793 35.986 1.00 15.07 280 LEU A C 1
ATOM 5033 O O . LEU C 1 282 ? 38.148 -46.541 35.140 1.00 16.54 280 LEU A O 1
ATOM 5038 N N . GLU C 1 283 ? 36.000 -46.931 35.683 1.00 14.75 281 GLU A N 1
ATOM 5039 C CA . GLU C 1 283 ? 35.531 -46.874 34.299 1.00 14.84 281 GLU A CA 1
ATOM 5040 C C . GLU C 1 283 ? 35.084 -45.451 33.988 1.00 12.99 281 GLU A C 1
ATOM 5041 O O . GLU C 1 283 ? 33.896 -45.131 33.963 1.00 14.81 281 GLU A O 1
ATOM 5047 N N . LEU C 1 284 ? 36.062 -44.586 33.740 1.00 11.73 282 LEU A N 1
ATOM 5048 C CA . LEU C 1 284 ? 35.824 -43.162 33.564 1.00 10.59 282 LEU A CA 1
ATOM 5049 C C . LEU C 1 284 ? 36.034 -42.755 32.105 1.00 10.40 282 LEU A C 1
ATOM 5050 O O . LEU C 1 284 ? 36.438 -43.553 31.246 1.00 12.14 282 LEU A O 1
ATOM 5055 N N . VAL C 1 285 ? 35.714 -41.492 31.818 1.00 9.37 283 VAL A N 1
ATOM 5056 C CA . VAL C 1 285 ? 35.830 -40.929 30.480 1.00 10.27 283 VAL A CA 1
ATOM 5057 C C . VAL C 1 285 ? 36.578 -39.605 30.587 1.00 9.12 283 VAL A C 1
ATOM 5058 O O . VAL C 1 285 ? 36.890 -39.138 31.682 1.00 10.58 283 VAL A O 1
ATOM 5062 N N . SER C 1 286 ? 36.882 -39.007 29.427 1.00 9.81 284 SER A N 1
ATOM 5063 C CA . SER C 1 286 ? 37.825 -37.886 29.394 1.00 10.28 284 SER A CA 1
ATOM 5064 C C . SER C 1 286 ? 37.427 -36.743 30.331 1.00 9.83 284 SER A C 1
ATOM 5065 O O . SER C 1 286 ? 38.288 -36.166 31.007 1.00 11.45 284 SER A O 1
ATOM 5068 N N A SER C 1 287 ? 36.132 -36.397 30.385 0.70 10.10 285 SER A N 1
ATOM 5069 N N B SER C 1 287 ? 36.140 -36.387 30.381 0.30 10.17 285 SER A N 1
ATOM 5070 C CA A SER C 1 287 ? 35.725 -35.256 31.205 0.70 10.57 285 SER A CA 1
ATOM 5071 C CA B SER C 1 287 ? 35.758 -35.235 31.193 0.30 10.53 285 SER A CA 1
ATOM 5072 C C A SER C 1 287 ? 36.109 -35.448 32.660 0.70 9.95 285 SER A C 1
ATOM 5073 C C B SER C 1 287 ? 36.035 -35.446 32.675 0.30 10.11 285 SER A C 1
ATOM 5074 O O A SER C 1 287 ? 36.359 -34.467 33.372 0.70 10.03 285 SER A O 1
ATOM 5075 O O B SER C 1 287 ? 36.140 -34.464 33.419 0.30 9.95 285 SER A O 1
ATOM 5080 N N . ASP C 1 288 ? 36.156 -36.697 33.123 1.00 9.97 286 ASP A N 1
ATOM 5081 C CA . ASP C 1 288 ? 36.442 -36.943 34.523 1.00 10.37 286 ASP A CA 1
ATOM 5082 C C . ASP C 1 288 ? 37.873 -36.594 34.897 1.00 10.08 286 ASP A C 1
ATOM 5083 O O . ASP C 1 288 ? 38.162 -36.498 36.092 1.00 11.33 286 ASP A O 1
ATOM 5088 N N . TYR C 1 289 ? 38.766 -36.426 33.911 1.00 9.66 287 TYR A N 1
ATOM 5089 C CA . TYR C 1 289 ? 40.168 -36.120 34.161 1.00 10.13 287 TYR A CA 1
ATOM 5090 C C . TYR C 1 289 ? 40.494 -34.643 34.026 1.00 9.36 287 TYR A C 1
ATOM 5091 O O . TYR C 1 289 ? 41.659 -34.263 34.177 1.00 11.16 287 TYR A O 1
ATOM 5100 N N . ARG C 1 290 ? 39.490 -33.800 33.787 1.00 9.09 288 ARG A N 1
ATOM 5101 C CA . ARG C 1 290 ? 39.725 -32.363 33.823 1.00 10.41 288 ARG A CA 1
ATOM 5102 C C . ARG C 1 290 ? 40.285 -31.975 35.181 1.00 10.97 288 ARG A C 1
ATOM 5103 O O . ARG C 1 290 ? 39.702 -32.295 36.223 1.00 12.12 288 ARG A O 1
ATOM 5111 N N . GLY C 1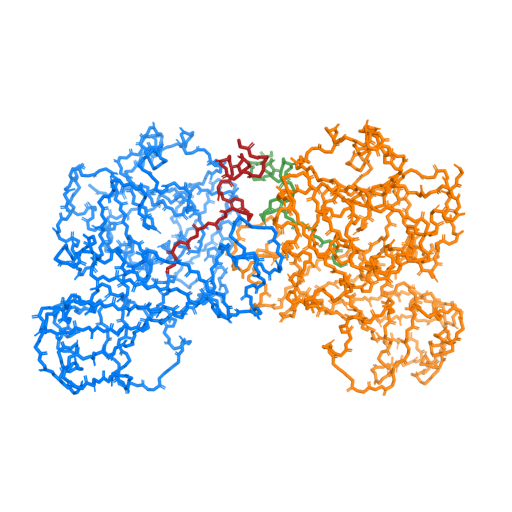 291 ? 41.413 -31.269 35.166 1.00 11.08 289 GLY A N 1
ATOM 5112 C CA . GLY C 1 291 ? 41.989 -30.769 36.393 1.00 11.62 289 GLY A CA 1
ATOM 5113 C C . GLY C 1 291 ? 42.816 -31.774 37.151 1.00 11.40 289 GLY A C 1
ATOM 5114 O O . GLY C 1 291 ? 43.303 -31.458 38.245 1.00 12.61 289 GLY A O 1
ATOM 5115 N N . HIS C 1 292 ? 43.007 -32.972 36.615 1.00 11.36 290 HIS A N 1
ATOM 5116 C CA . HIS C 1 292 ? 43.853 -33.928 37.311 1.00 10.69 290 HIS A CA 1
ATOM 5117 C C . HIS C 1 292 ? 45.287 -33.423 37.355 1.00 11.78 290 HIS A C 1
ATOM 5118 O O . HIS C 1 292 ? 45.805 -32.886 36.373 1.00 12.19 290 HIS A O 1
ATOM 5125 N N . ASN C 1 293 ? 45.925 -33.592 38.511 1.00 12.72 291 ASN A N 1
ATOM 5126 C CA . ASN C 1 293 ? 47.283 -33.094 38.698 1.00 12.97 291 ASN A CA 1
ATOM 5127 C C . ASN C 1 293 ? 48.375 -34.056 38.244 1.00 13.04 291 ASN A C 1
ATOM 5128 O O . ASN C 1 293 ? 49.534 -33.644 38.163 1.00 13.92 291 ASN A O 1
ATOM 5133 N N . ALA C 1 294 ? 48.054 -35.309 37.943 1.00 13.43 292 ALA A N 1
ATOM 5134 C CA . ALA C 1 294 ? 49.073 -36.249 37.503 1.00 13.24 292 ALA A CA 1
ATOM 5135 C C . ALA C 1 294 ? 49.474 -35.989 36.053 1.00 12.28 292 ALA A C 1
ATOM 5136 O O . ALA C 1 294 ? 48.696 -35.477 35.252 1.00 14.43 292 ALA A O 1
ATOM 5138 N N . SER C 1 295 ? 50.718 -36.342 35.720 1.00 12.11 293 SER A N 1
ATOM 5139 C CA . SER C 1 295 ? 51.137 -36.315 34.321 1.00 11.88 293 SER A CA 1
ATOM 5140 C C . SER C 1 295 ? 50.489 -37.423 33.507 1.00 12.53 293 SER A C 1
ATOM 5141 O O . SER C 1 295 ? 50.300 -37.267 32.295 1.00 13.54 293 SER A O 1
ATOM 5144 N N . SER C 1 296 ? 50.187 -38.552 34.142 1.00 13.16 294 SER A N 1
ATOM 5145 C CA A SER C 1 296 ? 49.713 -39.744 33.448 0.71 13.51 294 SER A CA 1
ATOM 5146 C CA B SER C 1 296 ? 49.722 -39.743 33.449 0.29 13.06 294 SER A CA 1
ATOM 5147 C C . SER C 1 296 ? 48.755 -40.462 34.375 1.00 13.11 294 SER A C 1
ATOM 5148 O O . SER C 1 296 ? 49.099 -40.715 35.532 1.00 14.01 294 SER A O 1
ATOM 5153 N N . ILE C 1 297 ? 47.563 -40.797 33.874 1.00 11.36 295 ILE A N 1
ATOM 5154 C CA . ILE C 1 297 ? 46.623 -41.621 34.634 1.00 10.50 295 ILE A CA 1
ATOM 5155 C C . ILE C 1 297 ? 46.435 -42.923 33.875 1.00 10.46 295 ILE A C 1
ATOM 5156 O O . ILE C 1 297 ? 45.749 -42.959 32.849 1.00 10.85 295 ILE A O 1
ATOM 5161 N N . LEU C 1 298 ? 47.028 -43.998 34.382 1.00 11.56 296 LEU A N 1
ATOM 5162 C CA . LEU C 1 298 ? 46.903 -45.283 33.714 1.00 11.72 296 LEU A CA 1
ATOM 5163 C C . LEU C 1 298 ? 45.478 -45.796 33.847 1.00 11.28 296 LEU A C 1
ATOM 5164 O O . LEU C 1 298 ? 44.946 -45.884 34.959 1.00 13.27 296 LEU A O 1
ATOM 5169 N N . ASP C 1 299 ? 44.868 -46.144 32.711 1.00 11.18 297 ASP A N 1
ATOM 5170 C CA . ASP C 1 299 ? 43.534 -46.746 32.707 1.00 12.23 297 ASP A CA 1
ATOM 5171 C C . ASP C 1 299 ? 43.745 -48.257 32.747 1.00 12.01 297 ASP A C 1
ATOM 5172 O O . ASP C 1 299 ? 43.921 -48.917 31.720 1.00 12.75 297 ASP A O 1
ATOM 5177 N N . ALA C 1 300 ? 43.759 -48.810 33.961 1.00 12.83 298 ALA A N 1
ATOM 5178 C CA . ALA C 1 300 ? 44.229 -50.183 34.148 1.00 13.90 298 ALA A CA 1
ATOM 5179 C C . ALA C 1 300 ? 43.356 -51.202 33.428 1.00 13.96 298 ALA A C 1
ATOM 5180 O O . ALA C 1 300 ? 43.850 -52.271 33.035 1.00 14.31 298 ALA A O 1
ATOM 5182 N N . SER C 1 301 ? 42.063 -50.904 33.258 1.00 14.36 299 SER A N 1
ATOM 5183 C CA A SER C 1 301 ? 41.151 -51.832 32.596 0.57 15.53 299 SER A CA 1
ATOM 5184 C CA B SER C 1 301 ? 41.159 -51.841 32.599 0.43 15.77 299 SER A CA 1
ATOM 5185 C C . SER C 1 301 ? 41.513 -52.066 31.135 1.00 14.37 299 SER A C 1
ATOM 5186 O O . SER C 1 301 ? 41.054 -53.055 30.541 1.00 16.76 299 SER A O 1
ATOM 5191 N N . LEU C 1 302 ? 42.319 -51.185 30.540 1.00 12.01 300 LEU A N 1
ATOM 5192 C CA . LEU C 1 302 ? 42.665 -51.272 29.125 1.00 11.69 300 LEU A CA 1
ATOM 5193 C C . LEU C 1 302 ? 44.006 -51.960 28.865 1.00 13.57 300 LEU A C 1
ATOM 5194 O O . LEU C 1 302 ? 44.349 -52.198 27.703 1.00 15.11 300 LEU A O 1
ATOM 5199 N N . THR C 1 303 ? 44.762 -52.305 29.901 1.00 12.08 301 THR A N 1
ATOM 5200 C CA . THR C 1 303 ? 46.054 -52.945 29.688 1.00 11.60 301 THR A CA 1
ATOM 5201 C C . THR C 1 303 ? 45.870 -54.328 29.077 1.00 11.76 301 THR A C 1
ATOM 5202 O O . THR C 1 303 ? 44.985 -55.087 29.480 1.00 13.94 301 THR A O 1
ATOM 5206 N N . MET C 1 304 ? 46.704 -54.653 28.091 1.00 11.27 302 MET A N 1
ATOM 5207 C CA . MET C 1 304 ? 46.677 -55.990 27.511 1.00 11.92 302 MET A CA 1
ATOM 5208 C C . MET C 1 304 ? 48.080 -56.379 27.062 1.00 11.69 302 MET A C 1
ATOM 5209 O O . MET C 1 304 ? 48.911 -55.522 26.752 1.00 12.73 302 MET A O 1
ATOM 5214 N N . VAL C 1 305 ? 48.343 -57.682 27.048 1.00 12.38 303 VAL A N 1
ATOM 5215 C CA . VAL C 1 305 ? 49.632 -58.209 26.604 1.00 13.38 303 VAL A CA 1
ATOM 5216 C C . VAL C 1 305 ? 49.367 -59.398 25.696 1.00 13.99 303 VAL A C 1
ATOM 5217 O O . VAL C 1 305 ? 48.440 -60.178 25.942 1.00 15.84 303 VAL A O 1
ATOM 5221 N N . LEU C 1 306 ? 50.171 -59.532 24.641 1.00 12.34 304 LEU A N 1
ATOM 5222 C CA . LEU C 1 306 ? 50.103 -60.685 23.747 1.00 13.46 304 LEU A CA 1
ATOM 5223 C C . LEU C 1 306 ? 51.478 -61.327 23.620 1.00 14.08 304 LEU A C 1
ATOM 5224 O O . LEU C 1 306 ? 52.479 -60.632 23.405 1.00 15.24 304 LEU A O 1
ATOM 5229 N N . GLY C 1 307 ? 51.526 -62.651 23.742 1.00 15.71 305 GLY A N 1
ATOM 5230 C CA . GLY C 1 307 ? 52.766 -63.371 23.486 1.00 16.40 305 GLY A CA 1
ATOM 5231 C C . GLY C 1 307 ? 53.918 -63.043 24.416 1.00 17.18 305 GLY A C 1
ATOM 5232 O O . GLY C 1 307 ? 55.084 -63.294 24.075 1.00 18.91 305 GLY A O 1
ATOM 5233 N N . GLY C 1 308 ? 53.627 -62.502 25.593 1.00 17.38 306 GLY A N 1
ATOM 5234 C CA . GLY C 1 308 ? 54.654 -62.135 26.548 1.00 17.40 306 GLY A CA 1
ATOM 5235 C C . GLY C 1 308 ? 55.316 -60.789 26.320 1.00 17.73 306 GLY A C 1
ATOM 5236 O O . GLY C 1 308 ? 55.598 -60.074 27.286 1.00 18.22 306 GLY A O 1
ATOM 5237 N N . ASN C 1 309 ? 55.576 -60.424 25.065 1.00 15.60 307 ASN A N 1
ATOM 5238 C CA . ASN C 1 309 ? 56.454 -59.300 24.780 1.00 17.04 307 ASN A CA 1
ATOM 5239 C C . ASN C 1 309 ? 55.761 -58.098 24.175 1.00 14.26 307 ASN A C 1
ATOM 5240 O O . ASN C 1 309 ? 56.416 -57.066 24.016 1.00 18.02 307 ASN A O 1
ATOM 5245 N N . LEU C 1 310 ? 54.477 -58.191 23.808 1.00 14.14 308 LEU A N 1
ATOM 5246 C CA . LEU C 1 310 ? 53.784 -57.085 23.149 1.00 13.04 308 LEU A CA 1
ATOM 5247 C C . LEU C 1 310 ? 52.789 -56.517 24.149 1.00 13.22 308 LEU A C 1
ATOM 5248 O O . LEU C 1 310 ? 51.768 -57.147 24.430 1.00 13.72 308 LEU A O 1
ATOM 5253 N N . VAL C 1 311 ? 53.103 -55.341 24.692 1.00 13.10 309 VAL A N 1
ATOM 5254 C CA . VAL C 1 311 ? 52.390 -54.751 25.820 1.00 13.34 309 VAL A CA 1
ATOM 5255 C C . VAL C 1 311 ? 51.673 -53.494 25.344 1.00 12.75 309 VAL A C 1
ATOM 5256 O O . VAL C 1 311 ? 52.289 -52.626 24.718 1.00 14.07 309 VAL A O 1
ATOM 5260 N N . LYS C 1 312 ? 50.384 -53.389 25.651 1.00 11.74 310 LYS A N 1
ATOM 5261 C CA . LYS C 1 312 ? 49.612 -52.176 25.395 1.00 11.49 310 LYS A CA 1
ATOM 5262 C C . LYS C 1 312 ? 49.164 -51.556 26.715 1.00 10.85 310 LYS A C 1
ATOM 5263 O O . LYS C 1 312 ? 48.554 -52.234 27.549 1.00 12.04 310 LYS A O 1
ATOM 5269 N N . VAL C 1 313 ? 49.460 -50.268 26.903 1.00 10.52 311 VAL A N 1
ATOM 5270 C CA . VAL C 1 313 ? 48.965 -49.503 28.041 1.00 10.39 311 VAL A CA 1
ATOM 5271 C C . VAL C 1 313 ? 48.348 -48.220 27.518 1.00 10.39 311 VAL A C 1
ATOM 5272 O O . VAL C 1 313 ? 48.712 -47.722 26.447 1.00 11.21 311 VAL A O 1
ATOM 5276 N N . VAL C 1 314 ? 47.404 -47.687 28.285 1.00 10.66 312 VAL A N 1
ATOM 5277 C CA . VAL C 1 314 ? 46.626 -46.519 27.887 1.00 10.24 312 VAL A CA 1
ATOM 5278 C C . VAL C 1 314 ? 46.574 -45.559 29.068 1.00 10.20 312 VAL A C 1
ATOM 5279 O O . VAL C 1 314 ? 46.220 -45.962 30.183 1.00 11.23 312 VAL A O 1
ATOM 5283 N N . ALA C 1 315 ? 46.911 -44.295 28.832 1.00 9.92 313 ALA A N 1
ATOM 5284 C CA . ALA C 1 315 ? 46.980 -43.334 29.925 1.00 10.27 313 ALA A CA 1
ATOM 5285 C C . ALA C 1 315 ? 46.364 -42.004 29.530 1.00 9.41 313 ALA A C 1
ATOM 5286 O O . ALA C 1 315 ? 46.632 -41.481 28.445 1.00 11.85 313 ALA A O 1
ATOM 5288 N N . TRP C 1 316 ? 45.552 -41.461 30.431 1.00 8.81 314 TRP A N 1
ATOM 5289 C CA . TRP C 1 316 ? 44.946 -40.147 30.269 1.00 9.06 314 TRP A CA 1
ATOM 5290 C C . TRP C 1 316 ? 45.876 -39.026 30.743 1.00 9.35 314 TRP A C 1
ATOM 5291 O O . TRP C 1 316 ? 46.757 -39.223 31.586 1.00 10.64 314 TRP A O 1
ATOM 5302 N N . TYR C 1 317 ? 45.615 -37.817 30.240 1.00 9.15 315 TYR A N 1
ATOM 5303 C CA . TYR C 1 317 ? 46.320 -36.636 30.722 1.00 10.27 315 TYR A CA 1
ATOM 5304 C C . TYR C 1 317 ? 45.502 -35.398 30.415 1.00 9.31 315 TYR A C 1
ATOM 5305 O O . TYR C 1 317 ? 44.942 -35.277 29.324 1.00 9.43 315 TYR A O 1
ATOM 5314 N N . ASP C 1 318 ? 45.453 -34.481 31.375 1.00 9.60 316 ASP A N 1
ATOM 5315 C CA . ASP C 1 318 ? 44.902 -33.157 31.109 1.00 9.36 316 ASP A CA 1
ATOM 5316 C C . ASP C 1 318 ? 46.027 -32.347 30.471 1.00 9.42 316 ASP A C 1
ATOM 5317 O O . ASP C 1 318 ? 46.943 -31.874 31.156 1.00 9.94 316 ASP A O 1
ATOM 5322 N N . ASN C 1 319 ? 45.971 -32.204 29.142 1.00 9.49 317 ASN A N 1
ATOM 5323 C CA . ASN C 1 319 ? 47.089 -31.617 28.406 1.00 9.39 317 ASN A CA 1
ATOM 5324 C C . ASN C 1 319 ? 47.312 -30.144 28.719 1.00 10.00 317 ASN A C 1
ATOM 5325 O O . ASN C 1 319 ? 48.435 -29.656 28.540 1.00 12.54 317 ASN A O 1
ATOM 5330 N N . GLU C 1 320 ? 46.280 -29.420 29.170 1.00 9.14 318 GLU A N 1
ATOM 5331 C CA . GLU C 1 320 ? 46.469 -28.038 29.600 1.00 10.00 318 GLU A CA 1
ATOM 5332 C C . GLU C 1 320 ? 46.912 -27.960 31.059 1.00 10.94 318 GLU A C 1
ATOM 5333 O O . GLU C 1 320 ? 47.954 -27.367 31.379 1.00 11.55 318 GLU A O 1
ATOM 5339 N N . TRP C 1 321 ? 46.121 -28.538 31.967 1.00 9.91 319 TRP A N 1
ATOM 5340 C CA . TRP C 1 321 ? 46.329 -28.310 33.394 1.00 10.27 319 TRP A CA 1
ATOM 5341 C C . TRP C 1 321 ? 47.453 -29.176 33.952 1.00 10.58 319 TRP A C 1
ATOM 5342 O O . TRP C 1 321 ? 48.318 -28.681 34.683 1.00 11.32 319 TRP A O 1
ATOM 5353 N N . GLY C 1 322 ? 47.450 -30.473 33.632 1.00 10.68 320 GLY A N 1
ATOM 5354 C CA . GLY C 1 322 ? 48.516 -31.338 34.115 1.00 11.88 320 GLY A CA 1
ATOM 5355 C C . GLY C 1 322 ? 49.872 -30.872 33.628 1.00 11.16 320 GLY A C 1
ATOM 5356 O O . GLY C 1 322 ? 50.837 -30.796 34.395 1.00 12.54 320 GLY A O 1
ATOM 5357 N N . TYR C 1 323 ? 49.960 -30.538 32.338 1.00 10.34 321 TYR A N 1
ATOM 5358 C CA . TYR C 1 323 ? 51.215 -30.038 31.797 1.00 10.94 321 TYR A CA 1
ATOM 5359 C C . TYR C 1 323 ? 51.641 -28.751 32.491 1.00 11.07 321 TYR A C 1
ATOM 5360 O O . TYR C 1 323 ? 52.826 -28.571 32.807 1.00 10.86 321 TYR A O 1
ATOM 5369 N N . SER C 1 324 ? 50.690 -27.845 32.750 1.00 10.65 322 SER A N 1
ATOM 5370 C CA . SER C 1 324 ? 51.040 -26.588 33.410 1.00 11.81 322 SER A CA 1
ATOM 5371 C C . SER C 1 324 ? 51.494 -26.809 34.849 1.00 11.08 322 SER A C 1
ATOM 5372 O O . SER C 1 324 ? 52.380 -26.090 35.334 1.00 11.62 322 SER A O 1
ATOM 5375 N N . GLN C 1 325 ? 50.922 -27.798 35.544 1.00 10.72 323 GLN A N 1
ATOM 5376 C CA . GLN C 1 325 ? 51.439 -28.155 36.862 1.00 12.27 323 GLN A CA 1
ATOM 5377 C C . GLN C 1 325 ? 52.901 -28.576 36.775 1.00 11.40 323 GLN A C 1
ATOM 5378 O O . GLN C 1 325 ? 53.709 -28.231 37.650 1.00 12.68 323 GLN A O 1
ATOM 5384 N N . ARG C 1 326 ? 53.262 -29.298 35.709 1.00 11.32 324 ARG A N 1
ATOM 5385 C CA . ARG C 1 326 ? 54.646 -29.724 35.544 1.00 11.96 324 ARG A CA 1
ATOM 5386 C C . ARG C 1 326 ? 55.551 -28.558 35.165 1.00 12.02 324 ARG A C 1
ATOM 5387 O O . ARG C 1 326 ? 56.710 -28.518 35.588 1.00 12.72 324 ARG A O 1
ATOM 5395 N N . VAL C 1 327 ? 55.066 -27.620 34.341 1.00 11.34 325 VAL A N 1
ATOM 5396 C CA . VAL C 1 327 ? 55.845 -26.405 34.078 1.00 11.64 325 VAL A CA 1
ATOM 5397 C C . VAL C 1 327 ? 56.178 -25.706 35.390 1.00 11.07 325 VAL A C 1
ATOM 5398 O O . VAL C 1 327 ? 57.324 -25.308 35.637 1.00 13.68 325 VAL A O 1
ATOM 5402 N N . LEU C 1 328 ? 55.176 -25.559 36.256 1.00 11.92 326 LEU A N 1
ATOM 5403 C CA . LEU C 1 328 ? 55.397 -24.945 37.561 1.00 13.07 326 LEU A CA 1
ATOM 5404 C C . LEU C 1 328 ? 56.376 -25.757 38.406 1.00 12.70 326 LEU A C 1
ATOM 5405 O O . LEU C 1 328 ? 57.296 -25.194 39.010 1.00 13.79 326 LEU A O 1
ATOM 5410 N N . ASP C 1 329 ? 56.218 -27.088 38.434 1.00 12.23 327 ASP A N 1
ATOM 5411 C CA . ASP C 1 329 ? 57.176 -27.933 39.149 1.00 12.21 327 ASP A CA 1
ATOM 5412 C C . ASP C 1 329 ? 58.600 -27.719 38.641 1.00 13.27 327 ASP A C 1
ATOM 5413 O O . ASP C 1 329 ? 59.549 -27.659 39.434 1.00 14.71 327 ASP A O 1
ATOM 5418 N N . LEU C 1 330 ? 58.782 -27.647 37.319 1.00 12.77 328 LEU A N 1
ATOM 5419 C CA . LEU C 1 330 ? 60.129 -27.454 36.782 1.00 13.04 328 LEU A CA 1
ATOM 5420 C C . LEU C 1 330 ? 60.670 -26.078 37.146 1.00 13.86 328 LEU A C 1
ATOM 5421 O O . LEU C 1 330 ? 61.840 -25.949 37.543 1.00 15.04 328 LEU A O 1
ATOM 5426 N N . ALA C 1 331 ? 59.829 -25.045 37.029 1.00 14.47 329 ALA A N 1
ATOM 5427 C CA . ALA C 1 331 ? 60.238 -23.693 37.402 1.00 14.39 329 ALA A CA 1
ATOM 5428 C C . ALA C 1 331 ? 60.634 -23.630 38.873 1.00 14.71 329 ALA A C 1
ATOM 5429 O O . ALA C 1 331 ? 61.635 -22.993 39.226 1.00 15.78 329 ALA A O 1
ATOM 5431 N N . GLU C 1 332 ? 59.865 -24.296 39.747 1.00 15.08 330 GLU A N 1
ATOM 5432 C CA . GLU C 1 332 ? 60.215 -24.325 41.166 1.00 15.89 330 GLU A CA 1
ATOM 5433 C C . GLU C 1 332 ? 61.532 -25.052 41.388 1.00 15.57 330 GLU A C 1
ATOM 5434 O O . GLU C 1 332 ? 62.331 -24.663 42.250 1.00 17.21 330 GLU A O 1
ATOM 5440 N N . HIS C 1 333 ? 61.771 -26.122 40.629 1.00 16.06 331 HIS A N 1
ATOM 5441 C CA . HIS C 1 333 ? 63.034 -26.839 40.747 1.00 16.20 331 HIS A CA 1
ATOM 5442 C C . HIS C 1 333 ? 64.203 -25.956 40.331 1.00 17.03 331 HIS A C 1
ATOM 5443 O O . HIS C 1 333 ? 65.247 -25.935 40.995 1.00 18.12 331 HIS A O 1
ATOM 5450 N N . MET C 1 334 ? 64.040 -25.204 39.238 1.00 16.53 332 MET A N 1
ATOM 5451 C CA . MET C 1 334 ? 65.085 -24.274 38.824 1.00 17.19 332 MET A CA 1
ATOM 5452 C C . MET C 1 334 ? 65.319 -23.200 39.877 1.00 16.38 332 MET A C 1
ATOM 5453 O O . MET C 1 334 ? 66.468 -22.842 40.168 1.00 17.54 332 MET A O 1
ATOM 5458 N N . ALA C 1 335 ? 64.237 -22.673 40.460 1.00 17.01 333 ALA A N 1
ATOM 5459 C CA . ALA C 1 335 ? 64.362 -21.634 41.479 1.00 16.93 333 ALA A CA 1
ATOM 5460 C C . ALA C 1 335 ? 65.081 -22.149 42.718 1.00 18.81 333 ALA A C 1
ATOM 5461 O O . ALA C 1 335 ? 65.787 -21.385 43.391 1.00 21.32 333 ALA A O 1
ATOM 5463 N N . ALA C 1 336 ? 64.915 -23.434 43.033 1.00 18.69 334 ALA A N 1
ATOM 5464 C CA . ALA C 1 336 ? 65.568 -24.032 44.188 1.00 18.28 334 ALA A CA 1
ATOM 5465 C C . ALA C 1 336 ? 67.007 -24.443 43.901 1.00 17.63 334 ALA A C 1
ATOM 5466 O O . ALA C 1 336 ? 67.732 -24.806 44.834 1.00 19.89 334 ALA A O 1
ATOM 5468 N N . HIS C 1 337 ? 67.434 -24.387 42.643 1.00 17.61 335 HIS A N 1
ATOM 5469 C CA . HIS C 1 337 ? 68.790 -24.733 42.225 1.00 17.10 335 HIS A CA 1
ATOM 5470 C C . HIS C 1 337 ? 69.358 -23.623 41.357 1.00 17.87 335 HIS A C 1
ATOM 5471 O O . HIS C 1 337 ? 69.914 -23.855 40.281 1.00 18.82 335 HIS A O 1
ATOM 5478 N N . TRP C 1 338 ? 69.211 -22.387 41.824 1.00 19.37 336 TRP A N 1
ATOM 5479 C CA . TRP C 1 338 ? 69.403 -21.220 40.975 1.00 20.70 336 TRP A CA 1
ATOM 5480 C C . TRP C 1 338 ? 70.868 -20.816 40.928 1.00 22.08 336 TRP A C 1
ATOM 5481 O O . TRP C 1 338 ? 71.506 -20.643 41.971 1.00 22.99 336 TRP A O 1
ATOM 5492 N N . ALA C 1 339 ? 71.385 -20.650 39.715 1.00 22.98 337 ALA A N 1
ATOM 5493 C CA . ALA C 1 339 ? 72.714 -20.088 39.502 1.00 25.93 337 ALA A CA 1
ATOM 5494 C C . ALA C 1 339 ? 72.754 -19.366 38.162 1.00 28.12 337 ALA A C 1
ATOM 5495 O O . ALA C 1 339 ? 71.858 -19.523 37.331 1.00 29.41 337 ALA A O 1
ATOM 5498 N N . LYS D 2 56 ? 62.138 -18.375 -1.569 1.00 57.56 54 LYS D N 1
ATOM 5499 C CA . LYS D 2 56 ? 60.948 -18.480 -0.732 1.00 57.05 54 LYS D CA 1
ATOM 5500 C C . LYS D 2 56 ? 59.710 -17.959 -1.451 1.00 55.72 54 LYS D C 1
ATOM 5501 O O . LYS D 2 56 ? 59.769 -16.957 -2.166 1.00 55.80 54 LYS D O 1
ATOM 5507 N N . THR D 2 57 ? 58.586 -18.643 -1.258 1.00 53.22 55 THR D N 1
ATOM 5508 C CA . THR D 2 57 ? 57.315 -18.086 -1.684 1.00 51.15 55 THR D CA 1
ATOM 5509 C C . THR D 2 57 ? 56.886 -16.993 -0.711 1.00 48.81 55 THR D C 1
ATOM 5510 O O . THR D 2 57 ? 57.410 -16.873 0.399 1.00 48.43 55 THR D O 1
ATOM 5514 N N . SER D 2 58 ? 55.919 -16.181 -1.146 1.00 46.27 56 SER D N 1
ATOM 5515 C CA . SER D 2 58 ? 55.361 -15.175 -0.250 1.00 43.57 56 SER D CA 1
ATOM 5516 C C . SER D 2 58 ? 54.770 -15.814 1.001 1.00 41.48 56 SER D C 1
ATOM 5517 O O . SER D 2 58 ? 54.861 -15.243 2.093 1.00 40.90 56 SER D O 1
ATOM 5520 N N . PHE D 2 59 ? 54.181 -17.004 0.862 1.00 39.04 57 PHE D N 1
ATOM 5521 C CA . PHE D 2 59 ? 53.606 -17.693 2.014 1.00 37.15 57 PHE D CA 1
ATOM 5522 C C . PHE D 2 59 ? 54.690 -18.167 2.976 1.00 36.49 57 PHE D C 1
ATOM 5523 O O . PHE D 2 59 ? 54.544 -18.035 4.197 1.00 34.41 57 PHE D O 1
ATOM 5531 N N . GLN D 2 60 ? 55.785 -18.721 2.448 1.00 37.85 58 GLN D N 1
ATOM 5532 C CA . GLN D 2 60 ? 56.878 -19.149 3.317 1.00 39.09 58 GLN D CA 1
ATOM 5533 C C . GLN D 2 60 ? 57.497 -17.965 4.049 1.00 38.95 58 GLN D C 1
ATOM 5534 O O . GLN D 2 60 ? 57.813 -18.058 5.241 1.00 38.30 58 GLN D O 1
ATOM 5540 N N . GLN D 2 61 ? 57.675 -16.841 3.354 1.00 39.45 59 GLN D N 1
ATOM 5541 C CA . GLN D 2 61 ? 58.208 -15.653 4.010 1.00 39.78 59 GLN D CA 1
ATOM 5542 C C . GLN D 2 61 ? 57.260 -15.157 5.095 1.00 38.92 59 GLN D C 1
ATOM 5543 O O . GLN D 2 61 ? 57.697 -14.752 6.179 1.00 38.41 59 GLN D O 1
ATOM 5549 N N . TYR D 2 62 ? 55.955 -15.199 4.824 1.00 37.14 60 TYR D N 1
ATOM 5550 C CA . TYR D 2 62 ? 54.983 -14.705 5.791 1.00 36.33 60 TYR D CA 1
ATOM 5551 C C . TYR D 2 62 ? 55.038 -15.508 7.085 1.00 34.79 60 TYR D C 1
ATOM 5552 O O . TYR D 2 62 ? 54.923 -14.944 8.180 1.00 33.54 60 TYR D O 1
ATOM 5561 N N . CYS D 2 63 ? 55.230 -16.826 6.983 1.00 33.58 61 CYS D N 1
ATOM 5562 C CA . CYS D 2 63 ? 55.281 -17.654 8.183 1.00 32.51 61 CYS D CA 1
ATOM 5563 C C . CYS D 2 63 ? 56.603 -17.518 8.926 1.00 35.29 61 CYS D C 1
ATOM 5564 O O . CYS D 2 63 ? 56.645 -17.719 10.145 1.00 34.44 61 CYS D O 1
ATOM 5567 N N . ASP D 2 64 ? 57.686 -17.187 8.222 1.00 38.07 62 ASP D N 1
ATOM 5568 C CA . ASP D 2 64 ? 58.927 -16.866 8.917 1.00 41.39 62 ASP D CA 1
ATOM 5569 C C . ASP D 2 64 ? 58.783 -15.575 9.712 1.00 42.56 62 ASP D C 1
ATOM 5570 O O . ASP D 2 64 ? 59.264 -15.481 10.847 1.00 42.12 62 ASP D O 1
ATOM 5575 N N . ASP D 2 65 ? 58.112 -14.576 9.136 1.00 43.56 63 ASP D N 1
ATOM 5576 C CA . ASP D 2 65 ? 57.943 -13.292 9.805 1.00 44.73 63 ASP D CA 1
ATOM 5577 C C . ASP D 2 65 ? 56.893 -13.346 10.907 1.00 42.83 63 ASP D C 1
ATOM 5578 O O . ASP D 2 65 ? 57.001 -12.607 11.892 1.00 43.00 63 ASP D O 1
ATOM 5583 N N . ASN D 2 66 ? 55.881 -14.201 10.765 1.00 39.37 64 ASN D N 1
ATOM 5584 C CA . ASN D 2 66 ? 54.770 -14.289 11.714 1.00 36.89 64 ASN D CA 1
ATOM 5585 C C . ASN D 2 66 ? 54.492 -15.751 12.040 1.00 32.07 64 ASN D C 1
ATOM 5586 O O . ASN D 2 66 ? 53.465 -16.305 11.630 1.00 29.22 64 ASN D O 1
ATOM 5591 N N . PRO D 2 67 ? 55.380 -16.405 12.794 1.00 30.02 65 PRO D N 1
ATOM 5592 C CA . PRO D 2 67 ? 55.151 -17.821 13.126 1.00 27.96 65 PRO D CA 1
ATOM 5593 C C . PRO D 2 67 ? 53.935 -18.048 14.005 1.00 24.71 65 PRO D C 1
ATOM 5594 O O . PRO D 2 67 ? 53.449 -19.184 14.082 1.00 24.74 65 PRO D O 1
ATOM 5598 N N . ASP D 2 68 ? 53.421 -17.003 14.653 1.00 22.61 66 ASP D N 1
ATOM 5599 C CA . ASP D 2 68 ? 52.217 -17.094 15.468 1.00 20.83 66 ASP D CA 1
ATOM 5600 C C . ASP D 2 68 ? 50.935 -16.869 14.674 1.00 19.36 66 ASP D C 1
ATOM 5601 O O . ASP D 2 68 ? 49.845 -17.022 15.234 1.00 19.74 66 ASP D O 1
ATOM 5606 N N . ALA D 2 69 ? 51.032 -16.512 13.397 1.00 18.14 67 ALA D N 1
ATOM 5607 C CA . ALA D 2 69 ? 49.835 -16.296 12.595 1.00 18.34 67 ALA D CA 1
ATOM 5608 C C . ALA D 2 69 ? 49.046 -17.595 12.454 1.00 18.11 67 ALA D C 1
ATOM 5609 O O . ALA D 2 69 ? 49.604 -18.696 12.489 1.00 18.35 67 ALA D O 1
ATOM 5611 N N . ALA D 2 70 ? 47.728 -17.448 12.286 1.00 17.93 68 ALA D N 1
ATOM 5612 C CA . ALA D 2 70 ? 46.833 -18.601 12.212 1.00 18.68 68 ALA D CA 1
ATOM 5613 C C . ALA D 2 70 ? 47.218 -19.564 11.094 1.00 19.77 68 ALA D C 1
ATOM 5614 O O . ALA D 2 70 ? 47.010 -20.780 11.219 1.00 21.30 68 ALA D O 1
ATOM 5616 N N . GLU D 2 71 ? 47.761 -19.054 9.997 1.00 18.75 69 GLU D N 1
ATOM 5617 C CA . GLU D 2 71 ? 48.145 -19.911 8.884 1.00 19.82 69 GLU D CA 1
ATOM 5618 C C . GLU D 2 71 ? 49.450 -20.649 9.135 1.00 19.30 69 GLU D C 1
ATOM 5619 O O . GLU D 2 71 ? 49.858 -21.457 8.291 1.00 20.63 69 GLU D O 1
ATOM 5625 N N . CYS D 2 72 ? 50.112 -20.396 10.264 1.00 18.42 70 CYS D N 1
ATOM 5626 C CA . CYS D 2 72 ? 51.489 -20.823 10.455 1.00 18.70 70 CYS D CA 1
ATOM 5627 C C . CYS D 2 72 ? 51.731 -21.685 11.684 1.00 18.93 70 CYS D C 1
ATOM 5628 O O . CYS D 2 72 ? 52.736 -22.402 11.713 1.00 22.19 70 CYS D O 1
ATOM 5631 N N . ARG D 2 73 ? 50.852 -21.644 12.686 1.00 18.88 71 ARG D N 1
ATOM 5632 C CA . ARG D 2 73 ? 51.133 -22.267 13.976 1.00 18.28 71 ARG D CA 1
ATOM 5633 C C . ARG D 2 73 ? 51.280 -23.777 13.861 1.00 18.53 71 ARG D C 1
ATOM 5634 O O . ARG D 2 73 ? 50.413 -24.466 13.317 1.00 17.43 71 ARG D O 1
ATOM 5642 N N . ILE D 2 74 ? 52.353 -24.296 14.444 1.00 19.05 72 ILE D N 1
ATOM 5643 C CA . ILE D 2 74 ? 52.589 -25.727 14.547 1.00 20.54 72 ILE D CA 1
ATOM 5644 C C . ILE D 2 74 ? 52.917 -25.997 16.010 1.00 21.65 72 ILE D C 1
ATOM 5645 O O . ILE D 2 74 ? 53.995 -25.619 16.488 1.00 23.35 72 ILE D O 1
ATOM 5650 N N . TYR D 2 75 ? 51.980 -26.603 16.736 1.00 21.21 73 TYR D N 1
ATOM 5651 C CA . TYR D 2 75 ? 52.213 -27.040 18.108 1.00 23.06 73 TYR D CA 1
ATOM 5652 C C . TYR D 2 75 ? 52.406 -28.551 18.086 1.00 28.72 73 TYR D C 1
ATOM 5653 O O . TYR D 2 75 ? 51.561 -29.279 17.557 1.00 29.32 73 TYR D O 1
ATOM 5662 N N . ASP D 2 76 ? 53.522 -29.023 18.640 1.00 36.06 74 ASP D N 1
ATOM 5663 C CA . ASP D 2 76 ? 53.807 -30.460 18.663 1.00 44.06 74 ASP D CA 1
ATOM 5664 C C . ASP D 2 76 ? 53.128 -31.057 19.889 1.00 48.58 74 ASP D C 1
ATOM 5665 O O . ASP D 2 76 ? 53.703 -31.120 20.977 1.00 50.02 74 ASP D O 1
ATOM 5670 N N . ASP D 2 77 ? 51.888 -31.504 19.706 0.96 51.04 75 ASP D N 1
ATOM 5671 C CA . ASP D 2 77 ? 51.073 -32.025 20.804 0.98 52.66 75 ASP D CA 1
ATOM 5672 C C . ASP D 2 77 ? 51.603 -33.336 21.373 1.00 50.90 75 ASP D C 1
ATOM 5673 O O . ASP D 2 77 ? 51.216 -34.426 20.947 1.00 48.89 75 ASP D O 1
#

InterPro domains:
  IPR006424 Glyceraldehyde-3-phosphate dehydrogenase, type I [TIGR01534] (3-327)
  IPR020828 Glyceraldehyde 3-phosphate dehydrogenase, NAD(P) binding domain [PF00044] (2-105)
  IPR020828 Glyceraldehyde 3-phosphate dehydrogenase, NAD(P) binding domain [SM00846] (2-154)
  IPR020829 Glyceraldehyde 3-phosphate dehydrogenase, catalytic domain [PF02800] (159-315)
  IPR020830 Glyceraldehyde 3-phosphate dehydrogenase, active site [PS00071] (152-159)
  IPR020831 Glyceraldehyde/Erythrose phosphate dehydrogenase family [PIRSF000149] (1-334)
  IPR020831 Glyceraldehyde/Erythrose phosphate dehydrogenase family [PR00078] (112-125)
  IPR020831 Glyceraldehyde/Erythrose phosphate dehydrogenase family [PR00078] (148-166)
  IPR020831 Glyceraldehyde/Erythrose phosphate dehydrogenase family [PR00078] (175-191)
  IPR020831 Glyceraldehyde/Erythrose phosphate dehydrogenase family [PR00078] (231-248)
  IPR020831 Glyceraldehyde/Erythrose phosphate dehydrogenase family [PR00078] (271-286)
  IPR020831 Glyceraldehyde/Erythrose phosphate dehydrogenase family [PTHR43148] (2-336)
  IPR036291 NAD(P)-binding domain superfamily [SSF51735] (2-181)

Secondary structure (DSSP, 8-state):
-PEEEEEE--SHHHHHHHHHHHHHGGG-SEEEEEEE-SS-HHHHHHHHH--TTT-S--SS-EEE-SSEEEETTEEEEEE--S-GGG--TTTTT--EEEE-SSS--BHHHHHHHHHTT-SEEEESS--BSS--B--TTTTGGG--TT-SEEE---HHHHHHHHHHHHHHHHH-EEEEEEEEEEE--TTS-SSS---SSTTTTS-GGG--EEEE-SHHHHHHHHSGGGTTSEEEEEEEES-SS-EEEEEEEEESS---HHHHHHHHHHHHHTTTTTTEEEE-S---GGGGTT---SEEEEGGG-EEETTTEEEEEEEE-TTHHHHHHHHHHHHHHHHT--/-PEEEEEE--SHHHHHHHHHHHHTGGG-SEEEEEEE-SS-HHHHHHHHHEETTTEE--SS-EEE-SSEEEETTEEEEEE--S-GGGS-TTTTT--EEEE-SSS--BHHHHHHHHHTT-SEEEESSPPBSS--B--TTTTGGG--TT-SEEE---HHHHHHHHHHHHHHHHH-EEEEEEEEEEE--TTS-SSS---SSTTTTS-GGG--EEEE-SHHHHHHHHSGGGTTSEEEEEEEES-SS-EEEEEEEEESS---HHHHHHHHHHHHHTTTTTTEEEE-S---GGGGTT---SEEEEGGG-EEETTTEEEEEEEE-TTHHHHHHHHHHHHHHHHT--/--HHHHHHHH-TTSTTT-----/--HHHHHHHH-TTSTTT-----

CATH classification: 3.30.360.10

Foldseek 3Di:
DAQEEEEEACPLQNLLLVLLCVVVVVVFSHDHAEYEHQDFFQVSQVCSQDDPQPGGRDDFDWDDDRFFIAGNNRTHGYDYDPQLLPDQCVVRVHAEYEYENVPQQEPVSQCSVVNNPYQAYEYLAHHDDPAQEDAPLQALVVDDLNHRYHYPHALLLNAVLNLCVLCCVVFNFQAKEKEKAFEDDDQADCDQADDPDNQSNHRQLPDFGKDADCSFQCSCSRVVVCHPRYGYIYTHYNDHWKMKMKMKTFTHFFDWLVVSLVSLCVCCVPSCPQAEAEDQDDDDRSVCRQPQYSWYWNSVPWGDDPRTITITMTMGGRSNNSSSRVSVSVRVSSVVHD/DDPVVVVCVVPCPDPVHDDDPD/DAAEEEEEACDLQNLLLVLLCVVVVVPFSYDHAEYEHQDFFQVSQVCSQDPPQPGGRDDFDWDGDRFFIATNNRTHGYDYDPQLLQDQCQVRVHAEYEYENVPQQECVSQCSNVNNPYQAYEYAAHHDPDAQEDAPLQALVVDDQPHRYHYPHALLLNAVLNLCVLCCVVFNFQAKEKEKAFEDDPQADCDQADDPDNQSNHRQLPDFGKDADCSQQCSCSRVVVCHPRYGYIYTHYNDHWKMKMKMKTFTHFFDWLVVSLVSQCVCCVPSQPQAEAEDQDDDDRSVCRQPQHSWYWNSVPWGDDPRGITITMTMGGRSNNSSSRSSVSVRSSSVSHD/DDPVVVVCVVCCPDPVHDDDPD

Solvent-accessible surface area: 27857 Å² total; per-residue (Å²): 164,99,11,81,0,0,0,2,7,5,27,34,35,0,4,0,0,0,11,0,0,23,98,73,81,108,139,8,106,3,53,0,11,0,0,8,18,28,2,29,16,128,10,4,8,50,4,1,52,72,8,44,39,49,32,92,11,149,93,36,128,13,77,29,52,103,99,15,0,58,5,51,67,34,46,0,95,22,45,24,47,83,61,2,88,94,7,33,0,82,87,34,32,1,20,0,0,0,2,16,32,28,34,29,15,23,71,128,8,0,32,64,0,42,90,12,25,6,115,19,0,0,1,16,21,29,25,137,77,117,12,38,14,8,0,11,24,11,22,27,148,94,15,66,57,94,41,56,0,0,0,0,0,6,18,0,0,3,0,1,0,0,3,0,56,15,0,34,130,36,9,19,7,83,89,6,128,5,35,0,53,0,0,2,20,24,1,5,28,11,14,3,20,14,0,114,38,66,135,7,0,46,2,1,19,92,39,120,5,40,10,98,13,28,1,0,126,11,0,4,110,4,15,100,132,2,138,75,80,8,64,12,84,0,50,0,27,62,48,18,8,4,1,25,4,43,1,44,0,91,1,121,120,90,7,96,27,115,82,0,21,125,43,0,86,103,10,13,86,78,121,8,154,48,16,3,85,28,6,116,113,162,64,97,31,59,78,5,141,33,53,80,5,5,0,0,0,7,7,74,78,13,108,30,130,80,19,52,75,1,61,2,17,2,32,4,2,8,8,16,2,10,0,12,11,0,0,33,0,0,29,24,0,10,58,95,60,145,172,62,59,7,97,74,32,4,84,95,48,41,29,18,6,15,0,20,71,68,52,9,161,96,10,82,0,0,0,2,8,6,25,36,36,0,4,1,0,0,10,0,6,7,98,74,89,100,143,10,105,4,58,0,9,0,0,7,19,21,2,36,16,127,7,4,7,48,3,0,64,73,7,46,40,50,33,91,11,150,92,28,120,13,59,28,52,106,101,16,0,60,0,49,67,41,49,0,95,20,41,25,44,92,58,2,87,94,7,35,0,83,91,38,35,2,33,0,0,0,3,16,35,30,34,29,15,33,81,124,5,0,32,45,0,45,92,12,14,5,128,6,0,0,0,16,22,36,24,140,73,129,13,34,14,8,0,10,22,11,22,28,150,96,15,64,59,90,38,52,0,0,0,0,0,5,18,0,0,4,0,1,0,0,2,0,56,15,0,40,131,36,5,17,5,71,94,5,129,4,38,0,53,0,0,2,20,23,1,5,27,10,15,4,20,14,0,120,33,68,138,8,0,48,2,1,19,93,41,119,4,43,9,93,11,30,0,1,118,11,0,5,111,5,6,93,102,1,131,56,81,6,65,12,85,0,50,1,27,62,49,17,8,4,1,27,3,44,2,43,0,77,0,122,105,90,9,107,31,136,70,0,22,77,37,0,72,94,10,13,88,93,118,8,154,49,17,3,85,27,5,118,115,166,63,95,31,57,77,6,138,34,51,82,4,6,0,0,0,8,6,75,76,13,107,28,131,80,16,55,84,0,60,2,16,2,31,5,2,9,8,18,2,10,0,11,11,0,0,34,0,0,28,24,0,12,50,89,85,97,183,68,58,11,98,79,38,5,78,90,36,40,29,16,6,14,0,21,74,69,50,10

Organism: Thermosynechococcus vestitus (strain NIES-2133 / IAM M-273 / BP-1) (NCBI:txid197221)